Protein AF-H3HE69-F1 (afdb_monomer)

Foldseek 3Di:
DDPPDFLLSVLVVVLVVVVCVVCVLVVDDDPPCSCVVVVVVPCCVVVQVQLVLLVVVVVVCCVPPNLPLVVLLVVLLVLLLLLLLLLLLLQLLLVLLLVLLLCVVVVHDDDPVVSVVSSVVSSVVSVVVSVVVSPDPPPCVLSRDSSNSLVSQLSNLLSQLSSLLSVVSSVLSVVCVVVVDDVVVSLVCPLSSPDDPSSVSSVVSLVSSCSSPVLSSCSSVVVVVSSVVSVVSPVDDPVCCVVVVVVVVVPDDVVVVSVVVCCCSNVVVVPVVVVVVVVVVPVVPPDDLPDPVVLVVLVVCLVSQDDDDPVSLLSNLVSCVSNVVPVVSLVSLVVCCVVPVLALSSLQVNLLSCVVVVVLVSSLVSLVSSCVRPPCVVVNPSSVVLNVLSVVLVVVCVVCVVVVNNVVNVVSSVVNDD

pLDDT: mean 71.01, std 19.06, range [29.62, 96.5]

Organism: Phytophthora ramorum (NCBI:txid164328)

Mean predicted aligned error: 15.7 Å

Secondary structure (DSSP, 8-state):
------HHHHHHHHHHHHHHHHHGGGG---SSSTTHHHHHS-HHHHHTS--HHHHHHHHHHHHHHTT-HHHHHHHHHHHHHHHHHHHHHHHHHHHHHHHHHHHHHHT----HHHHHHHHHHHHHHHHHHHHHHHT--TTTHHHH-GGGHHHHHHHHHHHHHHHHHHHHHHHHHHHHHHHT--HHHHHHS-GGGS--HHHHHHHHHHHHHHTT-GGGGGHHHHHHHHHHHHHTTSS--TTHHHHHHHHHTTT--HHHHHHHHHIIIIITTT-HHHHHHHHHHHHTTT--TT-HHHHHHHHHHHHHS--SSHHHHHHHHHHHHHTT-HHHHHHHHHHHHHH-TT-HHHHHHHHHHHHHHT-HHHHHHHHHHHHH-TT-GGGTHHHHHHHHHHHHHHHHHHHHHHHT-GGGGTTTGGGS--

Structure (mmCIF, N/CA/C/O backbone):
data_AF-H3HE69-F1
#
_entry.id   AF-H3HE69-F1
#
loop_
_atom_site.group_PDB
_atom_site.id
_atom_site.type_symbol
_atom_site.label_atom_id
_atom_site.label_alt_id
_atom_site.label_comp_id
_atom_site.label_asym_id
_atom_site.label_entity_id
_atom_site.label_seq_id
_atom_site.pdbx_PDB_ins_code
_atom_site.Cartn_x
_atom_site.Cartn_y
_atom_site.Cartn_z
_atom_site.occupancy
_atom_site.B_iso_or_equiv
_atom_site.auth_seq_id
_atom_site.auth_comp_id
_atom_site.auth_asym_id
_atom_site.auth_atom_id
_atom_site.pdbx_PDB_model_num
ATOM 1 N N . MET A 1 1 ? 40.922 25.056 -14.593 1.00 34.78 1 MET A N 1
ATOM 2 C CA . MET A 1 1 ? 40.282 23.814 -15.067 1.00 34.78 1 MET A CA 1
ATOM 3 C C . MET A 1 1 ? 38.827 23.893 -14.624 1.00 34.78 1 MET A C 1
ATOM 5 O O . MET A 1 1 ? 38.589 23.873 -13.425 1.00 34.78 1 MET A O 1
ATOM 9 N N . ARG A 1 2 ? 37.881 24.168 -15.532 1.00 29.62 2 ARG A N 1
ATOM 10 C CA . ARG A 1 2 ? 36.449 24.077 -15.202 1.00 29.62 2 ARG A CA 1
ATOM 11 C C . ARG A 1 2 ? 36.098 22.595 -15.290 1.00 29.62 2 ARG A C 1
ATOM 13 O O . ARG A 1 2 ? 36.322 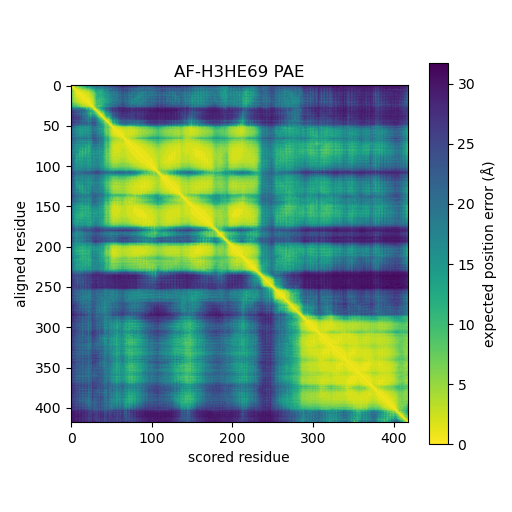22.010 -16.343 1.00 29.62 2 ARG A O 1
ATOM 20 N N . LEU A 1 3 ? 35.660 21.988 -14.188 1.00 31.33 3 LEU A N 1
ATOM 21 C CA . LEU A 1 3 ? 35.036 20.669 -14.253 1.00 31.33 3 LEU A CA 1
ATOM 22 C C . LEU A 1 3 ? 33.694 20.862 -14.965 1.00 31.33 3 LEU A C 1
ATOM 24 O O . LEU A 1 3 ? 32.766 21.423 -14.387 1.00 31.33 3 LEU A O 1
ATOM 28 N N . GLU A 1 4 ? 33.618 20.467 -16.230 1.00 33.84 4 GLU A N 1
ATOM 29 C CA . GLU A 1 4 ? 32.344 20.321 -16.928 1.00 33.84 4 GLU A CA 1
ATOM 30 C C . GLU A 1 4 ? 31.825 18.921 -16.611 1.00 33.84 4 GLU A C 1
ATOM 32 O O . GLU A 1 4 ? 32.221 17.942 -17.236 1.00 33.84 4 GLU A O 1
ATOM 37 N N . LEU A 1 5 ? 31.006 18.831 -15.562 1.00 36.28 5 LEU A N 1
ATOM 38 C CA . LEU A 1 5 ? 30.262 17.616 -15.245 1.00 36.28 5 LEU A CA 1
ATOM 39 C C . LEU A 1 5 ? 29.192 17.418 -16.320 1.00 36.28 5 LEU A C 1
ATOM 41 O O . LEU A 1 5 ? 28.465 18.355 -16.663 1.00 36.28 5 LEU A O 1
ATOM 45 N N . SER A 1 6 ? 29.070 16.198 -16.830 1.00 43.50 6 SER A N 1
ATOM 46 C CA . SER A 1 6 ? 27.920 15.813 -17.637 1.00 43.50 6 SER A CA 1
ATOM 47 C C . SER A 1 6 ? 26.646 15.917 -16.797 1.00 43.50 6 SER A C 1
ATOM 49 O O . SER A 1 6 ? 26.655 15.741 -15.578 1.00 43.50 6 SER A O 1
ATOM 51 N N . THR A 1 7 ? 25.508 16.171 -17.432 1.00 42.34 7 THR A N 1
ATOM 52 C CA . THR A 1 7 ? 24.228 16.289 -16.720 1.00 42.34 7 THR A CA 1
ATOM 53 C C . THR A 1 7 ? 23.887 15.031 -15.909 1.00 42.34 7 THR A C 1
ATOM 55 O O . THR A 1 7 ? 23.260 15.138 -14.861 1.00 42.34 7 THR A O 1
ATOM 58 N N . GLY A 1 8 ? 24.327 13.843 -16.346 1.00 41.53 8 GLY A N 1
ATOM 59 C CA . GLY A 1 8 ? 24.159 12.598 -15.590 1.00 41.53 8 GLY A CA 1
ATOM 60 C C . GLY A 1 8 ? 24.981 12.569 -14.301 1.00 41.53 8 GLY A C 1
ATOM 61 O O . GLY A 1 8 ? 24.465 12.171 -13.260 1.00 41.53 8 GLY A O 1
ATOM 62 N N . GLU A 1 9 ? 26.217 13.071 -14.334 1.00 45.91 9 GLU A N 1
ATOM 63 C CA . GLU A 1 9 ? 27.050 13.233 -13.135 1.00 45.91 9 GLU A CA 1
ATOM 64 C C . GLU A 1 9 ? 26.476 14.299 -12.197 1.00 45.91 9 GLU A C 1
ATOM 66 O O . GLU A 1 9 ? 26.496 14.119 -10.984 1.00 45.91 9 GLU A O 1
ATOM 71 N N . VAL A 1 10 ? 25.881 15.369 -12.736 1.00 48.28 10 VAL A N 1
ATOM 72 C CA . VAL A 1 10 ? 25.159 16.368 -11.931 1.00 48.28 10 VAL A CA 1
ATOM 73 C C . VAL A 1 10 ? 23.950 15.736 -11.237 1.00 48.28 10 VAL A C 1
ATOM 75 O O . VAL A 1 10 ? 23.778 15.926 -10.035 1.00 48.28 10 VAL A O 1
ATOM 78 N N . VAL A 1 11 ? 23.140 14.948 -11.952 1.00 48.34 11 VAL A N 1
ATOM 79 C CA . VAL A 1 11 ? 21.992 14.226 -11.374 1.00 48.34 11 VAL A CA 1
ATOM 80 C C . VAL A 1 11 ? 22.453 13.222 -10.317 1.00 48.34 11 VAL A C 1
ATOM 82 O O . VAL A 1 11 ? 21.884 13.191 -9.230 1.00 48.34 11 VAL A O 1
ATOM 85 N N . PHE A 1 12 ? 23.515 12.457 -10.581 1.00 47.56 12 PHE A N 1
ATOM 86 C CA . PHE A 1 12 ? 24.095 11.534 -9.606 1.00 47.56 12 PHE A CA 1
ATOM 87 C C . PHE A 1 12 ? 24.601 12.266 -8.359 1.00 47.56 12 PHE A C 1
ATOM 89 O O . PHE A 1 12 ? 24.277 11.855 -7.249 1.00 47.56 12 PHE A O 1
ATOM 96 N N . CYS A 1 13 ? 25.332 13.375 -8.509 1.00 50.97 13 CYS A N 1
ATOM 97 C CA . CYS A 1 13 ? 25.782 14.193 -7.385 1.00 50.97 13 CYS A CA 1
ATOM 98 C C . CYS A 1 13 ? 24.603 14.762 -6.587 1.00 50.97 13 CYS A C 1
ATOM 100 O O . CYS A 1 13 ? 24.642 14.736 -5.362 1.00 50.97 13 CYS A O 1
ATOM 102 N N . LEU A 1 14 ? 23.541 15.226 -7.251 1.00 51.03 14 LEU A N 1
ATOM 103 C CA . LEU A 1 14 ? 22.329 15.705 -6.582 1.00 51.03 14 LEU A CA 1
ATOM 104 C C . LEU A 1 14 ? 21.622 14.580 -5.818 1.00 51.03 14 LEU A C 1
ATOM 106 O O . LEU A 1 14 ? 21.237 14.781 -4.670 1.00 51.03 14 LEU A O 1
ATOM 110 N N . CYS A 1 15 ? 21.508 13.386 -6.404 1.00 49.00 15 CYS A N 1
ATOM 111 C CA . CYS A 1 15 ? 20.944 12.212 -5.738 1.00 49.00 15 CYS A CA 1
ATOM 112 C C . CYS A 1 15 ? 21.824 11.710 -4.589 1.00 49.00 15 CYS A C 1
ATOM 114 O O . CYS A 1 15 ? 21.294 11.317 -3.557 1.00 49.00 15 CYS A O 1
ATOM 116 N N . ALA A 1 16 ? 23.149 11.752 -4.727 1.00 53.25 16 ALA A N 1
ATOM 117 C CA . ALA A 1 16 ? 24.093 11.378 -3.680 1.00 53.25 16 ALA A CA 1
ATOM 118 C C . ALA A 1 16 ? 24.078 12.383 -2.522 1.00 53.25 16 ALA A C 1
ATOM 120 O O . ALA A 1 16 ? 24.138 11.971 -1.371 1.00 53.25 16 ALA A O 1
ATOM 121 N N . VAL A 1 17 ? 23.937 13.683 -2.805 1.00 56.16 17 VAL A N 1
ATOM 122 C CA . VAL A 1 17 ? 23.731 14.724 -1.786 1.00 56.16 17 VAL A CA 1
ATOM 123 C C . VAL A 1 17 ? 22.372 14.554 -1.113 1.00 56.16 17 VAL A C 1
ATOM 125 O O . VAL A 1 17 ? 22.305 14.602 0.109 1.00 56.16 17 VAL A O 1
ATOM 128 N N . ALA A 1 18 ? 21.302 14.294 -1.868 1.00 51.16 18 ALA A N 1
ATOM 129 C CA . ALA A 1 18 ? 19.980 14.025 -1.306 1.00 51.16 18 ALA A CA 1
ATOM 130 C C . ALA A 1 18 ? 19.981 12.765 -0.425 1.00 51.16 18 ALA A C 1
AT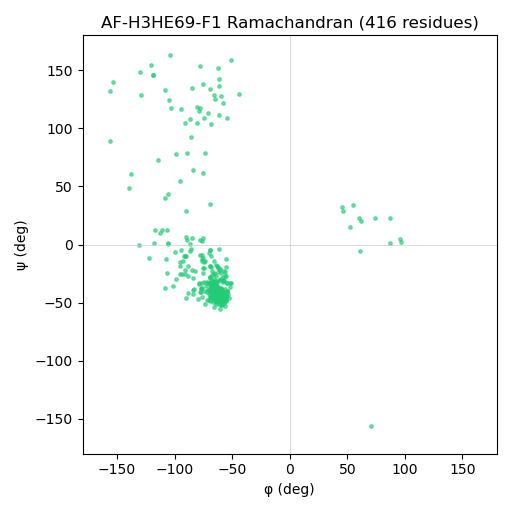OM 132 O O . ALA A 1 18 ? 19.446 12.794 0.678 1.00 51.16 18 ALA A O 1
ATOM 133 N N . LEU A 1 19 ? 20.644 11.691 -0.866 1.00 53.28 19 LEU A N 1
ATOM 134 C CA . LEU A 1 19 ? 20.832 10.470 -0.087 1.00 53.28 19 LEU A CA 1
ATOM 135 C C . LEU A 1 19 ? 21.702 10.729 1.146 1.00 53.28 19 LEU A C 1
ATOM 137 O O . LEU A 1 19 ? 21.348 10.272 2.222 1.00 53.28 19 LEU A O 1
ATOM 141 N N . ALA A 1 20 ? 22.800 11.479 1.024 1.00 57.25 20 ALA A N 1
ATOM 142 C CA . ALA A 1 20 ? 23.655 11.850 2.149 1.00 57.25 20 ALA A CA 1
ATOM 143 C C . ALA A 1 20 ? 22.889 12.677 3.185 1.00 57.25 20 ALA A C 1
ATOM 145 O O . ALA A 1 20 ? 23.008 12.406 4.372 1.00 57.25 20 ALA A O 1
ATOM 146 N N . LEU A 1 21 ? 22.057 13.627 2.753 1.00 52.06 21 LEU A N 1
ATOM 147 C CA . LEU A 1 21 ? 21.161 14.374 3.634 1.00 52.06 21 LEU A CA 1
ATOM 148 C C . LEU A 1 21 ? 20.140 13.437 4.294 1.00 52.06 21 LEU A C 1
ATOM 150 O O . LEU A 1 21 ? 19.961 13.506 5.507 1.00 52.06 21 LEU A O 1
ATOM 154 N N . TYR A 1 22 ? 19.562 12.506 3.531 1.00 49.09 22 TYR A N 1
ATOM 155 C CA . TYR A 1 22 ? 18.597 11.517 4.018 1.00 49.09 22 TYR A CA 1
ATOM 156 C C . TYR A 1 22 ? 19.193 10.551 5.058 1.00 49.09 22 TYR A C 1
ATOM 158 O O . TYR A 1 22 ? 18.536 10.233 6.045 1.00 49.09 22 TYR A O 1
ATOM 166 N N . ILE A 1 23 ? 20.443 10.103 4.879 1.00 50.66 23 ILE A N 1
ATOM 167 C CA . ILE A 1 23 ? 21.103 9.138 5.779 1.00 50.66 23 ILE A CA 1
ATOM 168 C C . ILE A 1 23 ? 21.977 9.789 6.856 1.00 50.66 23 ILE A C 1
ATOM 170 O O . ILE A 1 23 ? 22.342 9.114 7.814 1.00 50.66 23 ILE A O 1
ATOM 174 N N . SER A 1 24 ? 22.328 11.074 6.728 1.00 52.00 24 SER A N 1
ATOM 175 C CA . SER A 1 24 ? 23.192 11.783 7.687 1.00 52.00 24 SER A CA 1
ATOM 176 C C . SER A 1 24 ? 22.751 11.674 9.155 1.00 52.00 24 SER A C 1
ATOM 178 O O . SER A 1 24 ? 23.640 11.561 10.002 1.00 52.00 24 SER A O 1
ATOM 180 N N . PRO A 1 25 ? 21.447 11.599 9.499 1.00 47.72 25 PRO A N 1
ATOM 181 C CA . PRO A 1 25 ? 21.017 11.442 10.887 1.00 47.72 25 PRO A CA 1
ATOM 182 C C . PRO A 1 25 ? 21.407 10.100 11.526 1.00 47.72 25 PRO A C 1
ATOM 184 O O . PRO A 1 25 ? 21.595 10.053 12.736 1.00 47.72 25 PRO A O 1
ATOM 187 N N . PHE A 1 26 ? 21.618 9.026 10.747 1.00 46.84 26 PHE A N 1
ATOM 188 C CA . PHE A 1 26 ? 22.101 7.738 11.282 1.00 46.84 26 PHE A CA 1
ATOM 189 C C . PHE A 1 26 ? 23.491 7.838 11.922 1.00 46.84 26 PHE A C 1
ATOM 191 O O . PHE A 1 26 ? 23.881 6.963 12.693 1.00 46.84 26 PHE A O 1
ATOM 198 N N . PHE A 1 27 ? 24.245 8.886 11.589 1.00 52.38 27 PHE A N 1
ATOM 199 C CA . PHE A 1 27 ? 25.618 9.090 12.039 1.00 52.38 27 PHE A CA 1
ATOM 200 C C . PHE A 1 27 ? 25.740 10.180 13.113 1.00 52.38 27 PHE A C 1
ATOM 202 O O . PHE A 1 27 ? 26.849 10.457 13.570 1.00 52.38 27 PHE A O 1
ATOM 209 N N . ILE A 1 28 ? 24.623 10.792 13.526 1.00 52.62 28 ILE A N 1
ATOM 210 C CA . ILE A 1 28 ? 24.571 11.856 14.536 1.00 52.62 28 ILE A CA 1
ATOM 211 C C . ILE A 1 28 ? 23.805 11.318 15.752 1.00 52.62 28 ILE A C 1
ATOM 213 O O . ILE A 1 28 ? 22.654 11.666 16.001 1.00 52.62 28 ILE A O 1
ATOM 217 N N . ASP A 1 29 ? 24.445 10.420 16.50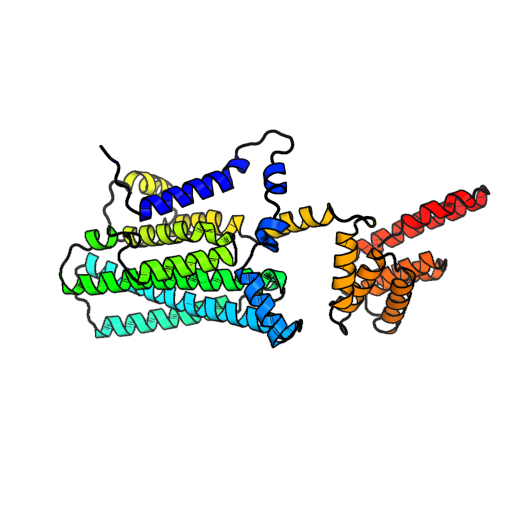0 1.00 44.88 29 ASP A N 1
ATOM 218 C CA . ASP A 1 29 ? 23.936 9.953 17.790 1.00 44.88 29 ASP A CA 1
ATOM 219 C C . ASP A 1 29 ? 24.401 10.910 18.894 1.00 44.88 29 ASP A C 1
ATOM 221 O O . ASP A 1 29 ? 25.585 10.970 19.217 1.00 44.88 29 ASP A O 1
ATOM 225 N N . ASN A 1 30 ? 23.473 11.698 19.437 1.00 45.91 30 ASN A N 1
ATOM 226 C CA . ASN A 1 30 ? 23.716 12.554 20.597 1.00 45.91 30 ASN A CA 1
ATOM 227 C C . ASN A 1 30 ? 22.519 12.531 21.560 1.00 45.91 30 ASN A C 1
ATOM 229 O O . ASN A 1 30 ? 22.047 13.577 21.989 1.00 45.91 30 ASN A O 1
ATOM 233 N N . GLY A 1 31 ? 22.017 11.336 21.898 1.00 48.56 31 GLY A N 1
ATOM 234 C CA . GLY A 1 31 ? 21.350 11.038 23.183 1.00 48.56 31 GLY A CA 1
ATOM 235 C C . GLY A 1 31 ? 20.067 11.794 23.583 1.00 48.56 31 GLY A C 1
ATOM 236 O O . GLY A 1 31 ? 19.451 11.446 24.586 1.00 48.56 31 GLY A O 1
ATOM 237 N N . SER A 1 32 ? 19.613 12.785 22.830 1.00 45.78 32 SER A N 1
ATOM 238 C CA . SER A 1 32 ? 18.372 13.525 23.051 1.00 45.78 32 SER A CA 1
ATOM 239 C C . SER A 1 32 ? 17.926 14.109 21.718 1.00 45.78 32 SER A C 1
ATOM 241 O O . SER A 1 32 ? 18.754 14.665 21.002 1.00 45.78 32 SER A O 1
ATOM 243 N N . SER A 1 33 ? 16.647 13.941 21.374 1.00 48.16 33 SER A N 1
ATOM 244 C CA . SER A 1 33 ? 15.969 14.655 20.278 1.00 48.16 33 SER A CA 1
ATOM 245 C C . SER A 1 33 ? 16.611 14.638 18.875 1.00 48.16 33 SER A C 1
ATOM 247 O O . SER A 1 33 ? 16.154 15.359 17.999 1.00 48.16 33 SER A O 1
ATOM 249 N N . ALA A 1 34 ? 17.575 13.761 18.568 1.00 43.66 34 ALA A N 1
ATOM 250 C CA . ALA A 1 34 ? 18.116 13.625 17.201 1.00 43.66 34 ALA A CA 1
ATOM 251 C C . ALA A 1 34 ? 17.044 13.220 16.162 1.00 43.66 34 ALA A C 1
ATOM 253 O O . ALA A 1 34 ? 17.172 13.499 14.972 1.00 43.66 34 ALA A O 1
ATOM 254 N N . TRP A 1 35 ? 15.947 12.620 16.634 1.00 43.47 35 TRP A N 1
ATOM 255 C CA . TRP A 1 35 ? 14.764 12.296 15.840 1.00 43.47 35 TRP A CA 1
ATOM 256 C C . TRP A 1 35 ? 13.757 13.450 15.735 1.00 43.47 35 TRP A C 1
ATOM 258 O O . TRP A 1 35 ? 12.788 13.312 15.003 1.00 43.47 35 TRP A O 1
ATOM 268 N N . GLU A 1 36 ? 13.955 14.594 16.404 1.00 38.19 36 GLU A N 1
ATOM 269 C CA . GLU A 1 36 ? 13.037 15.739 16.288 1.00 38.19 36 GLU A CA 1
ATOM 270 C C . GLU A 1 36 ? 13.041 16.346 14.887 1.00 38.19 36 GLU A C 1
ATOM 272 O O . GLU A 1 36 ? 11.999 16.788 14.431 1.00 38.19 36 GLU A O 1
ATOM 277 N N . PHE A 1 37 ? 14.145 16.280 14.138 1.00 38.44 37 PHE A N 1
ATOM 278 C CA . PHE A 1 37 ? 14.117 16.657 12.721 1.00 38.44 37 PHE A CA 1
ATOM 279 C C . PHE A 1 37 ? 13.306 15.668 11.868 1.00 38.44 37 PHE A C 1
ATOM 281 O O . PHE A 1 37 ? 12.661 16.094 10.922 1.00 38.44 37 PHE A O 1
ATOM 288 N N . LEU A 1 38 ? 13.266 14.379 12.226 1.00 39.66 38 LEU A N 1
ATOM 289 C CA . LEU A 1 38 ? 12.352 13.392 11.627 1.00 39.66 38 LEU A CA 1
ATOM 290 C C . LEU A 1 38 ? 10.905 13.534 12.133 1.00 39.66 38 LEU A C 1
ATOM 292 O O . LEU A 1 38 ? 9.991 13.097 11.452 1.00 39.66 38 LEU A O 1
ATOM 296 N N . LEU A 1 39 ? 10.687 14.172 13.287 1.00 36.97 39 LEU A N 1
ATOM 297 C CA . LEU A 1 39 ? 9.358 14.561 13.779 1.00 36.97 39 LEU A CA 1
ATOM 298 C C . LEU A 1 39 ? 8.888 15.912 13.200 1.00 36.97 39 LEU A C 1
ATOM 300 O O . LEU A 1 39 ? 7.690 16.160 13.163 1.00 36.97 39 LEU A O 1
ATOM 304 N N . ILE A 1 40 ? 9.809 16.769 12.738 1.00 34.50 40 ILE A N 1
ATOM 305 C CA . ILE A 1 40 ? 9.535 18.023 12.007 1.00 34.50 40 ILE A CA 1
ATOM 306 C C . ILE A 1 40 ? 9.501 17.782 10.487 1.00 34.50 40 ILE A C 1
ATOM 308 O O . ILE A 1 40 ? 8.846 18.524 9.757 1.00 34.50 40 ILE A O 1
ATOM 312 N N . TRP A 1 41 ? 10.129 16.711 9.991 1.00 37.03 41 TRP A N 1
ATOM 313 C CA . TRP A 1 41 ? 9.826 16.121 8.688 1.00 37.03 41 TRP A CA 1
ATOM 314 C C . TRP A 1 41 ? 8.514 15.343 8.803 1.00 37.03 41 TRP A C 1
ATOM 316 O O . TRP A 1 41 ? 8.484 14.126 8.678 1.00 37.03 41 TRP A O 1
ATOM 326 N N . ASP A 1 42 ? 7.445 16.068 9.127 1.00 37.00 42 ASP A N 1
ATOM 327 C CA . ASP A 1 42 ? 6.132 15.519 9.426 1.00 37.00 42 ASP A CA 1
ATOM 328 C C . ASP A 1 42 ? 5.671 14.627 8.263 1.00 37.00 42 ASP A C 1
ATOM 330 O O . ASP A 1 42 ? 5.378 15.105 7.159 1.00 37.00 42 ASP A O 1
ATOM 334 N N . ASP A 1 43 ? 5.650 13.312 8.507 1.00 45.47 43 ASP A N 1
ATOM 335 C CA . ASP A 1 43 ? 5.142 12.305 7.575 1.00 45.47 43 ASP A CA 1
ATOM 336 C C . ASP A 1 43 ? 3.670 12.596 7.205 1.00 45.47 43 ASP A C 1
ATOM 338 O O . ASP A 1 43 ? 3.198 12.200 6.135 1.00 45.47 43 ASP A O 1
ATOM 342 N N . GLU A 1 44 ? 2.951 13.340 8.053 1.00 41.75 44 GLU A N 1
ATOM 343 C CA . GLU A 1 44 ? 1.585 13.796 7.812 1.00 41.75 44 GLU A CA 1
ATOM 344 C C . GLU A 1 44 ? 1.532 14.923 6.768 1.00 41.75 44 GLU A C 1
ATOM 346 O O . GLU A 1 44 ? 0.839 14.806 5.757 1.00 41.75 44 GLU A O 1
ATOM 351 N N . GLU A 1 45 ? 2.327 15.982 6.929 1.00 39.06 45 GLU A N 1
ATOM 352 C CA . GLU A 1 45 ? 2.296 17.149 6.039 1.00 39.06 45 GLU A CA 1
ATOM 353 C C . GLU A 1 45 ? 3.010 16.904 4.694 1.00 39.06 45 GLU A C 1
ATOM 355 O O . GLU A 1 45 ? 2.521 17.316 3.639 1.00 39.06 45 GLU A O 1
ATOM 360 N N . ASN A 1 46 ? 4.133 16.174 4.693 1.00 39.31 46 ASN A N 1
ATOM 361 C CA . ASN A 1 46 ? 4.958 15.965 3.496 1.00 39.31 46 ASN A CA 1
ATOM 362 C C . ASN A 1 46 ? 4.669 14.662 2.731 1.00 39.31 46 ASN A C 1
ATOM 364 O O . ASN A 1 46 ? 4.919 14.626 1.526 1.00 39.31 46 ASN A O 1
ATOM 368 N N . PHE A 1 47 ? 4.145 13.608 3.378 1.00 45.19 47 PHE A N 1
ATOM 369 C CA . PHE A 1 47 ? 3.911 12.300 2.731 1.00 45.19 47 PHE A CA 1
ATOM 370 C C . PHE A 1 47 ? 2.462 11.793 2.767 1.00 45.19 47 PHE A C 1
ATOM 372 O O . PHE A 1 47 ? 2.158 10.829 2.059 1.00 45.19 47 PHE A O 1
ATOM 379 N N . LEU A 1 48 ? 1.566 12.399 3.554 1.00 47.91 48 LEU A N 1
ATOM 380 C CA . LEU A 1 48 ? 0.120 12.127 3.518 1.00 47.91 48 LEU A CA 1
ATOM 381 C C . LEU A 1 48 ? -0.665 13.296 2.897 1.00 47.91 48 LEU A C 1
ATOM 383 O O . LEU A 1 48 ? -1.587 13.051 2.115 1.00 47.91 48 LEU A O 1
ATOM 387 N N . ASN A 1 49 ? -0.265 14.544 3.163 1.00 45.09 49 ASN A N 1
ATOM 388 C CA . ASN A 1 49 ? -0.948 15.744 2.669 1.00 45.09 49 ASN A CA 1
ATOM 389 C C . ASN A 1 49 ? -0.374 16.298 1.348 1.00 45.09 49 ASN A C 1
ATOM 391 O O . ASN A 1 49 ? -1.138 16.863 0.570 1.00 45.09 49 ASN A O 1
ATOM 395 N N . ASN A 1 50 ? 0.901 16.052 1.017 1.00 51.44 50 ASN A N 1
ATOM 396 C CA . ASN A 1 50 ? 1.569 16.573 -0.192 1.00 51.44 50 ASN A CA 1
ATOM 397 C C . ASN A 1 50 ? 1.861 15.519 -1.287 1.00 51.44 50 ASN A C 1
ATOM 399 O O . ASN A 1 50 ? 2.884 15.585 -1.965 1.00 51.44 50 ASN A O 1
ATOM 403 N N . ASP A 1 51 ? 0.933 14.584 -1.528 1.00 65.25 51 ASP A N 1
ATOM 404 C CA . ASP A 1 51 ? 0.947 13.708 -2.715 1.00 65.25 51 ASP A CA 1
ATOM 405 C C . ASP A 1 51 ? -0.018 14.260 -3.787 1.00 65.25 51 ASP A C 1
ATOM 407 O O . ASP A 1 51 ? -1.139 13.754 -3.920 1.00 65.25 51 ASP A O 1
ATOM 411 N N . PRO A 1 52 ? 0.327 15.308 -4.562 1.00 71.50 52 PRO A N 1
ATOM 412 C CA . PRO A 1 52 ? -0.627 15.970 -5.456 1.00 71.50 52 PRO A CA 1
ATOM 413 C C . PRO A 1 52 ? -1.234 15.009 -6.481 1.00 71.50 52 PRO A C 1
ATOM 415 O O . PRO A 1 52 ? -2.400 15.147 -6.844 1.00 71.50 52 PRO A O 1
ATOM 418 N N . PHE A 1 53 ? -0.477 14.001 -6.920 1.00 78.56 53 PHE A N 1
ATOM 419 C CA . PHE A 1 53 ? -0.974 12.994 -7.854 1.00 78.56 53 PHE A CA 1
ATOM 420 C C . PHE A 1 53 ? -1.837 11.932 -7.168 1.00 78.56 53 PHE A C 1
ATOM 422 O O . PHE A 1 53 ? -2.822 11.490 -7.762 1.00 78.56 53 PHE A O 1
ATOM 429 N N . GLY A 1 54 ? -1.529 11.583 -5.916 1.00 76.94 54 GLY A N 1
ATOM 430 C CA . GLY A 1 54 ? -2.379 10.721 -5.098 1.00 76.94 54 GLY A CA 1
ATOM 431 C C . GLY A 1 54 ? -3.723 11.384 -4.782 1.00 76.94 54 GLY A C 1
ATOM 432 O O . GLY A 1 54 ? -4.772 10.759 -4.922 1.00 76.94 54 GLY A O 1
ATOM 433 N N . TRP A 1 55 ? -3.714 12.671 -4.427 1.00 78.44 55 TRP A N 1
ATOM 434 C CA . TRP A 1 55 ? -4.930 13.463 -4.227 1.00 78.44 55 TRP A CA 1
ATOM 435 C C . TRP A 1 55 ? -5.717 13.665 -5.511 1.00 78.44 55 TRP A C 1
ATOM 437 O O . TRP A 1 55 ? -6.940 13.577 -5.480 1.00 78.44 55 TRP A O 1
ATOM 447 N N . LEU A 1 56 ? -5.045 13.884 -6.642 1.00 82.56 56 LEU A N 1
ATOM 448 C CA . LEU A 1 56 ? -5.710 13.992 -7.937 1.00 82.56 56 LEU A CA 1
ATOM 449 C C . LEU A 1 56 ? -6.446 12.697 -8.298 1.00 82.56 56 LEU A C 1
ATOM 451 O O . LEU A 1 56 ? -7.604 12.758 -8.704 1.00 82.56 56 LEU A O 1
ATOM 455 N N . VAL A 1 57 ? -5.810 11.534 -8.114 1.00 85.62 57 VAL A N 1
ATOM 456 C CA . VAL A 1 57 ? -6.461 10.231 -8.327 1.00 85.62 57 VAL A CA 1
ATOM 457 C C . VAL A 1 57 ? -7.666 10.085 -7.407 1.00 85.62 57 VAL A C 1
ATOM 459 O O . VAL A 1 57 ? -8.768 9.878 -7.906 1.00 85.62 57 VAL A O 1
ATOM 462 N N . LYS A 1 58 ? -7.498 10.296 -6.097 1.00 81.69 58 LYS A N 1
ATOM 463 C CA . LYS A 1 58 ? -8.602 10.212 -5.128 1.00 81.69 58 LYS A CA 1
ATOM 464 C C . LYS A 1 58 ? -9.741 11.180 -5.465 1.00 81.69 58 LYS A C 1
ATOM 466 O O . LYS A 1 58 ? -10.906 10.813 -5.366 1.00 81.69 58 LYS A O 1
ATOM 471 N N . ALA A 1 59 ? -9.431 12.405 -5.888 1.00 81.56 59 ALA A N 1
ATOM 472 C CA . ALA A 1 59 ? -10.429 13.396 -6.279 1.00 81.56 59 ALA A CA 1
ATOM 473 C C . ALA A 1 59 ? -11.220 12.944 -7.513 1.00 81.56 59 ALA A C 1
ATOM 475 O O . ALA A 1 59 ? -12.445 13.053 -7.528 1.00 81.56 59 ALA A O 1
ATOM 476 N N . ILE A 1 60 ? -10.537 12.401 -8.525 1.00 85.75 60 ILE A N 1
ATOM 477 C CA . ILE A 1 60 ? -11.174 11.839 -9.722 1.00 85.75 60 ILE A CA 1
ATOM 478 C C . ILE A 1 60 ? -12.051 10.641 -9.345 1.00 85.75 60 ILE A C 1
ATOM 480 O O . ILE A 1 60 ? -13.202 10.571 -9.767 1.00 85.75 60 ILE A O 1
ATOM 484 N N . GLU A 1 61 ? -11.548 9.721 -8.526 1.00 86.12 61 GLU A N 1
ATOM 485 C CA . GLU A 1 61 ? -12.309 8.559 -8.063 1.00 86.12 61 GLU A CA 1
ATOM 486 C C . GLU A 1 61 ? -13.570 8.973 -7.313 1.00 86.12 61 GLU A C 1
ATOM 488 O O . GLU A 1 61 ? -14.666 8.547 -7.670 1.00 86.12 61 GLU A O 1
ATOM 493 N N . VAL A 1 62 ? -13.446 9.866 -6.331 1.00 82.50 62 VAL A N 1
ATOM 494 C CA . VAL A 1 62 ? -14.594 10.344 -5.558 1.00 82.50 62 VAL A CA 1
ATOM 495 C C . VAL A 1 62 ? -15.619 11.036 -6.457 1.00 82.50 62 VAL A C 1
ATOM 497 O O . VAL A 1 62 ? -16.818 10.845 -6.259 1.00 82.50 62 VAL A O 1
ATOM 500 N N . GLN A 1 63 ? -15.186 11.785 -7.475 1.00 85.38 63 GLN A N 1
ATOM 501 C CA . GLN A 1 63 ? -16.107 12.403 -8.433 1.00 85.38 63 GLN A CA 1
ATOM 502 C C . GLN A 1 63 ? -16.812 11.392 -9.349 1.00 85.38 63 GLN A C 1
ATOM 504 O O . GLN A 1 63 ? -17.962 11.619 -9.721 1.00 85.38 63 GLN A O 1
ATOM 509 N N . LEU A 1 64 ? -16.149 10.296 -9.727 1.00 87.00 64 LEU A N 1
ATOM 510 C CA . LEU A 1 64 ? -16.691 9.318 -10.676 1.00 87.00 64 LEU A CA 1
ATOM 511 C C . LEU A 1 64 ? -17.530 8.223 -10.011 1.00 87.00 64 LEU A C 1
ATOM 513 O O . LEU A 1 64 ? -18.554 7.815 -10.556 1.00 87.00 64 LEU A O 1
ATOM 517 N N . VAL A 1 65 ? -17.077 7.716 -8.866 1.00 83.19 65 VAL A N 1
ATOM 518 C CA . VAL A 1 65 ? -17.621 6.516 -8.208 1.00 83.19 65 VAL A CA 1
ATOM 519 C C . VAL A 1 65 ? -17.915 6.725 -6.718 1.00 83.19 65 VAL A C 1
ATOM 521 O O . VAL A 1 65 ? -18.406 5.812 -6.054 1.00 83.19 65 VAL A O 1
ATOM 524 N N . GLY A 1 66 ? -17.654 7.917 -6.174 1.00 77.25 66 GLY A N 1
ATOM 525 C CA . GLY A 1 66 ? -17.808 8.200 -4.747 1.00 77.25 66 GLY A CA 1
ATOM 526 C C . GLY A 1 66 ? -16.752 7.500 -3.885 1.00 77.25 66 GLY A C 1
ATOM 527 O O . GLY A 1 66 ? -15.669 7.156 -4.345 1.00 77.25 66 GLY A O 1
ATOM 528 N N . LEU A 1 67 ? -17.074 7.275 -2.609 1.00 72.94 67 LEU A N 1
ATOM 529 C CA . LEU A 1 67 ? -16.201 6.584 -1.643 1.00 72.94 67 LEU A CA 1
ATOM 530 C C . LEU A 1 67 ? -16.436 5.064 -1.609 1.00 72.94 67 LEU A C 1
ATOM 532 O O . LEU A 1 67 ? -16.260 4.411 -0.577 1.00 72.94 67 LEU A O 1
ATOM 536 N N . ASP A 1 68 ? -16.867 4.483 -2.728 1.00 75.56 68 ASP A N 1
ATOM 537 C CA . ASP A 1 68 ? -17.090 3.046 -2.810 1.00 75.56 68 ASP A CA 1
ATOM 538 C C . ASP A 1 68 ? -15.750 2.292 -2.805 1.00 75.56 68 ASP A C 1
ATOM 540 O O . ASP A 1 68 ? -14.944 2.339 -3.739 1.00 75.56 68 ASP A O 1
ATOM 544 N N . SER A 1 69 ? -15.532 1.549 -1.718 1.00 73.88 69 SER A N 1
ATOM 545 C CA . SER A 1 69 ? -14.295 0.809 -1.480 1.00 73.88 69 SER A CA 1
ATOM 546 C C . SER A 1 69 ? -13.976 -0.243 -2.550 1.00 73.88 69 SER A C 1
ATOM 548 O O . SER A 1 69 ? -12.812 -0.608 -2.704 1.00 73.88 69 SER A O 1
ATOM 550 N N . TRP A 1 70 ? -14.976 -0.761 -3.273 1.00 79.00 70 TRP A N 1
ATOM 551 C CA . TRP A 1 70 ? -14.759 -1.713 -4.361 1.00 79.00 70 TRP A CA 1
ATOM 552 C C . TRP A 1 70 ? -14.028 -1.058 -5.529 1.00 79.00 70 TRP A C 1
ATOM 554 O O . TRP A 1 70 ? -13.011 -1.583 -5.983 1.00 79.00 70 TRP A O 1
ATOM 564 N N . TYR A 1 71 ? -14.508 0.103 -5.977 1.00 83.50 71 TYR A N 1
ATOM 565 C CA . TYR A 1 71 ? -13.930 0.792 -7.127 1.00 83.50 71 TYR A CA 1
ATOM 566 C C . TYR A 1 71 ? -12.547 1.362 -6.820 1.00 83.50 71 TYR A C 1
ATOM 568 O O . TYR A 1 71 ? -11.650 1.210 -7.644 1.00 83.50 71 TYR A O 1
ATOM 576 N N . ILE A 1 72 ? -12.336 1.901 -5.615 1.00 79.69 72 ILE A N 1
ATOM 577 C CA . ILE A 1 72 ? -11.009 2.374 -5.186 1.00 79.69 72 ILE A CA 1
ATOM 578 C C . ILE A 1 72 ? -9.981 1.227 -5.250 1.00 79.69 72 ILE A C 1
ATOM 580 O O . ILE A 1 72 ? -8.890 1.375 -5.803 1.00 79.69 72 ILE A O 1
ATOM 584 N N . ARG A 1 73 ? -10.342 0.030 -4.761 1.00 82.12 73 ARG A N 1
ATOM 585 C CA . ARG A 1 73 ? -9.472 -1.156 -4.868 1.00 82.12 73 ARG A CA 1
ATOM 586 C C . ARG A 1 73 ? -9.253 -1.587 -6.317 1.00 82.12 73 ARG A C 1
ATOM 588 O O . ARG A 1 73 ? -8.146 -1.991 -6.663 1.00 82.12 73 ARG A O 1
ATOM 595 N N . LEU A 1 74 ? -10.277 -1.502 -7.167 1.00 88.31 74 LEU A N 1
ATOM 596 C CA . LEU A 1 74 ? -10.162 -1.857 -8.582 1.00 88.31 74 LEU A CA 1
ATOM 597 C C . LEU A 1 74 ? -9.149 -0.963 -9.313 1.00 88.31 74 LEU A C 1
ATOM 599 O O . LEU A 1 74 ? -8.367 -1.468 -10.117 1.00 88.31 74 LEU A O 1
ATOM 603 N N . VAL A 1 75 ? -9.121 0.335 -9.008 1.00 89.19 75 VAL A N 1
ATOM 604 C CA . VAL A 1 75 ? -8.132 1.266 -9.569 1.00 89.19 75 VAL A CA 1
ATOM 605 C C . VAL A 1 75 ? -6.721 0.934 -9.079 1.00 89.19 75 VAL A C 1
ATOM 607 O O . VAL A 1 75 ? -5.801 0.869 -9.894 1.00 89.19 75 VAL A O 1
ATOM 610 N N . SER A 1 76 ? -6.537 0.626 -7.789 1.00 87.69 76 SER A N 1
ATOM 611 C CA . SER A 1 76 ? -5.239 0.167 -7.262 1.00 87.69 76 SER A CA 1
ATOM 612 C C . SER A 1 76 ? -4.744 -1.100 -7.970 1.00 87.69 76 SER A C 1
ATOM 614 O O . SER A 1 76 ? -3.586 -1.176 -8.384 1.00 87.69 76 SER A O 1
ATOM 616 N N . VAL A 1 77 ? -5.638 -2.072 -8.183 1.00 89.25 77 VAL A N 1
ATOM 617 C CA . VAL A 1 77 ? -5.345 -3.293 -8.949 1.00 89.25 77 VAL A CA 1
ATOM 618 C C . VAL A 1 77 ? -4.963 -2.944 -10.390 1.00 89.25 77 VAL A C 1
ATOM 620 O O . VAL A 1 77 ? -3.964 -3.451 -10.898 1.00 89.25 77 VAL A O 1
ATOM 623 N N . ALA A 1 78 ? -5.696 -2.044 -11.048 1.00 91.75 78 ALA A N 1
ATOM 624 C CA . ALA A 1 78 ? -5.378 -1.616 -12.406 1.00 91.75 78 ALA A CA 1
ATOM 625 C C . ALA A 1 78 ? -3.988 -0.962 -12.497 1.00 91.75 78 ALA A C 1
ATOM 627 O O . ALA A 1 78 ? -3.218 -1.300 -13.402 1.00 91.75 78 ALA A O 1
ATOM 628 N N . PHE A 1 79 ? -3.627 -0.087 -11.550 1.00 92.38 79 PHE A N 1
ATOM 629 C CA . PHE A 1 79 ? -2.286 0.498 -11.484 1.00 92.38 79 PHE A CA 1
ATOM 630 C C . PHE A 1 79 ? -1.204 -0.568 -11.326 1.00 92.38 79 PHE A C 1
ATOM 632 O O . PHE A 1 79 ? -0.239 -0.557 -12.088 1.00 92.38 79 PHE A O 1
ATOM 639 N N . HIS A 1 80 ? -1.384 -1.521 -10.411 1.00 91.62 80 HIS A N 1
ATOM 640 C CA . HIS A 1 80 ? -0.421 -2.600 -10.168 1.00 91.62 80 HIS A CA 1
ATOM 641 C C . HIS A 1 80 ? -0.194 -3.489 -11.390 1.00 91.62 80 HIS A C 1
ATOM 643 O O . HIS A 1 80 ? 0.944 -3.681 -11.818 1.00 91.62 80 HIS A O 1
ATOM 649 N N . PHE A 1 81 ? -1.266 -3.987 -12.012 1.00 92.94 81 PHE A N 1
ATOM 650 C CA . PHE A 1 81 ? -1.145 -4.838 -13.199 1.00 92.94 81 PHE A CA 1
ATOM 651 C C . PHE A 1 81 ? -0.555 -4.079 -14.392 1.00 92.94 81 PHE A C 1
ATOM 653 O O . PHE A 1 81 ? 0.241 -4.640 -15.150 1.00 92.94 81 PHE A O 1
ATOM 660 N N . THR A 1 82 ? -0.876 -2.791 -14.535 1.00 95.12 82 THR A N 1
ATOM 661 C CA . THR A 1 82 ? -0.257 -1.940 -15.559 1.00 95.12 82 THR A CA 1
ATOM 662 C C . THR A 1 82 ? 1.230 -1.740 -15.269 1.00 95.12 82 THR A C 1
ATOM 664 O O . THR A 1 82 ? 2.055 -1.902 -16.166 1.00 95.12 82 THR A O 1
ATOM 667 N N . ALA A 1 83 ? 1.598 -1.458 -14.017 1.00 93.81 83 ALA A N 1
ATOM 668 C CA . ALA A 1 83 ? 2.988 -1.312 -13.600 1.00 93.81 83 ALA A CA 1
ATOM 669 C C . ALA A 1 83 ? 3.788 -2.595 -13.865 1.00 93.81 83 ALA A C 1
ATOM 671 O O . ALA A 1 83 ? 4.896 -2.513 -14.394 1.00 93.81 83 ALA A O 1
ATOM 672 N N . ALA A 1 84 ? 3.218 -3.768 -13.570 1.00 92.25 84 ALA A N 1
ATOM 673 C CA . ALA A 1 84 ? 3.830 -5.066 -13.841 1.00 92.25 84 ALA A CA 1
ATOM 674 C C . ALA A 1 84 ? 4.009 -5.323 -15.348 1.00 92.25 84 ALA A C 1
ATOM 676 O O . ALA A 1 84 ? 5.064 -5.794 -15.773 1.00 92.25 84 ALA A O 1
ATOM 677 N N . ALA A 1 85 ? 3.024 -4.964 -16.178 1.00 94.62 85 ALA A N 1
ATOM 678 C CA . ALA A 1 85 ? 3.131 -5.083 -17.632 1.00 94.62 85 ALA A CA 1
ATOM 679 C C . ALA A 1 85 ? 4.228 -4.170 -18.212 1.00 94.62 85 ALA A C 1
ATOM 681 O O . ALA A 1 85 ? 5.003 -4.591 -19.075 1.00 94.62 85 ALA A O 1
ATOM 682 N N . VAL A 1 86 ? 4.330 -2.932 -17.716 1.00 96.00 86 VAL A N 1
ATOM 683 C CA . VAL A 1 86 ? 5.401 -2.000 -18.104 1.00 96.00 86 VAL A CA 1
ATOM 684 C C . VAL A 1 86 ? 6.763 -2.524 -17.648 1.00 96.00 86 VAL A C 1
ATOM 686 O O . VAL A 1 86 ? 7.707 -2.496 -18.437 1.00 96.00 86 VAL A O 1
ATOM 689 N N . LEU A 1 87 ? 6.863 -3.064 -16.429 1.00 93.00 87 LEU A N 1
ATOM 690 C CA . LEU A 1 87 ? 8.092 -3.673 -15.920 1.00 93.00 87 LEU A CA 1
ATOM 691 C C . LEU A 1 87 ? 8.531 -4.854 -16.788 1.00 93.00 87 LEU A C 1
ATOM 693 O O . LEU A 1 87 ? 9.686 -4.903 -17.199 1.00 93.00 87 LEU A O 1
ATOM 697 N N . ALA A 1 88 ? 7.604 -5.745 -17.158 1.00 93.06 88 ALA A N 1
ATOM 698 C CA . ALA A 1 88 ? 7.881 -6.847 -18.079 1.00 93.06 88 ALA A CA 1
ATOM 699 C C . ALA A 1 88 ? 8.495 -6.338 -19.388 1.00 93.06 88 ALA A C 1
ATOM 701 O O . ALA A 1 88 ? 9.458 -6.907 -19.906 1.00 93.06 88 ALA A O 1
ATOM 702 N N . ARG A 1 89 ? 7.950 -5.236 -19.921 1.00 95.25 89 ARG A N 1
ATOM 703 C CA . ARG A 1 89 ? 8.438 -4.643 -21.164 1.00 95.25 89 ARG A CA 1
ATOM 704 C C . ARG A 1 89 ? 9.808 -3.999 -20.985 1.00 95.25 89 ARG A C 1
ATOM 706 O O . ARG A 1 89 ? 10.656 -4.192 -21.849 1.00 95.25 89 ARG A O 1
ATOM 713 N N . ALA A 1 90 ? 10.032 -3.270 -19.895 1.00 91.62 90 ALA A N 1
ATOM 714 C CA . ALA A 1 90 ? 11.328 -2.679 -19.574 1.00 91.62 90 ALA A CA 1
ATOM 715 C C . ALA A 1 90 ? 12.414 -3.755 -19.426 1.00 91.62 90 ALA A C 1
ATOM 717 O O . ALA A 1 90 ? 13.474 -3.640 -20.037 1.00 91.62 90 ALA A O 1
ATOM 718 N N . SER A 1 91 ? 12.125 -4.834 -18.692 1.00 91.00 91 SER A N 1
ATOM 719 C CA . SER A 1 91 ? 13.043 -5.958 -18.501 1.00 91.00 91 SER A CA 1
ATOM 720 C C . SER A 1 91 ? 13.367 -6.680 -19.808 1.00 91.00 91 SER A C 1
ATOM 722 O O . SER A 1 91 ? 14.529 -6.993 -20.040 1.00 91.00 91 SER A O 1
ATOM 724 N N . ALA A 1 92 ? 12.380 -6.904 -20.682 1.00 92.88 92 ALA A N 1
ATOM 725 C CA . ALA A 1 92 ? 12.624 -7.535 -21.980 1.00 92.88 92 ALA A CA 1
ATOM 726 C C . ALA A 1 92 ? 13.591 -6.701 -22.835 1.00 92.88 92 ALA A C 1
ATOM 728 O O . ALA A 1 92 ? 14.591 -7.225 -23.311 1.00 92.88 92 ALA A O 1
ATOM 729 N N . VAL A 1 93 ? 13.354 -5.386 -22.934 1.00 90.31 93 VAL A N 1
ATOM 730 C CA . VAL A 1 93 ? 14.246 -4.486 -23.685 1.00 90.31 93 VAL A CA 1
ATOM 731 C C . VAL A 1 93 ? 15.638 -4.428 -23.047 1.00 90.31 93 VAL A C 1
ATOM 733 O O . VAL A 1 93 ? 16.629 -4.346 -23.763 1.00 90.31 93 VAL A O 1
ATOM 736 N N . LEU A 1 94 ? 15.747 -4.512 -21.717 1.00 86.50 94 LEU A N 1
ATOM 737 C CA . LEU A 1 94 ? 17.044 -4.552 -21.035 1.00 86.50 94 LEU A CA 1
ATOM 738 C C . LEU A 1 94 ? 17.840 -5.820 -21.384 1.00 86.50 94 LEU A C 1
ATOM 740 O O . LEU A 1 94 ? 19.051 -5.748 -21.592 1.00 86.50 94 LEU A O 1
ATOM 744 N N . LEU A 1 95 ? 17.171 -6.973 -21.475 1.00 88.44 95 LEU A N 1
ATOM 745 C CA . LEU A 1 95 ? 17.795 -8.216 -21.937 1.00 88.44 95 LEU A CA 1
ATOM 746 C C . LEU A 1 95 ? 18.239 -8.107 -23.400 1.00 88.44 95 LEU A C 1
ATOM 748 O O . LEU A 1 95 ? 19.339 -8.545 -23.731 1.00 88.44 95 LEU A O 1
ATOM 752 N N . ASP A 1 96 ? 17.432 -7.468 -24.249 1.00 89.00 96 ASP A N 1
ATOM 753 C CA . ASP A 1 96 ? 17.785 -7.223 -25.651 1.00 89.00 96 ASP A CA 1
ATOM 754 C C . ASP A 1 96 ? 19.016 -6.303 -25.774 1.00 89.00 96 ASP A C 1
ATOM 756 O O . ASP A 1 96 ? 19.926 -6.587 -26.550 1.00 89.00 96 ASP A O 1
ATOM 760 N N . VAL A 1 97 ? 19.088 -5.238 -24.963 1.00 83.81 97 VAL A N 1
ATOM 761 C CA . VAL A 1 97 ? 20.259 -4.343 -24.861 1.00 83.81 97 VAL A CA 1
ATOM 762 C C . VAL A 1 97 ? 21.515 -5.123 -24.479 1.00 83.81 97 VAL A C 1
ATOM 764 O O . VAL A 1 97 ? 2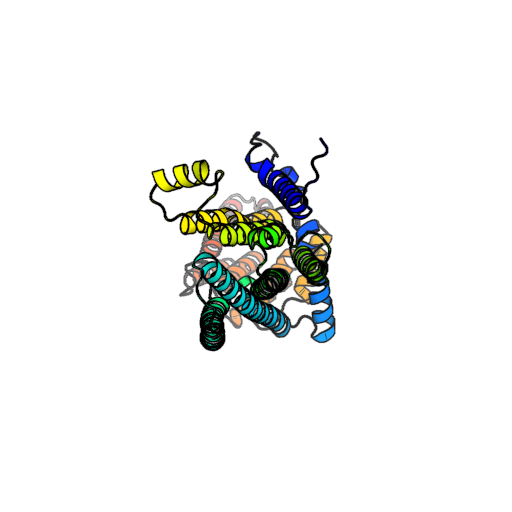2.548 -4.984 -25.133 1.00 83.81 97 VAL A O 1
ATOM 767 N N . LYS A 1 98 ? 21.425 -5.962 -23.441 1.00 81.56 98 LYS A N 1
ATOM 768 C CA . LYS A 1 98 ? 22.552 -6.772 -22.963 1.00 81.56 98 LYS A CA 1
ATOM 769 C C . LYS A 1 98 ? 23.075 -7.715 -24.048 1.00 81.56 98 LYS A C 1
ATOM 771 O O . LYS A 1 98 ? 24.286 -7.870 -24.191 1.00 81.56 98 LYS A O 1
ATOM 776 N N . GLU A 1 99 ? 22.177 -8.323 -24.816 1.00 83.56 99 GLU A N 1
ATOM 777 C CA . GLU A 1 99 ? 22.560 -9.237 -25.891 1.00 83.56 99 GLU A CA 1
ATOM 778 C C . GLU A 1 99 ? 23.234 -8.504 -27.055 1.00 83.56 99 GLU A C 1
ATOM 780 O O . GLU A 1 99 ? 24.276 -8.951 -27.531 1.00 83.56 99 GLU A O 1
ATOM 785 N N . ILE A 1 100 ? 22.692 -7.354 -27.479 1.00 79.75 100 ILE A N 1
ATOM 786 C CA . ILE A 1 100 ? 23.294 -6.526 -28.536 1.00 79.75 100 ILE A CA 1
ATOM 787 C C . ILE A 1 100 ? 24.724 -6.130 -28.154 1.00 79.75 100 ILE A C 1
ATOM 789 O O . ILE A 1 100 ? 25.641 -6.261 -28.963 1.00 79.75 100 ILE A O 1
ATOM 793 N N . LEU A 1 101 ? 24.935 -5.705 -26.908 1.00 75.44 101 LEU A N 1
ATOM 794 C CA . LEU A 1 101 ? 26.266 -5.372 -26.403 1.00 75.44 101 LEU A CA 1
ATOM 795 C C . LEU A 1 101 ? 27.198 -6.584 -26.405 1.00 75.44 101 LEU A C 1
ATOM 797 O O . LEU A 1 101 ? 28.317 -6.491 -26.901 1.00 75.44 101 LEU A O 1
ATOM 801 N N . SER A 1 102 ? 26.728 -7.745 -25.943 1.00 77.00 102 SER A N 1
ATOM 802 C CA . SER A 1 102 ? 27.511 -8.986 -25.998 1.00 77.00 102 SER A CA 1
ATOM 803 C C . SER A 1 102 ? 27.888 -9.384 -27.434 1.00 77.00 102 SER A C 1
ATOM 805 O O . SER A 1 102 ? 28.991 -9.886 -27.671 1.00 77.00 102 SER A O 1
ATOM 807 N N . ALA A 1 103 ? 26.997 -9.172 -28.405 1.00 77.00 103 ALA A N 1
ATOM 808 C CA . ALA A 1 103 ? 27.260 -9.450 -29.816 1.00 77.00 103 ALA A CA 1
ATOM 809 C C . ALA A 1 103 ? 28.332 -8.509 -30.391 1.00 77.00 103 ALA A C 1
ATOM 811 O O . ALA A 1 103 ? 29.269 -8.980 -31.036 1.00 77.00 103 ALA A O 1
ATOM 812 N N . PHE A 1 104 ? 28.260 -7.209 -30.079 1.00 73.56 104 PHE A N 1
ATOM 813 C CA . PHE A 1 104 ? 29.307 -6.247 -30.440 1.00 73.56 104 PHE A CA 1
ATOM 814 C C . PHE A 1 104 ? 30.667 -6.629 -29.857 1.00 73.56 104 PHE A C 1
ATOM 816 O O . PHE A 1 104 ? 31.662 -6.647 -30.579 1.00 73.56 104 PHE A O 1
ATOM 823 N N . MET A 1 105 ? 30.706 -6.983 -28.571 1.00 68.75 105 MET A N 1
ATOM 824 C CA . MET A 1 105 ? 31.946 -7.339 -27.875 1.00 68.75 105 MET A CA 1
ATOM 825 C C . MET A 1 105 ? 32.591 -8.618 -28.413 1.00 68.75 105 MET A C 1
ATOM 827 O O . MET A 1 105 ? 33.813 -8.749 -28.411 1.00 68.75 105 MET A O 1
ATOM 831 N N . SER A 1 106 ? 31.782 -9.563 -28.890 1.00 74.88 106 SER A N 1
ATOM 832 C CA . SER A 1 106 ? 32.265 -10.816 -29.480 1.00 74.88 106 SER A CA 1
ATOM 833 C C . SER A 1 106 ? 32.577 -10.717 -30.977 1.00 74.88 106 SER A C 1
ATOM 835 O O . SER A 1 106 ? 33.087 -11.683 -31.546 1.00 74.88 106 SER A O 1
ATOM 837 N N . GLY A 1 107 ? 32.286 -9.582 -31.627 1.00 69.81 107 GLY A N 1
ATOM 838 C CA . GLY A 1 107 ? 32.420 -9.420 -33.079 1.00 69.81 107 GLY A CA 1
ATOM 839 C C . GLY A 1 107 ? 31.513 -10.361 -33.880 1.00 69.81 107 GLY A C 1
ATOM 840 O O . GLY A 1 107 ? 31.797 -10.660 -35.041 1.00 69.81 107 GLY A O 1
ATOM 841 N N . ALA A 1 108 ? 30.452 -10.881 -33.256 1.00 72.00 108 ALA A N 1
ATOM 842 C CA . ALA A 1 108 ? 29.548 -11.833 -33.878 1.00 72.00 108 ALA A CA 1
ATOM 843 C C . ALA A 1 108 ? 28.626 -11.130 -34.885 1.00 72.00 108 ALA A C 1
ATOM 845 O O . ALA A 1 108 ? 28.087 -10.057 -34.614 1.00 72.00 108 ALA A O 1
ATOM 846 N N . ALA A 1 109 ? 28.404 -11.758 -36.042 1.00 67.38 109 ALA A N 1
ATOM 847 C CA . ALA A 1 109 ? 27.423 -11.274 -37.006 1.00 67.38 109 ALA A CA 1
ATOM 848 C C . ALA A 1 109 ? 26.011 -11.364 -36.405 1.00 67.38 109 ALA A C 1
ATOM 850 O O . ALA A 1 109 ? 25.581 -12.432 -35.962 1.00 67.38 109 ALA A O 1
ATOM 851 N N . VAL A 1 110 ? 25.286 -10.245 -36.401 1.00 67.75 110 VAL A N 1
ATOM 852 C CA . VAL A 1 110 ? 23.907 -10.194 -35.908 1.00 67.75 110 VAL A CA 1
ATOM 853 C C . VAL A 1 110 ? 22.966 -10.711 -36.995 1.00 67.75 110 VAL A C 1
ATOM 855 O O . VAL A 1 110 ? 22.682 -10.020 -37.971 1.00 67.75 110 VAL A O 1
ATOM 858 N N . ASP A 1 111 ? 22.474 -11.938 -36.828 1.00 77.81 111 ASP A N 1
ATOM 859 C CA . ASP A 1 111 ? 21.408 -12.494 -37.663 1.00 77.81 111 ASP A CA 1
ATOM 860 C C . ASP A 1 111 ? 20.044 -11.928 -37.230 1.00 77.81 111 ASP A C 1
ATOM 862 O O . ASP A 1 111 ? 19.576 -12.151 -36.109 1.00 77.81 111 ASP A O 1
ATOM 866 N N . GLY A 1 112 ? 19.388 -11.198 -38.136 1.00 78.81 112 GLY A N 1
ATOM 867 C CA . GLY A 1 112 ? 18.108 -10.537 -37.886 1.00 78.81 112 GLY A CA 1
ATOM 868 C C . GLY A 1 112 ? 16.910 -11.476 -37.687 1.00 78.81 112 GLY A C 1
ATOM 869 O O . GLY A 1 112 ? 15.893 -11.042 -37.138 1.00 78.81 112 GLY A O 1
ATOM 870 N N . GLU A 1 113 ? 16.967 -12.740 -38.119 1.00 84.19 113 GLU A N 1
ATOM 871 C CA . GLU A 1 113 ? 15.930 -13.733 -37.783 1.00 84.19 113 GLU A CA 1
ATOM 872 C C . GLU A 1 113 ? 16.138 -14.294 -36.377 1.00 84.19 113 GLU A C 1
ATOM 874 O O . GLU A 1 113 ? 15.203 -14.288 -35.569 1.00 84.19 113 GLU A O 1
ATOM 879 N N . LEU A 1 114 ? 17.375 -14.673 -36.050 1.00 83.31 114 LEU A N 1
ATOM 880 C CA . LEU A 1 114 ? 17.738 -15.160 -34.721 1.00 83.31 114 LEU A CA 1
ATOM 881 C C . LEU A 1 114 ? 17.492 -14.095 -33.638 1.00 83.31 114 LEU A C 1
ATOM 883 O O . LEU A 1 114 ? 16.994 -14.416 -32.556 1.00 83.31 114 LEU A O 1
ATOM 887 N N . GLN A 1 115 ? 17.786 -12.827 -33.939 1.00 83.56 115 GLN A N 1
ATOM 888 C CA . GLN A 1 115 ? 17.534 -11.694 -33.048 1.00 83.56 115 GLN A CA 1
ATOM 889 C C . GLN A 1 115 ? 16.038 -11.537 -32.743 1.00 83.56 115 GLN A C 1
ATOM 891 O O . GLN A 1 115 ? 15.650 -11.481 -31.578 1.00 83.56 115 GLN A O 1
ATOM 896 N N . ARG A 1 116 ? 15.172 -11.556 -33.767 1.00 86.44 116 ARG A N 1
ATOM 897 C CA . ARG A 1 116 ? 13.712 -11.452 -33.583 1.00 86.44 116 ARG A CA 1
ATOM 898 C C . ARG A 1 116 ? 13.143 -12.613 -32.773 1.00 86.44 116 ARG A C 1
ATOM 900 O O . ARG A 1 116 ? 12.238 -12.424 -31.957 1.00 86.44 116 ARG A O 1
ATOM 907 N N . GLU A 1 117 ? 13.660 -13.821 -32.983 1.00 89.06 117 GLU A N 1
ATOM 908 C CA . GLU A 1 117 ? 13.231 -14.978 -32.206 1.00 89.06 117 GLU A CA 1
ATOM 909 C C . GLU A 1 117 ? 13.632 -14.849 -30.728 1.00 89.06 117 GLU A C 1
ATOM 911 O O . GLU A 1 117 ? 12.836 -15.162 -29.840 1.00 89.06 117 GLU A O 1
ATOM 916 N N . ARG A 1 118 ? 14.835 -14.335 -30.450 1.00 87.00 118 ARG A N 1
ATOM 917 C CA . ARG A 1 118 ? 15.317 -14.071 -29.086 1.00 87.00 118 ARG A CA 1
ATOM 918 C C . ARG A 1 118 ? 14.516 -12.983 -28.383 1.00 87.00 118 ARG A C 1
ATOM 920 O O . ARG A 1 118 ? 14.046 -13.237 -27.279 1.00 87.00 118 ARG A O 1
ATOM 927 N N . GLU A 1 119 ? 14.267 -11.851 -29.037 1.00 90.12 119 GLU A N 1
ATOM 928 C CA . GLU A 1 119 ? 13.425 -10.767 -28.502 1.00 90.12 119 GLU A CA 1
ATOM 929 C C . GLU A 1 119 ? 12.036 -11.294 -28.101 1.00 90.12 119 GLU A C 1
ATOM 931 O O . GLU A 1 119 ? 11.496 -10.971 -27.038 1.00 90.12 119 GLU A O 1
ATOM 936 N N . ARG A 1 120 ? 11.466 -12.201 -28.909 1.00 92.38 120 ARG A N 1
ATOM 937 C CA . ARG A 1 120 ? 10.203 -12.875 -28.579 1.00 92.38 120 ARG A CA 1
ATOM 938 C C . ARG A 1 120 ? 10.320 -13.765 -27.337 1.00 92.38 120 ARG 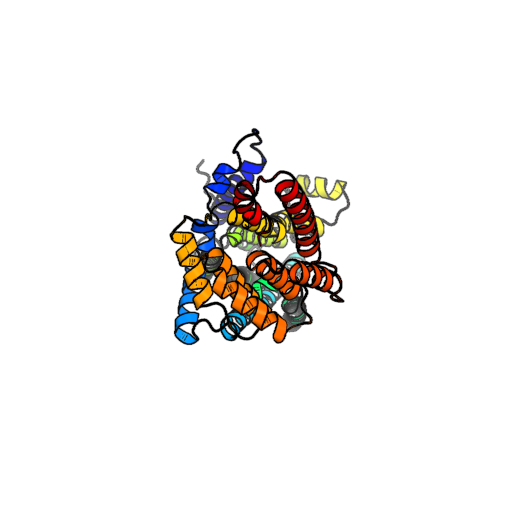A C 1
ATOM 940 O O . ARG A 1 120 ? 9.400 -13.773 -26.517 1.00 92.38 120 ARG A O 1
ATOM 947 N N . ARG A 1 121 ? 11.415 -14.517 -27.181 1.00 91.94 121 ARG A N 1
ATOM 948 C CA . ARG A 1 121 ? 11.656 -15.354 -25.990 1.00 91.94 121 ARG A CA 1
ATOM 949 C C . ARG A 1 121 ? 11.860 -14.502 -24.736 1.00 91.94 121 ARG A C 1
ATOM 951 O O . ARG A 1 121 ? 11.265 -14.825 -23.711 1.00 91.94 121 ARG A O 1
ATOM 958 N N . HIS A 1 122 ? 12.633 -13.416 -24.820 1.00 92.44 122 HIS A N 1
ATOM 959 C CA . HIS A 1 122 ? 12.811 -12.463 -23.721 1.00 92.44 122 HIS A CA 1
ATOM 960 C C . HIS A 1 122 ? 11.469 -11.880 -23.283 1.00 92.44 122 HIS A C 1
ATOM 962 O O . HIS A 1 122 ? 11.135 -11.933 -22.102 1.00 92.44 122 HIS A O 1
ATOM 968 N N . TRP A 1 123 ? 10.651 -11.421 -24.236 1.00 94.00 123 TRP A N 1
ATOM 969 C CA . TRP A 1 123 ? 9.311 -10.918 -23.944 1.00 94.00 123 TRP A CA 1
ATOM 970 C C . TRP A 1 123 ? 8.438 -11.953 -23.226 1.00 94.00 123 TRP A C 1
ATOM 972 O O . TRP A 1 123 ? 7.888 -11.655 -22.169 1.00 94.00 123 TRP A O 1
ATOM 982 N N . LEU A 1 124 ? 8.351 -13.181 -23.748 1.00 92.06 124 LEU A N 1
ATOM 983 C CA . LEU A 1 124 ? 7.555 -14.247 -23.129 1.00 92.06 124 LEU A CA 1
ATOM 984 C C . LEU A 1 124 ? 8.045 -14.592 -21.715 1.00 92.06 124 LEU A C 1
ATOM 986 O O . LEU A 1 124 ? 7.229 -14.714 -20.802 1.00 92.06 124 LEU A O 1
ATOM 990 N N . GLY A 1 125 ? 9.362 -14.706 -21.519 1.00 90.50 125 GLY A N 1
ATOM 991 C CA . GLY A 1 125 ? 9.957 -14.967 -20.207 1.00 90.50 125 GLY A CA 1
ATOM 992 C C . GLY A 1 125 ? 9.652 -13.857 -19.199 1.00 90.50 125 GLY A C 1
ATOM 993 O O . GLY A 1 125 ? 9.226 -14.136 -18.076 1.00 90.50 125 GLY A O 1
ATOM 994 N N . CYS A 1 126 ? 9.784 -12.595 -19.612 1.00 93.00 126 CYS A N 1
ATOM 995 C CA . CYS A 1 126 ? 9.448 -11.445 -18.778 1.00 93.00 126 CYS A CA 1
ATOM 996 C C . CYS A 1 126 ? 7.947 -11.355 -18.477 1.00 93.00 126 CYS A C 1
ATOM 998 O O . CYS A 1 126 ? 7.595 -11.018 -17.351 1.00 93.00 126 CYS A O 1
ATOM 1000 N N . CYS A 1 127 ? 7.058 -11.698 -19.416 1.00 91.25 127 CYS A N 1
ATOM 1001 C CA . CYS A 1 127 ? 5.617 -11.769 -19.153 1.00 91.25 127 CYS A CA 1
ATOM 1002 C C . CYS A 1 127 ? 5.282 -12.802 -18.077 1.00 91.25 127 CYS A C 1
ATOM 1004 O O . CYS A 1 127 ? 4.524 -12.498 -17.161 1.00 91.25 127 CYS A O 1
ATOM 1006 N N . ILE A 1 128 ? 5.853 -14.006 -18.166 1.00 89.19 128 ILE A N 1
ATOM 1007 C CA . ILE A 1 128 ? 5.629 -15.059 -17.167 1.00 89.19 128 ILE A CA 1
ATOM 1008 C C . ILE A 1 128 ? 6.125 -14.588 -15.795 1.00 89.19 128 ILE A C 1
ATOM 1010 O O . ILE A 1 128 ? 5.384 -14.671 -14.817 1.00 89.19 128 ILE A O 1
ATOM 1014 N N . SER A 1 129 ? 7.339 -14.032 -15.735 1.00 87.56 129 SER A N 1
ATOM 1015 C CA . SER A 1 129 ? 7.908 -13.476 -14.501 1.00 87.56 129 SER A CA 1
ATOM 1016 C C . SER A 1 129 ? 7.026 -12.370 -13.907 1.00 87.56 129 SER A C 1
ATOM 1018 O O . SER A 1 129 ? 6.710 -12.395 -12.719 1.00 87.56 129 SER A O 1
ATOM 1020 N N . ALA A 1 130 ? 6.544 -11.444 -14.739 1.00 89.31 130 ALA A N 1
ATOM 1021 C CA . ALA A 1 130 ? 5.688 -10.349 -14.304 1.00 89.31 130 ALA A CA 1
ATOM 1022 C C . ALA A 1 130 ? 4.311 -10.814 -13.822 1.00 89.31 130 ALA A C 1
ATOM 1024 O O . ALA A 1 130 ? 3.785 -10.222 -12.889 1.00 89.31 130 ALA A O 1
ATOM 1025 N N . VAL A 1 131 ? 3.734 -11.873 -14.402 1.00 86.75 131 VAL A N 1
ATOM 1026 C CA . VAL A 1 131 ? 2.484 -12.466 -13.898 1.00 86.75 131 VAL A CA 1
ATOM 1027 C C . VAL A 1 131 ? 2.704 -13.082 -12.521 1.00 86.75 131 VAL A C 1
ATOM 1029 O O . VAL A 1 131 ? 1.922 -12.810 -11.616 1.00 86.75 131 VAL A O 1
ATOM 1032 N N . VAL A 1 132 ? 3.779 -13.858 -12.342 1.00 84.88 132 VAL A N 1
ATOM 1033 C CA . VAL A 1 132 ? 4.129 -14.456 -11.041 1.00 84.88 132 VAL A CA 1
ATOM 1034 C C . VAL A 1 132 ? 4.377 -13.374 -9.990 1.00 84.88 132 VAL A C 1
ATOM 1036 O O . VAL A 1 132 ? 3.911 -13.501 -8.860 1.00 84.88 132 VAL A O 1
ATOM 1039 N N . PHE A 1 133 ? 5.057 -12.290 -10.369 1.00 84.12 133 PHE A N 1
ATOM 1040 C CA . PHE A 1 133 ? 5.234 -11.128 -9.508 1.00 84.12 133 PHE A CA 1
ATOM 1041 C C . PHE A 1 133 ? 3.888 -10.454 -9.208 1.00 84.12 133 PHE A C 1
ATOM 1043 O O . PHE A 1 133 ? 3.551 -10.261 -8.053 1.00 84.12 133 PHE A O 1
ATOM 1050 N N . ALA A 1 134 ? 3.053 -10.166 -10.205 1.00 85.62 134 ALA A N 1
ATOM 1051 C CA . ALA A 1 134 ? 1.805 -9.432 -9.998 1.00 85.62 134 ALA A CA 1
ATOM 1052 C C . ALA A 1 134 ? 0.819 -10.137 -9.046 1.00 85.62 134 ALA A C 1
ATOM 1054 O O . ALA A 1 134 ? 0.074 -9.454 -8.345 1.00 85.62 134 ALA A O 1
ATOM 1055 N N . ILE A 1 135 ? 0.824 -11.474 -8.998 1.00 85.31 135 ILE A N 1
ATOM 1056 C CA . ILE A 1 135 ? -0.060 -12.278 -8.135 1.00 85.31 135 ILE A CA 1
ATOM 1057 C C . ILE A 1 135 ? 0.526 -12.577 -6.744 1.00 85.31 135 ILE A C 1
ATOM 1059 O O . ILE A 1 135 ? -0.057 -13.368 -5.999 1.00 85.31 135 ILE A O 1
ATOM 1063 N N . HIS A 1 136 ? 1.679 -12.000 -6.385 1.00 78.00 136 HIS A N 1
ATOM 1064 C CA . HIS A 1 136 ? 2.338 -12.306 -5.116 1.00 78.00 136 HIS A CA 1
ATOM 1065 C C . HIS A 1 136 ? 1.463 -11.929 -3.897 1.00 78.00 136 HIS A C 1
ATOM 1067 O O . HIS A 1 136 ? 0.830 -10.871 -3.890 1.00 78.00 136 HIS A O 1
ATOM 1073 N N . PRO A 1 137 ? 1.462 -12.726 -2.808 1.00 72.31 137 PRO A N 1
ATOM 1074 C CA . PRO A 1 137 ? 0.690 -12.416 -1.599 1.00 72.31 137 PRO A CA 1
ATOM 1075 C C . PRO A 1 137 ? 1.424 -11.477 -0.623 1.00 72.31 137 PRO A C 1
ATOM 1077 O O . PRO A 1 137 ? 0.954 -11.248 0.488 1.00 72.31 137 PRO A O 1
ATOM 1080 N N . VAL A 1 138 ? 2.591 -10.953 -1.006 1.00 66.25 138 VAL A N 1
ATOM 1081 C CA . VAL A 1 138 ? 3.420 -10.082 -0.164 1.00 66.25 138 VAL A CA 1
ATOM 1082 C C . VAL A 1 138 ? 2.944 -8.633 -0.283 1.00 66.25 138 VAL A C 1
ATOM 1084 O O . VAL A 1 138 ? 2.710 -8.156 -1.387 1.00 66.25 138 VAL A O 1
ATOM 1087 N N . HIS A 1 139 ? 2.812 -7.928 0.840 1.00 65.12 139 HIS A N 1
ATOM 1088 C CA . HIS A 1 139 ? 2.454 -6.505 0.882 1.00 65.12 139 HIS A CA 1
ATOM 1089 C C . HIS A 1 139 ? 1.154 -6.120 0.138 1.00 65.12 139 HIS A C 1
ATOM 1091 O O . HIS A 1 139 ? 1.032 -5.035 -0.437 1.00 65.12 139 HIS A O 1
ATOM 1097 N N . VAL A 1 140 ? 0.151 -7.008 0.137 1.00 72.06 140 VAL A N 1
ATOM 1098 C CA . VAL A 1 140 ? -1.145 -6.772 -0.532 1.00 72.06 140 VAL A CA 1
ATOM 1099 C C . VAL A 1 140 ? -1.959 -5.641 0.108 1.00 72.06 140 VAL A C 1
ATOM 1101 O O . VAL A 1 140 ? -2.894 -5.135 -0.515 1.00 72.06 140 VAL A O 1
ATOM 1104 N N . GLU A 1 141 ? -1.600 -5.194 1.316 1.00 64.88 141 GLU A N 1
ATOM 1105 C CA . GLU A 1 141 ? -2.181 -4.018 1.969 1.00 64.88 141 GLU A CA 1
ATOM 1106 C C . GLU A 1 141 ? -2.094 -2.764 1.094 1.00 64.88 141 GLU A C 1
ATOM 1108 O O . GLU A 1 141 ? -3.045 -1.981 1.068 1.00 64.88 141 GLU A O 1
ATOM 1113 N N . VAL A 1 142 ? -1.030 -2.636 0.291 1.00 69.81 142 VAL A N 1
ATOM 1114 C CA . VAL A 1 142 ? -0.840 -1.521 -0.648 1.00 69.81 142 VAL A CA 1
ATOM 1115 C C . VAL A 1 142 ? -1.951 -1.469 -1.702 1.00 69.81 142 VAL A C 1
ATOM 1117 O O . VAL A 1 142 ? -2.344 -0.395 -2.151 1.00 69.81 142 VAL A O 1
ATOM 1120 N N . MET A 1 143 ? -2.509 -2.628 -2.055 1.00 76.12 143 MET A N 1
ATOM 1121 C CA . MET A 1 143 ? -3.621 -2.747 -3.004 1.00 76.12 143 MET A CA 1
ATOM 1122 C C . MET A 1 143 ? -4.984 -2.636 -2.320 1.00 76.12 143 MET A C 1
ATOM 1124 O O . MET A 1 143 ? -5.972 -2.247 -2.942 1.00 76.12 143 MET A O 1
ATOM 1128 N N . GLY A 1 144 ? -5.050 -3.002 -1.039 1.00 69.25 144 GLY A N 1
ATOM 1129 C CA . GLY A 1 144 ? -6.292 -3.045 -0.277 1.00 69.25 144 GLY A CA 1
ATOM 1130 C C . GLY A 1 144 ? -6.708 -1.704 0.326 1.00 69.25 144 GLY A C 1
ATOM 1131 O O . GLY A 1 144 ? -7.905 -1.500 0.545 1.00 69.25 144 GLY A O 1
ATOM 1132 N N . TRP A 1 145 ? -5.754 -0.823 0.649 1.00 70.94 145 TRP A N 1
ATOM 1133 C CA . TRP A 1 145 ? -6.008 0.393 1.427 1.00 70.94 145 TRP A CA 1
ATOM 1134 C C . TRP A 1 145 ? -6.001 1.649 0.537 1.00 70.94 145 TRP A C 1
ATOM 1136 O O . TRP A 1 145 ? -4.987 1.929 -0.101 1.00 70.94 145 TRP A O 1
ATOM 1146 N N . PRO A 1 146 ? -7.077 2.465 0.534 1.00 68.94 146 PRO A N 1
ATOM 1147 C CA . PRO A 1 146 ? -7.137 3.720 -0.230 1.00 68.94 146 PRO A CA 1
ATOM 1148 C C . PRO A 1 146 ? -5.987 4.693 0.063 1.00 68.94 146 PRO A C 1
ATOM 1150 O O . PRO A 1 146 ? -5.517 5.410 -0.817 1.00 68.94 146 PRO A O 1
ATOM 1153 N N . SER A 1 147 ? -5.502 4.714 1.306 1.00 68.06 147 SER A N 1
ATOM 1154 C CA . SER A 1 147 ? -4.364 5.543 1.712 1.00 68.06 147 SER A CA 1
ATOM 1155 C C . SER A 1 147 ? -3.043 5.105 1.073 1.00 68.06 147 SER A C 1
ATOM 1157 O O . SER A 1 147 ? -2.165 5.941 0.881 1.00 68.06 147 SER A O 1
ATOM 1159 N N . ALA A 1 148 ? -2.914 3.829 0.703 1.00 73.56 148 ALA A N 1
ATOM 1160 C CA . ALA A 1 148 ? -1.709 3.251 0.116 1.00 73.56 148 ALA A CA 1
ATOM 1161 C C . ALA A 1 148 ? -1.727 3.227 -1.426 1.00 73.56 148 ALA A C 1
ATOM 1163 O O . ALA A 1 148 ? -0.720 2.921 -2.062 1.00 73.56 148 ALA A O 1
ATOM 1164 N N . GLN A 1 149 ? -2.831 3.622 -2.056 1.00 78.62 149 GLN A N 1
ATOM 1165 C CA . GLN A 1 149 ? -2.940 3.693 -3.512 1.00 78.62 149 GLN A CA 1
ATOM 1166 C C . GLN A 1 149 ? -1.809 4.483 -4.219 1.00 78.62 149 GLN A C 1
ATOM 1168 O O . GLN A 1 149 ? -1.359 4.023 -5.277 1.00 78.62 149 GLN A O 1
ATOM 1173 N N . PRO A 1 150 ? -1.264 5.594 -3.667 1.00 83.75 150 PRO A N 1
ATOM 1174 C CA . PRO A 1 150 ? -0.183 6.326 -4.333 1.00 83.75 150 PRO A CA 1
ATOM 1175 C C . PRO A 1 150 ? 1.106 5.506 -4.529 1.00 83.75 150 PRO A C 1
ATOM 1177 O O . PRO A 1 150 ? 1.894 5.809 -5.423 1.00 83.75 150 PRO A O 1
ATOM 1180 N N . TYR A 1 151 ? 1.321 4.424 -3.769 1.00 84.00 151 TYR A N 1
ATOM 1181 C CA . TYR A 1 151 ? 2.463 3.526 -3.980 1.00 84.00 151 TYR A CA 1
ATOM 1182 C C . TYR A 1 151 ? 2.3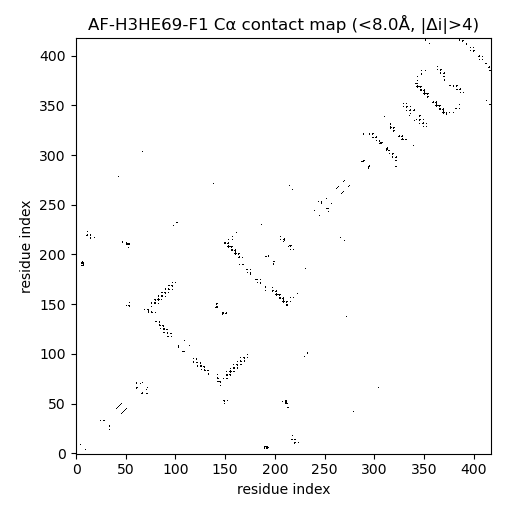65 2.765 -5.311 1.00 84.00 151 TYR A C 1
ATOM 1184 O O . TYR A 1 151 ? 3.346 2.705 -6.054 1.00 84.00 151 TYR A O 1
ATOM 1192 N N . ALA A 1 152 ? 1.186 2.229 -5.656 1.00 86.88 152 ALA A N 1
ATOM 1193 C CA . ALA A 1 152 ? 0.970 1.546 -6.937 1.00 86.88 152 ALA A CA 1
ATOM 1194 C C . ALA A 1 152 ? 1.123 2.519 -8.122 1.00 86.88 152 ALA A C 1
ATOM 1196 O O . ALA A 1 152 ? 1.678 2.169 -9.166 1.00 86.88 152 ALA A O 1
ATOM 1197 N N . GLN A 1 153 ? 0.704 3.771 -7.928 1.00 89.69 153 GLN A N 1
ATOM 1198 C CA . GLN A 1 153 ? 0.905 4.856 -8.883 1.00 89.69 153 GLN A CA 1
ATOM 1199 C C . GLN A 1 153 ? 2.395 5.236 -9.036 1.00 89.69 153 GLN A C 1
ATOM 1201 O O . GLN A 1 153 ? 2.871 5.357 -10.168 1.00 89.69 153 GLN A O 1
ATOM 1206 N N . CYS A 1 154 ? 3.165 5.344 -7.938 1.00 88.44 154 CYS A N 1
ATOM 1207 C CA . CYS A 1 154 ? 4.624 5.571 -7.997 1.00 88.44 154 CYS A CA 1
ATOM 1208 C C . CYS A 1 154 ? 5.328 4.439 -8.741 1.00 88.44 154 CYS A C 1
ATOM 1210 O O . CYS A 1 154 ? 6.200 4.699 -9.571 1.00 88.44 154 CYS A O 1
ATOM 1212 N N . ALA A 1 155 ? 4.931 3.188 -8.485 1.00 89.00 155 ALA A N 1
ATOM 1213 C CA . ALA A 1 155 ? 5.487 2.021 -9.160 1.00 89.00 155 ALA A CA 1
ATOM 1214 C C . ALA A 1 155 ? 5.244 2.080 -10.676 1.00 89.00 155 ALA A C 1
ATOM 1216 O O . ALA A 1 155 ? 6.175 1.874 -11.455 1.00 89.00 155 ALA A O 1
ATOM 1217 N N . LEU A 1 156 ? 4.029 2.434 -11.110 1.00 93.69 156 LEU A N 1
ATOM 1218 C CA . LEU A 1 156 ? 3.720 2.605 -12.530 1.00 93.69 156 LEU A CA 1
ATOM 1219 C C . LEU A 1 156 ? 4.610 3.670 -13.184 1.00 93.69 156 LEU A C 1
ATOM 1221 O O . LEU A 1 156 ? 5.238 3.398 -14.209 1.00 93.69 156 LEU A O 1
ATOM 1225 N N . PHE A 1 157 ? 4.687 4.869 -12.603 1.00 94.00 157 PHE A N 1
ATOM 1226 C CA . PHE A 1 157 ? 5.488 5.949 -13.180 1.00 94.00 157 PHE A CA 1
ATOM 1227 C C . PHE A 1 157 ? 6.989 5.654 -13.154 1.00 94.00 157 PHE A C 1
ATOM 1229 O O . PHE A 1 157 ? 7.680 5.941 -14.130 1.00 94.00 157 PHE A O 1
ATOM 1236 N N . SER A 1 158 ? 7.484 4.999 -12.104 1.00 91.38 158 SER A N 1
ATOM 1237 C CA . SER A 1 158 ? 8.877 4.548 -12.028 1.00 91.38 158 SER A CA 1
ATOM 1238 C C . SER A 1 158 ? 9.201 3.534 -13.124 1.00 91.38 158 SER A C 1
ATOM 1240 O O . SER A 1 158 ? 10.213 3.665 -13.814 1.00 91.38 158 SER A O 1
ATOM 1242 N N . ASN A 1 159 ? 8.308 2.567 -13.355 1.00 93.06 159 ASN A N 1
ATOM 1243 C CA . ASN A 1 159 ? 8.474 1.572 -14.414 1.00 93.06 159 ASN A CA 1
ATOM 1244 C C . ASN A 1 159 ? 8.382 2.204 -15.810 1.00 93.06 159 ASN A C 1
ATOM 1246 O O . ASN A 1 159 ? 9.108 1.792 -16.714 1.00 93.06 159 ASN A O 1
ATOM 1250 N N . LEU A 1 160 ? 7.536 3.224 -16.001 1.00 94.00 160 LEU A N 1
ATOM 1251 C CA . LEU A 1 160 ? 7.462 3.990 -17.250 1.00 94.00 160 LEU A CA 1
ATOM 1252 C C . LEU A 1 160 ? 8.742 4.794 -17.502 1.00 94.00 160 LEU A C 1
ATOM 1254 O O . LEU A 1 160 ? 9.247 4.779 -18.626 1.00 94.00 160 LEU A O 1
ATOM 1258 N N . ALA A 1 161 ? 9.292 5.445 -16.474 1.00 89.62 161 ALA A N 1
ATOM 1259 C CA . ALA A 1 161 ? 10.569 6.148 -16.563 1.00 89.62 161 ALA A CA 1
ATOM 1260 C C . ALA A 1 161 ? 11.698 5.177 -16.950 1.00 89.62 161 ALA A C 1
ATOM 1262 O O . ALA A 1 161 ? 12.402 5.412 -17.934 1.00 89.62 161 ALA A O 1
ATOM 1263 N N . LEU A 1 162 ? 11.788 4.030 -16.263 1.00 87.44 162 LEU A N 1
ATOM 1264 C CA . LEU A 1 162 ? 12.744 2.969 -16.586 1.00 87.44 162 LEU A CA 1
ATOM 1265 C C . LEU A 1 162 ? 12.570 2.463 -18.024 1.00 87.44 162 LEU A C 1
ATOM 1267 O O . LEU A 1 162 ? 13.545 2.351 -18.763 1.00 87.44 162 LEU A O 1
ATOM 1271 N N . TYR A 1 163 ? 11.336 2.182 -18.451 1.00 91.12 163 TYR A N 1
ATOM 1272 C CA . TYR A 1 163 ? 11.052 1.712 -19.806 1.00 91.12 163 TYR A CA 1
ATOM 1273 C C . TYR A 1 163 ? 11.518 2.708 -20.872 1.00 91.12 163 TYR A C 1
ATOM 1275 O O . TYR A 1 163 ? 12.159 2.310 -21.846 1.00 91.12 163 TYR A O 1
ATOM 1283 N N . VAL A 1 164 ? 11.203 3.997 -20.706 1.00 89.38 164 VAL A N 1
ATOM 1284 C CA . VAL A 1 164 ? 11.619 5.047 -21.647 1.00 89.38 164 VAL A CA 1
ATOM 1285 C C . VAL A 1 164 ? 13.140 5.139 -21.708 1.00 89.38 164 VAL A C 1
ATOM 1287 O O . VAL A 1 164 ? 13.695 5.201 -22.807 1.00 89.38 164 VAL A O 1
ATOM 1290 N N . TYR A 1 165 ? 13.801 5.089 -20.552 1.00 84.56 165 TYR A N 1
ATOM 1291 C CA . TYR A 1 165 ? 15.254 5.112 -20.446 1.00 84.56 165 TYR A CA 1
ATOM 1292 C C . TYR A 1 165 ? 15.898 3.911 -21.163 1.00 84.56 165 TYR A C 1
ATOM 1294 O O . TYR A 1 165 ? 16.660 4.102 -22.112 1.00 84.56 165 TYR A O 1
ATOM 1302 N N . VAL A 1 166 ? 15.515 2.674 -20.825 1.00 84.75 166 VAL A N 1
ATOM 1303 C CA . VAL A 1 166 ? 16.090 1.463 -21.443 1.00 84.75 166 VAL A CA 1
ATOM 1304 C C . VAL A 1 166 ? 15.780 1.403 -22.945 1.00 84.75 166 VAL A C 1
ATOM 1306 O O . VAL A 1 166 ? 16.624 1.018 -23.754 1.00 84.75 166 VAL A O 1
ATOM 1309 N N . ARG A 1 167 ? 14.591 1.848 -23.370 1.00 88.12 167 ARG A N 1
ATOM 1310 C CA . ARG A 1 167 ? 14.236 1.934 -24.795 1.00 88.12 167 ARG A CA 1
ATOM 1311 C C . ARG A 1 167 ? 15.085 2.954 -25.550 1.00 88.12 167 ARG A C 1
ATOM 1313 O O . ARG A 1 167 ? 15.374 2.739 -26.729 1.00 88.12 167 ARG A O 1
ATOM 1320 N N . ALA A 1 168 ? 15.450 4.065 -24.914 1.00 83.56 168 ALA A N 1
ATOM 1321 C CA . ALA A 1 168 ? 16.350 5.044 -25.508 1.00 83.56 168 ALA A CA 1
ATOM 1322 C C . ALA A 1 168 ? 17.755 4.452 -25.700 1.00 83.56 168 ALA A C 1
ATOM 1324 O O . ALA A 1 168 ? 18.308 4.603 -26.789 1.00 83.56 168 ALA A O 1
ATOM 1325 N N . VAL A 1 169 ? 18.274 3.706 -24.712 1.00 78.69 169 VAL A N 1
ATOM 1326 C CA . VAL A 1 169 ? 19.535 2.945 -24.839 1.00 78.69 169 VAL A CA 1
ATOM 1327 C C . VAL A 1 169 ? 19.463 1.982 -26.025 1.00 78.69 169 VAL A C 1
ATOM 1329 O O . VAL A 1 169 ? 20.297 2.046 -26.925 1.00 78.69 169 VAL A O 1
ATOM 1332 N N . TYR A 1 170 ? 18.424 1.142 -26.077 1.00 84.25 170 TYR A N 1
ATOM 1333 C CA . TYR A 1 170 ? 18.233 0.164 -27.151 1.00 84.25 170 TYR A CA 1
ATOM 1334 C C . TYR A 1 170 ? 18.236 0.809 -28.544 1.00 84.25 170 TYR A C 1
ATOM 1336 O O . TYR A 1 170 ? 18.914 0.327 -29.449 1.00 84.25 170 TYR A O 1
ATOM 1344 N N . ARG A 1 171 ? 17.520 1.930 -28.720 1.00 83.44 171 ARG A N 1
ATOM 1345 C CA . ARG A 1 171 ? 17.487 2.657 -30.001 1.00 83.44 171 ARG A CA 1
ATOM 1346 C C . ARG A 1 171 ? 18.859 3.175 -30.410 1.00 83.44 171 ARG A C 1
ATOM 1348 O O . ARG A 1 171 ? 19.253 2.958 -31.550 1.00 83.44 171 ARG A O 1
ATOM 1355 N N . LYS A 1 172 ? 19.585 3.808 -29.484 1.00 77.62 172 LYS A N 1
ATOM 1356 C CA . LYS A 1 172 ? 20.938 4.309 -29.752 1.00 77.62 172 LYS A CA 1
ATOM 1357 C C . LYS A 1 172 ? 21.880 3.175 -30.169 1.00 77.62 172 LYS A C 1
ATOM 1359 O O . LYS A 1 172 ? 22.644 3.337 -31.112 1.00 77.62 172 LYS A O 1
ATOM 1364 N N . LEU A 1 173 ? 21.802 2.014 -29.515 1.00 76.75 173 LEU A N 1
ATOM 1365 C CA . LEU A 1 173 ? 22.619 0.849 -29.874 1.00 76.75 173 LEU A CA 1
ATOM 1366 C C . LEU A 1 173 ? 22.280 0.296 -31.263 1.00 76.75 173 LEU A C 1
ATOM 1368 O O . LEU A 1 173 ? 23.186 -0.039 -32.022 1.00 76.75 173 LEU A O 1
ATOM 1372 N N . CYS A 1 174 ? 20.995 0.253 -31.622 1.00 77.12 174 CYS A N 1
ATOM 1373 C CA . CYS A 1 174 ? 20.571 -0.157 -32.962 1.00 77.12 174 CYS A CA 1
ATOM 1374 C C . CYS A 1 174 ? 21.061 0.812 -34.050 1.00 77.12 174 CYS A C 1
ATOM 1376 O O . CYS A 1 174 ? 21.436 0.369 -35.129 1.00 77.12 174 CYS A O 1
ATOM 1378 N N . GLU A 1 175 ? 21.079 2.122 -33.781 1.00 74.62 175 GLU A N 1
ATOM 1379 C CA . GLU A 1 175 ? 21.611 3.126 -34.715 1.00 74.62 175 GLU A CA 1
ATOM 1380 C C . GLU A 1 175 ? 23.128 2.969 -34.919 1.00 74.62 175 GLU A C 1
ATOM 1382 O O . GLU A 1 175 ? 23.614 3.058 -36.044 1.00 74.62 175 GLU A O 1
ATOM 1387 N N . VAL A 1 176 ? 23.879 2.667 -33.856 1.00 69.00 176 VAL A N 1
ATOM 1388 C CA . VAL A 1 176 ? 25.335 2.433 -33.923 1.00 69.00 176 VAL A CA 1
ATOM 1389 C C . VAL A 1 176 ? 25.687 1.155 -34.669 1.00 69.00 176 VAL A C 1
ATOM 1391 O O . VAL A 1 176 ? 26.681 1.140 -35.390 1.00 69.00 176 VAL A O 1
ATOM 1394 N N . ALA A 1 177 ? 24.864 0.109 -34.541 1.00 61.16 177 ALA A N 1
ATOM 1395 C CA . ALA A 1 177 ? 25.040 -1.147 -35.275 1.00 61.16 177 ALA A CA 1
ATOM 1396 C C . ALA A 1 177 ? 25.094 -0.949 -36.793 1.00 61.16 177 ALA A C 1
ATOM 1398 O O . ALA A 1 177 ? 25.647 -1.784 -37.501 1.00 61.16 177 ALA A O 1
ATOM 1399 N N . ILE A 1 178 ? 24.523 0.153 -37.281 1.00 60.84 178 ILE A N 1
ATOM 1400 C CA . ILE A 1 178 ? 24.438 0.482 -38.700 1.00 60.84 178 ILE A CA 1
ATOM 1401 C C . ILE A 1 178 ? 25.645 1.322 -39.164 1.00 60.84 178 ILE A C 1
ATOM 1403 O O . ILE A 1 178 ? 25.980 1.272 -40.342 1.00 60.84 178 ILE A O 1
ATOM 1407 N N . ASP A 1 179 ? 26.308 2.069 -38.270 1.00 58.12 179 ASP A N 1
ATOM 1408 C CA . ASP A 1 179 ? 27.279 3.127 -38.629 1.00 58.12 179 ASP A CA 1
ATOM 1409 C C . ASP A 1 179 ? 28.723 2.859 -38.140 1.00 58.12 179 ASP A C 1
ATOM 1411 O O . ASP A 1 179 ? 29.542 3.774 -38.117 1.00 58.12 179 ASP A O 1
ATOM 1415 N N . GLU A 1 180 ? 29.033 1.631 -37.690 1.00 56.94 180 GLU A N 1
ATOM 1416 C CA . GLU A 1 180 ? 30.358 1.189 -37.184 1.00 56.94 180 GLU A CA 1
ATOM 1417 C C . GLU A 1 180 ? 31.036 2.167 -36.190 1.00 56.94 180 GLU A C 1
ATOM 1419 O O . GLU A 1 180 ? 32.263 2.250 -36.087 1.00 56.94 180 GLU A O 1
ATOM 1424 N N . ARG A 1 181 ? 30.256 2.943 -35.423 1.00 56.16 181 ARG A N 1
ATOM 1425 C CA . ARG A 1 181 ? 30.811 3.871 -34.425 1.00 56.16 181 ARG A CA 1
ATOM 1426 C C . ARG A 1 181 ? 31.237 3.138 -33.159 1.00 56.16 181 ARG A C 1
ATOM 1428 O O . ARG A 1 181 ? 30.679 2.117 -32.772 1.00 56.16 181 ARG A O 1
ATOM 1435 N N . ASN A 1 182 ? 32.208 3.725 -32.465 1.00 61.09 182 ASN A N 1
ATOM 1436 C CA . ASN A 1 182 ? 32.734 3.201 -31.212 1.00 61.09 182 ASN A CA 1
ATOM 1437 C C . ASN A 1 182 ? 31.615 3.152 -30.148 1.00 61.09 182 ASN A C 1
ATOM 1439 O O . ASN A 1 182 ? 31.143 4.197 -29.696 1.00 61.09 182 ASN A O 1
ATOM 1443 N N . VAL A 1 183 ? 31.190 1.946 -29.749 1.00 60.06 183 VAL A N 1
ATOM 1444 C CA . VAL A 1 183 ? 30.116 1.687 -28.763 1.00 60.06 183 VAL A CA 1
ATOM 1445 C C . VAL A 1 183 ? 30.336 2.477 -27.463 1.00 60.06 183 VAL A C 1
ATOM 1447 O O . VAL A 1 183 ? 29.384 3.002 -26.883 1.00 60.06 183 VAL A O 1
ATOM 1450 N N . LYS A 1 184 ? 31.606 2.692 -27.084 1.00 56.00 184 LYS A N 1
ATOM 1451 C CA . LYS A 1 184 ? 32.020 3.535 -25.951 1.00 56.00 184 LYS A CA 1
ATOM 1452 C C . LYS A 1 184 ? 31.503 4.967 -26.020 1.00 56.00 184 LYS A C 1
ATOM 1454 O O . LYS A 1 184 ? 31.112 5.518 -25.000 1.00 56.00 184 LYS A O 1
ATOM 1459 N N . THR A 1 185 ? 31.462 5.585 -27.199 1.00 60.00 185 THR A N 1
ATOM 1460 C CA . THR A 1 185 ? 30.959 6.959 -27.350 1.00 60.00 185 THR A CA 1
ATOM 1461 C C . THR A 1 185 ? 29.452 7.033 -27.108 1.00 60.00 185 THR A C 1
ATOM 1463 O O . THR A 1 185 ? 28.955 8.055 -26.646 1.00 60.00 185 THR A O 1
ATOM 1466 N N . VAL A 1 186 ? 28.721 5.947 -27.370 1.00 59.59 186 VAL A N 1
ATOM 1467 C CA . VAL A 1 186 ? 27.270 5.881 -27.165 1.00 59.59 186 VAL A CA 1
ATOM 1468 C C . VAL A 1 186 ? 26.907 5.529 -25.730 1.00 59.59 186 VAL A C 1
ATOM 1470 O O . VAL A 1 186 ? 26.014 6.187 -25.194 1.00 59.59 186 VAL A O 1
ATOM 1473 N N . LEU A 1 187 ? 27.646 4.616 -25.086 1.00 55.50 187 LEU A N 1
ATOM 1474 C CA . LEU A 1 187 ? 27.549 4.390 -23.637 1.00 55.50 187 LEU A CA 1
ATOM 1475 C C . LEU A 1 187 ? 27.933 5.649 -22.840 1.00 55.50 187 LEU A C 1
ATOM 1477 O O . LEU A 1 187 ? 27.198 6.050 -21.944 1.00 55.50 187 LEU A O 1
ATOM 1481 N N . MET A 1 188 ? 29.030 6.330 -23.203 1.00 52.31 188 MET A N 1
ATOM 1482 C CA . MET A 1 188 ? 29.455 7.566 -22.526 1.00 52.31 188 MET A CA 1
ATOM 1483 C C . MET A 1 188 ? 28.591 8.787 -22.872 1.00 52.31 188 MET A C 1
ATOM 1485 O O . MET A 1 188 ? 28.641 9.791 -22.160 1.00 52.31 188 MET A O 1
ATOM 1489 N N . SER A 1 189 ? 27.767 8.731 -23.928 1.00 55.31 189 SER A N 1
ATOM 1490 C CA . SER A 1 189 ? 26.751 9.758 -24.187 1.00 55.31 189 SER A CA 1
ATOM 1491 C C . SER A 1 189 ? 25.597 9.596 -23.193 1.00 55.31 189 SER A C 1
ATOM 1493 O O . SER A 1 189 ? 24.543 9.036 -23.510 1.00 55.31 189 SER A O 1
ATOM 1495 N N . SER A 1 190 ? 25.812 10.072 -21.962 1.00 49.59 190 SER A N 1
ATOM 1496 C CA . SER A 1 190 ? 24.815 10.033 -20.892 1.00 49.59 190 SER A CA 1
ATOM 1497 C C . SER A 1 190 ? 23.449 10.454 -21.443 1.00 49.59 190 SER A C 1
ATOM 1499 O O . SER A 1 190 ? 23.329 11.469 -22.138 1.00 49.59 190 SER A O 1
ATOM 1501 N N . ILE A 1 191 ? 22.407 9.656 -21.192 1.00 50.69 191 ILE A N 1
ATOM 1502 C CA . ILE A 1 191 ? 21.036 9.953 -21.648 1.00 50.69 191 ILE A CA 1
ATOM 1503 C C . ILE A 1 191 ? 20.536 11.278 -21.052 1.00 50.69 191 ILE A C 1
ATOM 1505 O O . ILE A 1 191 ? 19.722 11.958 -21.658 1.00 50.69 191 ILE A O 1
ATOM 1509 N N . PHE A 1 192 ? 21.128 11.746 -19.953 1.00 49.56 192 PHE A N 1
ATOM 1510 C CA . PHE A 1 192 ? 20.866 13.084 -19.425 1.00 49.56 192 PHE A CA 1
ATOM 1511 C C . PHE A 1 192 ? 21.577 14.215 -20.176 1.00 49.56 192 PHE A C 1
ATOM 1513 O O . PHE A 1 192 ? 21.424 15.370 -19.801 1.00 49.56 192 PHE A O 1
ATOM 1520 N N . SER A 1 193 ? 22.298 13.949 -21.268 1.00 47.81 193 SER A N 1
ATOM 1521 C CA . SER A 1 193 ? 22.912 14.995 -22.104 1.00 47.81 193 SER A CA 1
ATOM 1522 C C . SER A 1 193 ? 21.912 16.041 -22.618 1.00 47.81 193 SER A C 1
ATOM 1524 O O . SER A 1 193 ? 22.349 17.098 -23.057 1.00 47.81 193 SER A O 1
ATOM 1526 N N . GLY A 1 194 ? 20.595 15.809 -22.512 1.00 45.47 194 GLY A N 1
ATOM 1527 C CA . GLY A 1 194 ? 19.575 16.863 -22.557 1.00 45.47 194 GLY A CA 1
ATOM 1528 C C . GLY A 1 194 ? 19.103 17.229 -23.961 1.00 45.47 194 GLY A C 1
ATOM 1529 O O . GLY A 1 194 ? 18.619 18.337 -24.172 1.00 45.47 194 GLY A O 1
ATOM 1530 N N . HIS A 1 195 ? 19.251 16.320 -24.928 1.00 51.34 195 HIS A N 1
ATOM 1531 C CA . HIS A 1 195 ? 19.007 16.609 -26.345 1.00 51.34 195 HIS A CA 1
ATOM 1532 C C . HIS A 1 195 ? 17.869 15.768 -26.969 1.00 51.34 195 HIS A C 1
ATOM 1534 O O . HIS A 1 195 ? 17.578 15.936 -28.154 1.00 51.34 195 HIS A O 1
ATOM 1540 N N . GLY A 1 196 ? 17.191 14.886 -26.213 1.00 64.00 196 GLY A N 1
ATOM 1541 C CA . GLY A 1 196 ? 16.171 13.965 -26.738 1.00 64.00 196 GLY A CA 1
ATOM 1542 C C . GLY A 1 196 ? 14.750 14.132 -26.173 1.00 64.00 196 GLY A C 1
ATOM 1543 O O . GLY A 1 196 ? 14.541 14.376 -24.988 1.00 64.00 196 GLY A O 1
ATOM 1544 N N . ARG A 1 197 ? 13.725 13.886 -27.011 1.00 72.00 197 ARG A N 1
ATOM 1545 C CA . ARG A 1 197 ? 12.309 13.785 -26.575 1.00 72.00 197 ARG A CA 1
ATOM 1546 C C . ARG A 1 197 ? 12.082 12.689 -25.519 1.00 72.00 197 ARG A C 1
ATOM 1548 O O . ARG A 1 197 ? 11.185 12.822 -24.691 1.00 72.00 197 ARG A O 1
ATOM 1555 N N . SER A 1 198 ? 12.875 11.618 -25.558 1.00 75.19 198 SER A N 1
ATOM 1556 C CA . SER A 1 198 ? 12.830 10.530 -24.573 1.00 75.19 198 SER A CA 1
ATOM 1557 C C . SER A 1 198 ? 13.309 10.981 -23.190 1.00 75.19 198 SER A C 1
ATOM 1559 O O . SER A 1 198 ? 12.765 10.517 -22.195 1.00 75.19 198 SER A O 1
ATOM 1561 N N . ASP A 1 199 ? 14.262 11.914 -23.124 1.00 72.38 199 ASP A N 1
ATOM 1562 C CA . ASP A 1 199 ? 14.842 12.408 -21.868 1.00 72.38 199 ASP A CA 1
ATOM 1563 C C . ASP A 1 199 ? 13.798 13.232 -21.110 1.00 72.38 199 ASP A C 1
ATOM 1565 O O . ASP A 1 199 ? 13.540 12.992 -19.934 1.00 72.38 199 ASP A O 1
ATOM 1569 N N . LEU A 1 200 ? 13.104 14.129 -21.824 1.00 80.31 200 LEU A N 1
ATOM 1570 C CA . LEU A 1 200 ? 11.992 14.898 -21.266 1.00 80.31 200 LEU A CA 1
ATOM 1571 C C . LEU A 1 200 ? 10.876 13.979 -20.761 1.00 80.31 200 LEU A C 1
ATOM 1573 O O . LEU A 1 200 ? 10.365 14.181 -19.665 1.00 80.31 200 LEU A O 1
ATOM 1577 N N . LEU A 1 201 ? 10.510 12.958 -21.540 1.00 85.56 201 LEU A N 1
ATOM 1578 C CA . LEU A 1 201 ? 9.463 12.014 -21.153 1.00 85.56 201 LEU A CA 1
ATOM 1579 C C . LEU A 1 201 ? 9.867 11.180 -19.924 1.00 85.56 201 LEU A C 1
ATOM 1581 O O . LEU A 1 201 ? 9.044 10.962 -19.038 1.00 85.56 201 LEU A O 1
ATOM 1585 N N . CYS A 1 202 ? 11.132 10.759 -19.841 1.00 84.56 202 CYS A N 1
ATOM 1586 C CA . CYS A 1 202 ? 11.685 10.079 -18.670 1.00 84.56 202 CYS A CA 1
ATOM 1587 C C . CYS A 1 202 ? 11.635 10.983 -17.429 1.00 84.56 202 CYS A C 1
ATOM 1589 O O . CYS A 1 202 ? 11.129 10.562 -16.392 1.00 84.56 202 CYS A O 1
ATOM 1591 N N . CYS A 1 203 ? 12.059 12.247 -17.552 1.00 81.38 203 CYS A N 1
ATOM 1592 C CA . CYS A 1 203 ? 11.970 13.235 -16.477 1.00 81.38 203 CYS A CA 1
ATOM 1593 C C . CYS A 1 203 ? 10.523 13.483 -16.038 1.00 81.38 203 CYS A C 1
ATOM 1595 O O . CYS A 1 203 ? 10.258 13.543 -14.842 1.00 81.38 203 CYS A O 1
ATOM 1597 N N . VAL A 1 204 ? 9.575 13.583 -16.976 1.00 85.19 204 VAL A N 1
ATOM 1598 C CA . VAL A 1 204 ? 8.145 13.736 -16.661 1.00 85.19 204 VAL A CA 1
ATOM 1599 C C . VAL A 1 204 ? 7.638 12.543 -15.859 1.00 85.19 204 VAL A C 1
ATOM 1601 O O . VAL A 1 204 ? 6.962 12.742 -14.851 1.00 85.19 204 VAL A O 1
ATOM 1604 N N . PHE A 1 205 ? 7.975 11.312 -16.251 1.00 90.12 205 PHE A N 1
ATOM 1605 C CA . PHE A 1 205 ? 7.571 10.127 -15.495 1.00 90.12 205 PHE A CA 1
ATOM 1606 C C . PHE A 1 205 ? 8.273 10.024 -14.140 1.00 90.12 205 PHE A C 1
ATOM 1608 O O . PHE A 1 205 ? 7.615 9.705 -13.158 1.00 90.12 205 PHE A O 1
ATOM 1615 N N . TYR A 1 206 ? 9.559 10.361 -14.045 1.00 84.94 206 TYR A N 1
ATOM 1616 C CA . TYR A 1 206 ? 10.267 10.418 -12.766 1.00 84.94 206 TYR A CA 1
ATOM 1617 C C . TYR A 1 206 ? 9.643 11.445 -11.813 1.00 84.94 206 TYR A C 1
ATOM 1619 O O . TYR A 1 206 ? 9.345 11.119 -10.668 1.00 84.94 206 TYR A O 1
ATOM 1627 N N . LEU A 1 207 ? 9.370 12.661 -12.294 1.00 83.31 207 LEU A N 1
ATOM 1628 C CA . LEU A 1 207 ? 8.684 13.684 -11.507 1.00 83.31 207 LEU A CA 1
ATOM 1629 C C . LEU A 1 207 ? 7.273 13.231 -11.128 1.00 83.31 207 LEU A C 1
ATOM 1631 O O . LEU A 1 207 ? 6.870 13.416 -9.990 1.00 83.31 207 LEU A O 1
ATOM 1635 N N . SER A 1 208 ? 6.544 12.575 -12.034 1.00 87.31 208 SER A N 1
ATOM 1636 C CA . SER A 1 208 ? 5.222 12.005 -11.734 1.00 87.31 208 SER A CA 1
ATOM 1637 C C . SER A 1 208 ? 5.295 10.924 -10.653 1.00 87.31 208 SER A C 1
ATOM 1639 O O . SER A 1 208 ? 4.412 10.857 -9.801 1.00 87.31 208 SER A O 1
ATOM 1641 N N . ALA A 1 209 ? 6.348 10.100 -10.653 1.00 86.19 209 ALA A N 1
ATOM 1642 C CA . ALA A 1 209 ? 6.609 9.134 -9.593 1.00 86.19 209 ALA A CA 1
ATOM 1643 C C . ALA A 1 209 ? 6.873 9.859 -8.268 1.00 86.19 209 ALA A C 1
ATOM 1645 O O . ALA A 1 209 ? 6.178 9.595 -7.296 1.00 86.19 209 ALA A O 1
ATOM 1646 N N . LEU A 1 210 ? 7.777 10.842 -8.253 1.00 78.12 210 LEU A N 1
ATOM 1647 C CA . LEU A 1 210 ? 8.108 11.625 -7.059 1.00 78.12 210 LEU A CA 1
ATOM 1648 C C . LEU A 1 210 ? 6.889 12.362 -6.473 1.00 78.12 210 LEU A C 1
ATOM 1650 O O . LEU A 1 210 ? 6.711 12.380 -5.261 1.00 78.12 210 LEU A O 1
ATOM 1654 N N . LEU A 1 211 ? 6.029 12.911 -7.339 1.00 79.56 211 LEU A N 1
ATOM 1655 C CA . LEU A 1 211 ? 4.761 13.565 -6.984 1.00 79.56 211 LEU A CA 1
ATOM 1656 C C . LEU A 1 211 ? 3.662 12.577 -6.555 1.00 79.56 211 LEU A C 1
ATOM 1658 O O . LEU A 1 211 ? 2.629 13.003 -6.035 1.00 79.56 211 LEU A O 1
ATOM 1662 N N . SER A 1 212 ? 3.853 11.279 -6.812 1.00 82.94 212 SER A N 1
ATOM 1663 C CA . SER A 1 212 ? 2.978 10.207 -6.321 1.00 82.94 212 SER A CA 1
ATOM 1664 C C . SER A 1 212 ? 3.457 9.682 -4.970 1.00 82.94 212 SER A C 1
ATOM 1666 O O . SER A 1 212 ? 2.634 9.513 -4.080 1.00 82.94 212 SER A O 1
ATOM 1668 N N . LYS A 1 213 ? 4.766 9.421 -4.826 1.00 78.44 213 LYS A N 1
ATOM 1669 C CA . LYS A 1 213 ? 5.451 9.137 -3.559 1.00 78.44 213 LYS A CA 1
ATOM 1670 C C . LYS A 1 213 ? 6.934 9.512 -3.631 1.00 78.44 213 LYS A C 1
ATOM 1672 O O . LYS A 1 213 ? 7.653 9.178 -4.573 1.00 78.44 213 LYS A O 1
ATOM 1677 N N . SER A 1 214 ? 7.429 10.083 -2.542 1.00 69.69 214 SER A N 1
ATOM 1678 C CA . SER A 1 214 ? 8.832 10.479 -2.356 1.00 69.69 214 SER A CA 1
ATOM 1679 C C . SER A 1 214 ? 9.842 9.333 -2.403 1.00 69.69 214 SER A C 1
ATOM 1681 O O . SER A 1 214 ? 11.009 9.550 -2.716 1.00 69.69 214 SER A O 1
ATOM 1683 N N . VAL A 1 215 ? 9.401 8.105 -2.123 1.00 71.75 215 VAL A N 1
ATOM 1684 C CA . VAL A 1 215 ? 10.244 6.904 -2.083 1.00 71.75 215 VAL A CA 1
ATOM 1685 C C . VAL A 1 215 ? 11.030 6.677 -3.378 1.00 71.75 215 VAL A C 1
ATOM 1687 O O . VAL A 1 215 ? 12.128 6.124 -3.377 1.00 71.75 215 VAL A O 1
ATOM 1690 N N . CYS A 1 216 ? 10.489 7.171 -4.490 1.00 73.12 216 CYS A N 1
ATOM 1691 C CA . CYS A 1 216 ? 11.081 7.073 -5.809 1.00 73.12 216 CYS A CA 1
ATOM 1692 C C . CYS A 1 216 ? 12.261 8.072 -6.010 1.00 73.12 216 CYS A C 1
ATOM 1694 O O . CYS A 1 216 ? 12.855 8.080 -7.083 1.00 73.12 216 CYS A O 1
ATOM 1696 N N . ILE A 1 217 ? 12.678 8.859 -4.998 1.00 72.69 217 ILE A N 1
ATOM 1697 C CA . ILE A 1 217 ? 13.828 9.799 -5.054 1.00 72.69 217 ILE A CA 1
ATOM 1698 C C . ILE A 1 217 ? 15.163 9.129 -5.417 1.00 72.69 217 ILE A C 1
ATOM 1700 O O . ILE A 1 217 ? 16.034 9.752 -6.022 1.00 72.69 217 ILE A O 1
ATOM 1704 N N . LEU A 1 218 ? 15.321 7.843 -5.087 1.00 70.69 218 LEU A N 1
ATOM 1705 C CA . LEU A 1 218 ? 16.518 7.064 -5.415 1.00 70.69 218 LEU A CA 1
ATOM 1706 C C . LEU A 1 218 ? 16.461 6.424 -6.810 1.00 70.69 218 LEU A C 1
ATOM 1708 O O . LEU A 1 218 ? 17.423 5.779 -7.227 1.00 70.69 218 LEU A O 1
ATOM 1712 N N . LEU A 1 219 ? 15.381 6.624 -7.573 1.00 74.06 219 LEU A N 1
ATOM 1713 C CA . LEU A 1 219 ? 15.245 6.062 -8.918 1.00 74.06 219 LEU A CA 1
ATOM 1714 C C . LEU A 1 219 ? 16.422 6.416 -9.853 1.00 74.06 219 LEU A C 1
ATOM 1716 O O . LEU A 1 219 ? 16.893 5.508 -10.541 1.00 74.06 219 LEU A O 1
ATOM 1720 N N . PRO A 1 220 ? 16.981 7.647 -9.854 1.00 74.00 220 PRO A N 1
ATOM 1721 C CA . PRO A 1 220 ? 18.137 7.958 -10.695 1.00 74.00 220 PRO A CA 1
ATOM 1722 C C . PRO A 1 220 ? 19.398 7.171 -10.312 1.00 74.00 220 PRO A C 1
ATOM 1724 O O . PRO A 1 220 ? 20.169 6.798 -11.193 1.00 74.00 220 PRO A O 1
ATOM 1727 N N . ALA A 1 221 ? 19.593 6.842 -9.029 1.00 64.94 221 ALA A N 1
ATOM 1728 C CA . ALA A 1 221 ? 20.670 5.940 -8.612 1.00 64.94 221 ALA A CA 1
ATOM 1729 C C . ALA A 1 221 ? 20.430 4.505 -9.119 1.00 64.94 221 ALA A C 1
ATOM 1731 O O . ALA A 1 221 ? 21.374 3.806 -9.482 1.00 64.94 221 ALA A O 1
ATOM 1732 N N . GLY A 1 222 ? 19.165 4.083 -9.223 1.00 68.25 222 GLY A N 1
ATOM 1733 C CA . GLY A 1 222 ? 18.783 2.853 -9.917 1.00 68.25 222 GLY A CA 1
ATOM 1734 C C . GLY A 1 222 ? 19.154 2.867 -11.404 1.00 68.25 222 GLY A C 1
ATOM 1735 O O . GLY A 1 222 ? 19.698 1.884 -11.896 1.00 68.25 222 GLY A O 1
ATOM 1736 N N . PHE A 1 223 ? 18.925 3.979 -12.111 1.00 71.94 223 PHE A N 1
ATOM 1737 C CA . PHE A 1 223 ? 19.342 4.127 -13.514 1.00 71.94 223 PHE A CA 1
ATOM 1738 C C . PHE A 1 223 ? 20.863 4.087 -13.667 1.00 71.94 223 PHE A C 1
ATOM 1740 O O . PHE A 1 223 ? 21.361 3.370 -14.527 1.00 71.94 223 PHE A O 1
ATOM 1747 N N . PHE A 1 224 ? 21.598 4.747 -12.771 1.00 66.25 224 PHE A N 1
ATOM 1748 C CA . PHE A 1 224 ? 23.057 4.663 -12.738 1.00 66.25 224 PHE A CA 1
ATOM 1749 C C . PHE A 1 224 ? 23.555 3.223 -12.537 1.00 66.25 224 PHE A C 1
ATOM 1751 O O . PHE A 1 224 ? 24.505 2.793 -13.182 1.00 66.25 224 PHE A O 1
ATOM 1758 N N . LEU A 1 225 ? 22.902 2.432 -11.681 1.00 63.75 225 LEU A N 1
ATOM 1759 C CA . LEU A 1 225 ? 23.248 1.016 -11.529 1.00 63.75 225 LEU A CA 1
ATOM 1760 C C . LEU A 1 225 ? 22.967 0.204 -12.796 1.00 63.75 225 LEU A C 1
ATOM 1762 O O . LEU A 1 225 ? 23.717 -0.723 -13.089 1.00 63.75 225 LEU A O 1
ATOM 1766 N N . VAL A 1 226 ? 21.924 0.545 -13.558 1.00 65.62 226 VAL A N 1
ATOM 1767 C CA . VAL A 1 226 ? 21.694 -0.057 -14.879 1.00 65.62 226 VAL A CA 1
ATOM 1768 C C . VAL A 1 226 ? 22.827 0.309 -15.836 1.00 65.62 226 VAL A C 1
ATOM 1770 O O . VAL A 1 226 ? 23.337 -0.598 -16.488 1.00 65.62 226 VAL A O 1
ATOM 1773 N N . ASP A 1 227 ? 23.274 1.570 -15.864 1.00 65.19 227 ASP A N 1
ATOM 1774 C CA . ASP A 1 227 ? 24.452 1.985 -16.643 1.00 65.19 227 ASP A CA 1
ATOM 1775 C C . ASP A 1 227 ? 25.691 1.157 -16.252 1.00 65.19 227 ASP A C 1
ATOM 1777 O O . ASP A 1 227 ? 26.347 0.594 -17.122 1.00 65.19 227 ASP A O 1
ATOM 1781 N N . VAL A 1 228 ? 25.969 0.986 -14.951 1.00 60.47 228 VAL A N 1
ATOM 1782 C CA . VAL A 1 228 ? 27.100 0.171 -14.457 1.00 60.47 228 VAL A CA 1
ATOM 1783 C C . VAL A 1 228 ? 26.969 -1.302 -14.859 1.00 60.47 228 VAL A C 1
ATOM 1785 O O . VAL A 1 228 ? 27.941 -1.917 -15.289 1.00 60.47 228 VAL A O 1
ATOM 1788 N N . LEU A 1 229 ? 25.777 -1.894 -14.733 1.00 59.25 229 LEU A N 1
ATOM 1789 C CA . LEU A 1 229 ? 25.536 -3.288 -15.130 1.00 59.25 229 LEU A CA 1
ATOM 1790 C C . LEU A 1 229 ? 25.699 -3.500 -16.639 1.00 59.25 229 LEU A C 1
ATOM 1792 O O . LEU A 1 229 ? 26.075 -4.590 -17.071 1.00 59.25 229 LEU A O 1
ATOM 1796 N N . VAL A 1 230 ? 25.389 -2.475 -17.426 1.00 58.88 230 VAL A N 1
ATOM 1797 C CA . VAL A 1 230 ? 25.565 -2.447 -18.877 1.00 58.88 230 VAL A CA 1
ATOM 1798 C C . VAL A 1 230 ? 27.053 -2.292 -19.243 1.00 58.88 230 VAL A C 1
ATOM 1800 O O . VAL A 1 230 ? 27.538 -3.002 -20.128 1.00 58.88 230 VAL A O 1
ATOM 1803 N N . ASP A 1 231 ? 27.792 -1.454 -18.512 1.00 54.62 231 ASP A N 1
ATOM 1804 C CA . ASP A 1 231 ? 29.224 -1.171 -18.712 1.00 54.62 231 ASP A CA 1
ATOM 1805 C C . ASP A 1 231 ? 30.140 -2.346 -18.306 1.00 54.62 231 ASP A C 1
ATOM 1807 O O . ASP A 1 231 ? 31.124 -2.626 -18.982 1.00 54.62 231 ASP A O 1
ATOM 1811 N N . GLN A 1 232 ? 29.766 -3.148 -17.296 1.00 48.72 232 GLN A N 1
ATOM 1812 C CA . GLN A 1 232 ? 30.512 -4.353 -16.869 1.00 48.72 232 GLN A CA 1
ATOM 1813 C C . GLN A 1 232 ? 30.640 -5.466 -17.934 1.00 48.72 232 GLN A C 1
ATOM 1815 O O . GLN A 1 232 ? 31.282 -6.490 -17.688 1.00 48.72 232 GLN A O 1
ATOM 1820 N N . SER A 1 233 ? 30.025 -5.310 -19.110 1.00 48.53 233 SER A N 1
ATOM 1821 C CA . SER A 1 233 ? 30.252 -6.199 -20.260 1.00 48.53 233 SER A CA 1
ATOM 1822 C C . SER A 1 233 ? 31.579 -5.929 -20.987 1.00 48.53 233 SER A C 1
ATOM 1824 O O . SER A 1 233 ? 32.029 -6.769 -21.770 1.00 48.53 233 SER A O 1
ATOM 1826 N N . ASP A 1 234 ? 32.232 -4.803 -20.689 1.00 41.44 234 ASP A N 1
ATOM 1827 C CA . ASP A 1 234 ? 33.532 -4.406 -21.214 1.00 41.44 234 ASP A CA 1
ATOM 1828 C C . ASP A 1 234 ? 34.630 -4.923 -20.262 1.00 41.44 234 ASP A C 1
ATOM 1830 O O . ASP A 1 234 ? 34.824 -4.412 -19.163 1.00 41.44 234 ASP A O 1
ATOM 1834 N N . GLY A 1 235 ? 35.346 -5.987 -20.642 1.00 46.12 235 GLY A N 1
ATOM 1835 C CA . GLY A 1 235 ? 36.350 -6.667 -19.805 1.00 46.12 235 GLY A CA 1
ATOM 1836 C C . GLY A 1 235 ? 37.634 -5.870 -19.521 1.00 46.12 235 GLY A C 1
ATOM 1837 O O . GLY A 1 235 ? 38.715 -6.460 -19.498 1.00 46.12 235 GLY A O 1
ATOM 1838 N N . ASN A 1 236 ? 37.563 -4.544 -19.378 1.00 47.09 236 ASN A N 1
ATOM 1839 C CA . ASN A 1 236 ? 38.732 -3.692 -19.210 1.00 47.09 236 ASN A CA 1
ATOM 1840 C C . ASN A 1 236 ? 38.390 -2.357 -18.508 1.00 47.09 236 ASN A C 1
ATOM 1842 O O . ASN A 1 236 ? 38.171 -1.353 -19.187 1.00 47.09 236 ASN A O 1
ATOM 1846 N N . ALA A 1 237 ? 38.430 -2.291 -17.169 1.00 43.22 237 ALA A N 1
ATOM 1847 C CA . ALA A 1 237 ? 38.485 -1.004 -16.468 1.00 43.22 237 ALA A CA 1
ATOM 1848 C C . ALA A 1 237 ? 39.617 -0.921 -15.431 1.00 43.22 237 ALA A C 1
ATOM 1850 O O . ALA A 1 237 ? 39.759 -1.710 -14.504 1.00 43.22 237 ALA A O 1
ATOM 1851 N N . SER A 1 238 ? 40.420 0.133 -15.518 1.00 38.62 238 SER A N 1
ATOM 1852 C CA . SER A 1 238 ? 41.414 0.502 -14.502 1.00 38.62 238 SER A CA 1
ATOM 1853 C C . SER A 1 238 ? 40.791 1.032 -13.194 1.00 38.62 238 SER A C 1
ATOM 1855 O O . SER A 1 238 ? 41.501 1.189 -12.205 1.00 38.62 238 SER A O 1
ATOM 1857 N N . LEU A 1 239 ? 39.468 1.246 -13.159 1.00 42.66 239 LEU A N 1
ATOM 1858 C CA . LEU A 1 239 ? 38.672 1.427 -11.935 1.00 42.66 239 LEU A CA 1
ATOM 1859 C C . LEU A 1 239 ? 38.070 0.103 -11.419 1.00 42.66 239 LEU A C 1
ATOM 1861 O O . LEU A 1 239 ? 37.710 0.028 -10.244 1.00 42.66 239 LEU A O 1
ATOM 1865 N N . ASP A 1 240 ? 38.065 -0.962 -12.234 1.00 45.19 240 ASP A N 1
ATOM 1866 C CA . ASP A 1 240 ? 37.653 -2.301 -11.803 1.00 45.19 240 ASP A CA 1
ATOM 1867 C C . ASP A 1 240 ? 38.658 -2.908 -10.840 1.00 45.19 240 ASP A C 1
ATOM 1869 O O . ASP A 1 240 ? 38.267 -3.703 -9.998 1.00 45.19 240 ASP A O 1
ATOM 1873 N N . LEU A 1 241 ? 39.947 -2.568 -10.919 1.00 42.66 241 LEU A N 1
ATOM 1874 C CA . LEU A 1 241 ? 40.952 -3.319 -10.173 1.00 42.66 241 LEU A CA 1
ATOM 1875 C C . LEU A 1 241 ? 40.753 -3.199 -8.653 1.00 42.66 241 LEU A C 1
ATOM 1877 O O . LEU A 1 241 ? 40.868 -4.196 -7.961 1.00 42.66 241 LEU A O 1
ATOM 1881 N N . LEU A 1 242 ? 40.376 -2.038 -8.111 1.00 41.97 242 LEU A N 1
ATOM 1882 C CA . LEU A 1 242 ? 40.196 -1.893 -6.656 1.00 41.97 242 LEU A CA 1
ATOM 1883 C C . LEU A 1 242 ? 38.872 -2.489 -6.153 1.00 41.97 242 LEU A C 1
ATOM 1885 O O . LEU A 1 242 ? 38.861 -3.164 -5.125 1.00 41.97 242 LEU A O 1
ATOM 1889 N N . PHE A 1 243 ? 37.773 -2.292 -6.886 1.00 43.34 243 PHE A N 1
ATOM 1890 C CA . PHE A 1 243 ? 36.455 -2.807 -6.497 1.00 43.34 243 PHE A CA 1
ATOM 1891 C C . PHE A 1 243 ? 36.329 -4.316 -6.769 1.00 43.34 243 PHE A C 1
ATOM 1893 O O . PHE A 1 243 ? 35.808 -5.072 -5.950 1.00 43.34 243 PHE A O 1
ATOM 1900 N N . THR A 1 244 ? 36.905 -4.783 -7.876 1.00 39.94 244 THR A N 1
ATOM 1901 C CA . THR A 1 244 ? 36.936 -6.194 -8.271 1.00 39.94 244 THR A CA 1
ATOM 1902 C C . THR A 1 244 ? 37.977 -6.978 -7.482 1.00 39.94 244 THR A C 1
ATOM 1904 O O . THR A 1 244 ? 37.658 -8.092 -7.092 1.00 39.94 244 THR A O 1
ATOM 1907 N N . LEU A 1 245 ? 39.165 -6.441 -7.145 1.00 40.28 245 LEU A N 1
ATOM 1908 C CA . LEU A 1 245 ? 40.089 -7.139 -6.228 1.00 40.28 245 LEU A CA 1
ATOM 1909 C C . LEU A 1 245 ? 39.463 -7.330 -4.842 1.00 40.28 245 LEU A C 1
ATOM 1911 O O . LEU A 1 245 ? 39.604 -8.409 -4.272 1.00 40.28 245 LEU A O 1
ATOM 1915 N N . TRP A 1 246 ? 38.726 -6.337 -4.333 1.00 45.16 246 TRP A N 1
ATOM 1916 C CA . TRP A 1 246 ? 38.000 -6.453 -3.065 1.00 45.16 246 TRP A CA 1
ATOM 1917 C C . TRP A 1 246 ? 36.904 -7.539 -3.118 1.00 45.16 246 TRP A C 1
ATOM 1919 O O . TRP A 1 246 ? 36.828 -8.386 -2.229 1.00 45.16 246 TRP A O 1
ATOM 1929 N N . LEU A 1 247 ? 36.115 -7.596 -4.199 1.00 37.50 247 LEU A N 1
ATOM 1930 C CA . LEU A 1 247 ? 35.090 -8.634 -4.412 1.00 37.50 247 LEU A CA 1
ATOM 1931 C C . LEU A 1 247 ? 35.687 -10.035 -4.664 1.00 37.50 247 LEU A C 1
ATOM 1933 O O . LEU A 1 247 ? 35.164 -11.041 -4.175 1.00 37.50 247 LEU A O 1
ATOM 1937 N N . PHE A 1 248 ? 36.801 -10.116 -5.397 1.00 37.47 248 PHE A N 1
ATOM 1938 C CA . PHE A 1 248 ? 37.482 -11.363 -5.764 1.00 37.47 248 PHE A CA 1
ATOM 1939 C C . PHE A 1 248 ? 38.179 -12.010 -4.562 1.00 37.47 248 PHE A C 1
ATOM 1941 O O . PHE A 1 248 ? 38.176 -13.236 -4.430 1.00 37.47 248 PHE A O 1
ATOM 1948 N N . GLN A 1 249 ? 38.693 -11.199 -3.630 1.00 44.03 249 GLN A N 1
ATOM 1949 C CA . GLN A 1 249 ? 39.271 -11.669 -2.369 1.00 44.03 249 GLN A CA 1
ATOM 1950 C C . GLN A 1 249 ? 38.228 -12.366 -1.467 1.00 44.03 249 GLN A C 1
ATOM 1952 O O . GLN A 1 249 ? 38.601 -13.167 -0.611 1.00 44.03 249 GLN A O 1
ATOM 1957 N N . HIS A 1 250 ? 36.927 -12.152 -1.718 1.00 45.38 250 HIS A N 1
ATOM 1958 C CA . HIS A 1 250 ? 35.814 -12.715 -0.946 1.00 45.38 250 HIS A CA 1
ATOM 1959 C C . HIS A 1 250 ? 34.935 -13.755 -1.680 1.00 45.38 250 HIS A C 1
ATOM 1961 O O . HIS A 1 250 ? 33.918 -14.171 -1.127 1.00 45.38 250 HIS A O 1
ATOM 1967 N N . ARG A 1 251 ? 35.320 -14.246 -2.874 1.00 42.16 251 ARG A N 1
ATOM 1968 C CA . ARG A 1 251 ? 34.644 -15.353 -3.612 1.00 42.16 251 ARG A CA 1
ATOM 1969 C C . ARG A 1 251 ? 33.103 -15.267 -3.693 1.00 42.16 251 ARG A C 1
ATOM 1971 O O . ARG A 1 251 ? 32.425 -16.291 -3.732 1.00 42.16 251 ARG A O 1
ATOM 1978 N N . CYS A 1 252 ? 32.528 -14.073 -3.740 1.00 42.03 252 CYS A N 1
ATOM 1979 C CA . CYS A 1 252 ? 31.084 -13.901 -3.884 1.00 42.03 252 CYS A CA 1
ATOM 1980 C C . CYS A 1 252 ? 30.791 -13.374 -5.287 1.00 42.03 252 CYS A C 1
ATOM 1982 O O . CYS A 1 252 ? 31.476 -12.468 -5.756 1.00 42.03 252 CYS A O 1
ATOM 1984 N N . ALA A 1 253 ? 29.813 -13.959 -5.988 1.00 50.16 253 ALA A N 1
ATOM 1985 C CA . ALA A 1 253 ? 29.503 -13.535 -7.349 1.00 50.16 253 ALA A CA 1
ATOM 1986 C C . ALA A 1 253 ? 29.148 -12.030 -7.338 1.00 50.16 253 ALA A C 1
ATOM 1988 O O . ALA A 1 253 ? 28.219 -11.639 -6.623 1.00 50.16 253 ALA A O 1
ATOM 1989 N N . PRO A 1 254 ? 29.864 -11.181 -8.097 1.00 52.31 254 PRO A N 1
ATOM 1990 C CA . PRO A 1 254 ? 29.775 -9.721 -7.984 1.00 52.31 254 PRO A CA 1
ATOM 1991 C C . PRO A 1 254 ? 28.355 -9.201 -8.249 1.00 52.31 254 PRO A C 1
ATOM 1993 O O . PRO A 1 254 ? 27.911 -8.241 -7.627 1.00 52.31 254 PRO A O 1
ATOM 1996 N N . GLN A 1 255 ? 27.598 -9.916 -9.083 1.00 46.41 255 GLN A N 1
ATOM 1997 C CA . GLN A 1 255 ? 26.198 -9.630 -9.398 1.00 46.41 255 GLN A CA 1
ATOM 1998 C C . GLN A 1 255 ? 25.264 -9.832 -8.193 1.00 46.41 255 GLN A C 1
ATOM 2000 O O . GLN A 1 255 ? 24.320 -9.069 -8.018 1.00 46.41 255 GLN A O 1
ATOM 2005 N N . HIS A 1 256 ? 25.530 -10.820 -7.331 1.00 44.91 256 HIS A N 1
ATOM 2006 C CA . HIS A 1 256 ? 24.725 -11.067 -6.130 1.00 44.91 256 HIS A CA 1
ATOM 2007 C C . HIS A 1 256 ? 25.019 -10.048 -5.025 1.00 44.91 256 HIS A C 1
ATOM 2009 O O . HIS A 1 256 ? 24.102 -9.669 -4.307 1.00 44.91 256 HIS A O 1
ATOM 2015 N N . LEU A 1 257 ? 26.259 -9.560 -4.918 1.00 50.59 257 LEU A N 1
ATOM 2016 C CA . LEU A 1 257 ? 26.634 -8.491 -3.985 1.00 50.59 257 LEU A CA 1
ATOM 2017 C C . LEU A 1 257 ? 26.083 -7.128 -4.414 1.00 50.59 257 LEU A C 1
ATOM 2019 O O . LEU A 1 257 ? 25.562 -6.407 -3.572 1.00 50.59 257 LEU A O 1
ATOM 2023 N N . LEU A 1 258 ? 26.119 -6.804 -5.711 1.00 49.78 258 LEU A N 1
ATOM 2024 C CA . LEU A 1 258 ? 25.445 -5.623 -6.266 1.00 49.78 258 LEU A CA 1
ATOM 2025 C C . LEU A 1 258 ? 23.923 -5.707 -6.104 1.00 49.78 258 LEU A C 1
ATOM 2027 O O . LEU A 1 258 ? 23.306 -4.725 -5.704 1.00 49.78 258 LEU A O 1
ATOM 2031 N N . ALA A 1 259 ? 23.320 -6.877 -6.332 1.00 45.97 259 ALA A N 1
ATOM 2032 C CA . ALA A 1 259 ? 21.898 -7.096 -6.075 1.00 45.97 259 ALA A CA 1
ATOM 2033 C C . ALA A 1 259 ? 21.553 -6.990 -4.580 1.00 45.97 259 ALA A C 1
ATOM 2035 O O . ALA A 1 259 ? 20.515 -6.435 -4.236 1.00 45.97 259 ALA A O 1
ATOM 2036 N N . LEU A 1 260 ? 22.423 -7.471 -3.685 1.00 47.94 260 LEU A N 1
ATOM 2037 C CA . LEU A 1 260 ? 22.246 -7.361 -2.237 1.00 47.94 260 LEU A CA 1
ATOM 2038 C C . LEU A 1 260 ? 22.437 -5.919 -1.749 1.00 47.94 260 LEU A C 1
ATOM 2040 O O . LEU A 1 260 ? 21.678 -5.462 -0.902 1.00 47.94 260 LEU A O 1
ATOM 2044 N N . ALA A 1 261 ? 23.405 -5.183 -2.295 1.00 52.06 261 ALA A N 1
ATOM 2045 C CA . ALA A 1 261 ? 23.598 -3.764 -2.015 1.00 52.06 261 ALA A CA 1
ATOM 2046 C C . ALA A 1 261 ? 22.414 -2.939 -2.535 1.00 52.06 261 ALA A C 1
ATOM 2048 O O . ALA A 1 261 ? 21.875 -2.125 -1.793 1.00 52.06 261 ALA A O 1
ATOM 2049 N N . TYR A 1 262 ? 21.936 -3.216 -3.753 1.00 49.19 262 TYR A N 1
ATOM 2050 C CA . TYR A 1 262 ? 20.697 -2.652 -4.289 1.00 49.19 262 TYR A CA 1
ATOM 2051 C C . TYR A 1 262 ? 19.507 -2.972 -3.379 1.00 49.19 262 TYR A C 1
ATOM 2053 O O . TYR A 1 262 ? 18.781 -2.067 -2.997 1.00 49.19 262 TYR A O 1
ATOM 2061 N N . PHE A 1 263 ? 19.343 -4.225 -2.949 1.00 49.84 263 PHE A N 1
ATOM 2062 C CA . PHE A 1 263 ? 18.296 -4.627 -2.009 1.00 49.84 263 PHE A CA 1
ATOM 2063 C C . PHE A 1 263 ? 18.412 -3.879 -0.668 1.00 49.84 263 PHE A C 1
ATOM 2065 O O . PHE A 1 263 ? 17.435 -3.350 -0.153 1.00 49.84 263 PHE A O 1
ATOM 2072 N N . THR A 1 264 ? 19.613 -3.747 -0.117 1.00 51.53 264 THR A N 1
ATOM 2073 C CA . THR A 1 264 ? 19.827 -3.103 1.189 1.00 51.53 264 THR A CA 1
ATOM 2074 C C . THR A 1 264 ? 19.645 -1.582 1.121 1.00 51.53 264 THR A C 1
ATOM 2076 O O . THR A 1 264 ? 19.116 -0.988 2.052 1.00 51.53 264 THR A O 1
ATOM 2079 N N . ILE A 1 265 ? 20.037 -0.944 0.015 1.00 51.25 265 ILE A N 1
ATOM 2080 C CA . ILE A 1 265 ? 19.938 0.512 -0.171 1.00 51.25 265 ILE A CA 1
ATOM 2081 C C . ILE A 1 265 ? 18.537 0.923 -0.648 1.00 51.25 265 ILE A C 1
ATOM 2083 O O . ILE A 1 265 ? 18.028 1.951 -0.216 1.00 51.25 265 ILE A O 1
ATOM 2087 N N . MET A 1 266 ? 17.902 0.132 -1.518 1.00 47.84 266 MET A N 1
ATOM 2088 C CA . MET A 1 266 ? 16.618 0.476 -2.143 1.00 47.84 266 MET A CA 1
ATOM 2089 C C . MET A 1 266 ? 15.408 -0.171 -1.476 1.00 47.84 266 MET A C 1
ATOM 2091 O O . MET A 1 266 ? 14.327 0.395 -1.546 1.00 47.84 266 MET A O 1
ATOM 2095 N N . VAL A 1 267 ? 15.539 -1.355 -0.866 1.00 47.53 267 VAL A N 1
ATOM 2096 C CA . VAL A 1 267 ? 14.391 -2.094 -0.302 1.00 47.53 267 VAL A CA 1
ATOM 2097 C C . VAL A 1 267 ? 14.305 -1.926 1.208 1.00 47.53 267 VAL A C 1
ATOM 2099 O O . VAL A 1 267 ? 13.202 -1.819 1.730 1.00 47.53 267 VAL A O 1
ATOM 2102 N N . LEU A 1 268 ? 15.428 -1.844 1.927 1.00 47.81 268 LEU A N 1
ATOM 2103 C CA . LEU A 1 268 ? 15.408 -1.726 3.391 1.00 47.81 268 LEU A CA 1
ATOM 2104 C C . LEU A 1 268 ? 14.726 -0.428 3.883 1.00 47.81 268 LEU A C 1
ATOM 2106 O O . LEU A 1 268 ? 13.813 -0.546 4.703 1.00 47.81 268 LEU A O 1
ATOM 2110 N N . PRO A 1 269 ? 15.049 0.774 3.349 1.00 44.38 269 PRO A N 1
ATOM 2111 C CA . PRO A 1 269 ? 14.388 2.030 3.740 1.00 44.38 269 PRO A CA 1
ATOM 2112 C C . PRO A 1 269 ? 12.925 2.123 3.279 1.00 44.38 269 PRO A C 1
ATOM 2114 O O . PRO A 1 269 ? 12.149 2.921 3.795 1.00 44.38 269 PRO A O 1
ATOM 2117 N N . VAL A 1 270 ? 12.552 1.302 2.296 1.00 44.03 270 VAL A N 1
ATOM 2118 C CA . VAL A 1 270 ? 11.217 1.246 1.681 1.00 44.03 270 VAL A CA 1
ATOM 2119 C C . VAL A 1 270 ? 10.382 0.100 2.257 1.00 44.03 270 VAL A C 1
ATOM 2121 O O . VAL A 1 270 ? 9.196 -0.034 1.960 1.00 44.03 270 VAL A O 1
ATOM 2124 N N . SER A 1 271 ? 10.986 -0.745 3.094 1.00 43.31 271 SER A N 1
ATOM 2125 C CA . SER A 1 271 ? 10.301 -1.886 3.674 1.00 43.31 271 SER A CA 1
ATOM 2126 C C . SER A 1 271 ? 9.203 -1.392 4.611 1.00 43.31 271 SER A C 1
ATOM 2128 O O . SER A 1 271 ? 9.433 -0.575 5.508 1.00 43.31 271 SER A O 1
ATOM 2130 N N . GLY A 1 272 ? 7.991 -1.916 4.410 1.00 38.12 272 GLY A N 1
ATOM 2131 C CA . GLY A 1 272 ? 6.813 -1.531 5.183 1.00 38.12 272 GLY A CA 1
ATOM 2132 C C . GLY A 1 272 ? 6.993 -1.699 6.695 1.00 38.12 272 GLY A C 1
ATOM 2133 O O . GLY A 1 272 ? 6.295 -1.050 7.452 1.00 38.12 272 GLY A O 1
ATOM 2134 N N . LEU A 1 273 ? 7.962 -2.496 7.156 1.00 36.31 273 LEU A N 1
ATOM 2135 C CA . LEU A 1 273 ? 8.307 -2.653 8.574 1.00 36.31 273 LEU A CA 1
ATOM 2136 C C . LEU A 1 273 ? 8.842 -1.362 9.217 1.00 36.31 273 LEU A C 1
ATOM 2138 O O . LEU A 1 273 ? 8.451 -1.045 10.339 1.00 36.31 273 LEU A O 1
ATOM 2142 N N . ILE A 1 274 ? 9.694 -0.605 8.515 1.00 41.19 274 ILE A N 1
ATOM 2143 C CA . ILE A 1 274 ? 10.241 0.664 9.025 1.00 41.19 274 ILE A CA 1
ATOM 2144 C C . ILE A 1 274 ? 9.171 1.758 8.937 1.00 41.19 274 ILE A C 1
ATOM 2146 O O . ILE A 1 274 ? 8.909 2.443 9.923 1.00 41.19 274 ILE A O 1
ATOM 2150 N N . GLN A 1 275 ? 8.470 1.847 7.803 1.00 39.44 275 GLN A N 1
ATOM 2151 C CA . GLN A 1 275 ? 7.405 2.836 7.599 1.00 39.44 275 GLN A CA 1
ATOM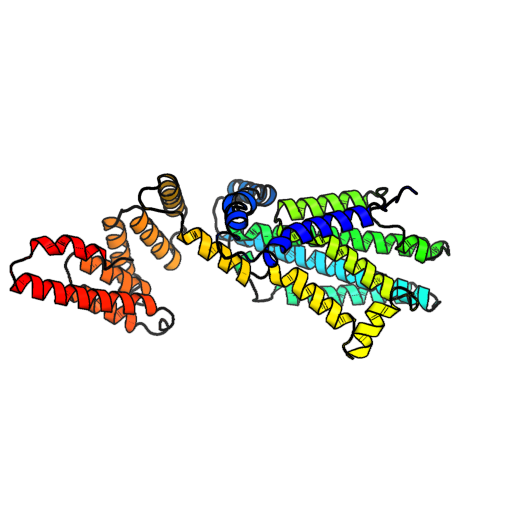 2152 C C . GLN A 1 275 ? 6.213 2.619 8.544 1.00 39.44 275 GLN A C 1
ATOM 2154 O O . GLN A 1 275 ? 5.718 3.566 9.146 1.00 39.44 275 GLN A O 1
ATOM 2159 N N . HIS A 1 276 ? 5.774 1.375 8.747 1.00 35.03 276 HIS A N 1
ATOM 2160 C CA . HIS A 1 276 ? 4.682 1.058 9.670 1.00 35.03 276 HIS A CA 1
ATOM 2161 C C . HIS A 1 276 ? 5.092 1.283 11.131 1.00 35.03 276 HIS A C 1
ATOM 2163 O O . HIS A 1 276 ? 4.257 1.702 11.933 1.00 35.03 276 HIS A O 1
ATOM 2169 N N . GLY A 1 277 ? 6.362 1.052 11.487 1.00 32.12 277 GLY A N 1
ATOM 2170 C CA . GLY A 1 277 ? 6.902 1.395 12.805 1.00 32.12 277 GLY A CA 1
ATOM 2171 C C . GLY A 1 277 ? 6.884 2.903 13.076 1.00 32.12 277 GLY A C 1
ATOM 2172 O O . GLY A 1 277 ? 6.496 3.316 14.166 1.00 32.12 277 GLY A O 1
ATOM 2173 N N . MET A 1 278 ? 7.216 3.718 12.070 1.00 34.69 278 MET A N 1
ATOM 2174 C CA . MET A 1 278 ? 7.180 5.184 12.153 1.00 34.69 278 MET A CA 1
ATOM 2175 C C . MET A 1 278 ? 5.746 5.730 12.231 1.00 34.69 278 MET A C 1
ATOM 2177 O O . MET A 1 278 ? 5.430 6.481 13.151 1.00 34.69 278 M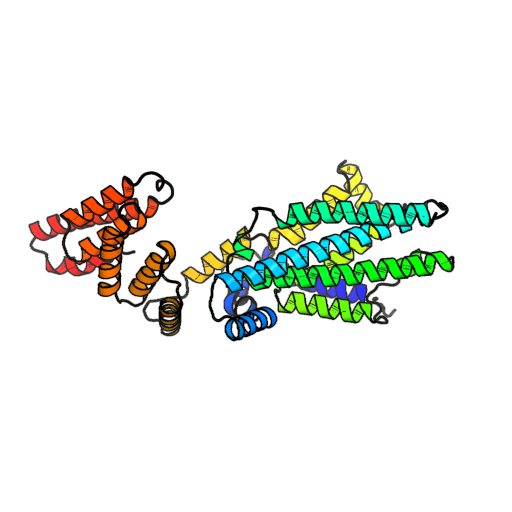ET A O 1
ATOM 2181 N N . VAL A 1 279 ? 4.845 5.274 11.351 1.00 37.66 279 VAL A N 1
ATOM 2182 C CA . VAL A 1 279 ? 3.428 5.694 11.340 1.00 37.66 279 VAL A CA 1
ATOM 2183 C C . VAL A 1 279 ? 2.709 5.285 12.629 1.00 37.66 279 VAL A C 1
ATOM 2185 O O . VAL A 1 279 ? 1.983 6.086 13.215 1.00 37.66 279 VAL A O 1
ATOM 2188 N N . SER A 1 280 ? 2.947 4.065 13.124 1.00 33.84 280 SER A N 1
ATOM 2189 C CA . SER A 1 280 ? 2.331 3.607 14.381 1.00 33.84 280 SER A CA 1
ATOM 2190 C C . SER A 1 280 ? 2.839 4.400 15.590 1.00 33.84 280 SER A C 1
ATOM 2192 O O . SER A 1 280 ? 2.069 4.674 16.504 1.00 33.84 280 SER A O 1
ATOM 2194 N N . ALA A 1 281 ? 4.114 4.806 15.592 1.00 33.06 281 ALA A N 1
ATOM 2195 C CA . ALA A 1 281 ? 4.695 5.618 16.660 1.00 33.06 281 ALA A CA 1
ATOM 2196 C C . ALA A 1 281 ? 4.269 7.102 16.612 1.00 33.06 281 ALA A C 1
ATOM 2198 O O . ALA A 1 281 ? 4.300 7.768 17.651 1.00 33.06 281 ALA A O 1
ATOM 2199 N N . GLY A 1 282 ? 3.883 7.614 15.436 1.00 32.06 282 GLY A N 1
ATOM 2200 C CA . GLY A 1 282 ? 3.404 8.988 15.234 1.00 32.06 282 GLY A CA 1
ATOM 2201 C C . GLY A 1 282 ? 1.914 9.183 15.538 1.00 32.06 282 GLY A C 1
ATOM 2202 O O . GLY A 1 282 ? 1.549 10.149 16.208 1.00 32.06 282 GLY A O 1
ATOM 2203 N N . CYS A 1 283 ? 1.048 8.252 15.117 1.00 38.31 283 CYS A N 1
ATOM 2204 C CA . CYS A 1 283 ? -0.405 8.384 15.297 1.00 38.31 283 CYS A CA 1
ATOM 2205 C C . CYS A 1 283 ? -0.871 8.280 16.759 1.00 38.31 283 CYS A C 1
ATOM 2207 O O . CYS A 1 283 ? -1.884 8.879 17.113 1.00 38.31 283 CYS A O 1
ATOM 2209 N N . ASP A 1 284 ? -0.142 7.569 17.623 1.00 41.25 284 ASP A N 1
ATOM 2210 C CA . ASP A 1 284 ? -0.549 7.367 19.023 1.00 41.25 284 ASP A CA 1
ATOM 2211 C C . ASP A 1 284 ? -0.326 8.601 19.920 1.00 41.25 284 ASP A C 1
ATOM 2213 O O . ASP A 1 284 ? -0.762 8.613 21.070 1.00 41.25 284 ASP A O 1
ATOM 2217 N N . ARG A 1 285 ? 0.357 9.650 19.433 1.00 46.03 285 ARG A N 1
ATOM 2218 C CA . ARG A 1 285 ? 0.838 10.750 20.290 1.00 46.03 285 ARG A CA 1
ATOM 2219 C C . ARG A 1 285 ? 0.115 12.089 20.170 1.00 46.03 285 ARG A C 1
ATOM 2221 O O . ARG A 1 285 ? 0.354 12.930 21.034 1.00 46.03 285 ARG A O 1
ATOM 2228 N N . ARG A 1 286 ? -0.732 12.316 19.158 1.00 52.84 286 ARG A N 1
ATOM 2229 C CA . ARG A 1 286 ? -1.291 13.662 18.899 1.00 52.84 286 ARG A CA 1
ATOM 2230 C C . ARG A 1 286 ? -2.766 13.863 19.258 1.00 52.84 286 ARG A C 1
ATOM 2232 O O . ARG A 1 286 ? -3.124 14.984 19.583 1.00 52.84 286 ARG A O 1
ATOM 2239 N N . CYS A 1 287 ? -3.603 12.825 19.298 1.00 59.91 287 CYS A N 1
ATOM 2240 C CA . CYS A 1 287 ? -5.034 13.034 19.547 1.00 59.91 287 CYS A CA 1
ATOM 2241 C C . CYS A 1 287 ? -5.425 12.893 21.021 1.00 59.91 287 CYS A C 1
ATOM 2243 O O . CYS A 1 287 ? -5.387 11.802 21.592 1.00 59.91 287 CYS A O 1
ATOM 2245 N N . THR A 1 288 ? -5.902 13.988 21.611 1.00 66.81 288 THR A N 1
ATOM 2246 C CA . THR A 1 288 ? -6.640 13.974 22.881 1.00 66.81 288 THR A CA 1
ATOM 2247 C C . THR A 1 288 ? -8.136 14.172 22.620 1.00 66.81 288 THR A C 1
ATOM 2249 O O . THR A 1 288 ? -8.543 14.613 21.548 1.00 66.81 288 THR A O 1
ATOM 2252 N N . ARG A 1 289 ? -8.991 13.844 23.597 1.00 65.38 289 ARG A N 1
ATOM 2253 C CA . ARG A 1 289 ? -10.449 14.071 23.493 1.00 65.38 289 ARG A CA 1
ATOM 2254 C C . ARG A 1 289 ? -10.833 15.555 23.384 1.00 65.38 289 ARG A C 1
ATOM 2256 O O . ARG A 1 289 ? -11.961 15.850 22.999 1.00 65.38 289 ARG A O 1
ATOM 2263 N N . GLU A 1 290 ? -9.924 16.451 23.759 1.00 71.31 290 GLU A N 1
ATOM 2264 C CA . GLU A 1 290 ? -10.123 17.904 23.768 1.00 71.31 290 GLU A CA 1
ATOM 2265 C C . GLU A 1 290 ? -9.725 18.560 22.437 1.00 71.31 290 GLU A C 1
ATOM 2267 O O . GLU A 1 290 ? -10.040 19.726 22.217 1.00 71.31 290 GLU A O 1
ATOM 2272 N N . ASP A 1 291 ? -9.072 17.818 21.540 1.00 79.12 291 ASP A N 1
ATOM 2273 C CA . ASP A 1 291 ? -8.641 18.312 20.237 1.00 79.12 291 ASP A CA 1
ATOM 2274 C C . ASP A 1 291 ? -9.816 18.347 19.236 1.00 79.12 291 ASP A C 1
ATOM 2276 O O . ASP A 1 291 ? -10.381 17.309 18.861 1.00 79.12 291 ASP A O 1
ATOM 2280 N N . GLU A 1 292 ? -10.201 19.554 18.803 1.00 77.12 292 GLU A N 1
ATOM 2281 C CA . GLU A 1 292 ? -11.293 19.764 17.844 1.00 77.12 292 GLU A CA 1
ATOM 2282 C C . GLU A 1 292 ? -11.003 19.154 16.466 1.00 77.12 292 GLU A C 1
ATOM 2284 O O . GLU A 1 292 ? -11.930 18.675 15.806 1.00 77.12 292 GLU A O 1
ATOM 2289 N N . GLU A 1 293 ? -9.740 19.118 16.037 1.00 73.75 293 GLU A N 1
ATOM 2290 C CA . GLU A 1 293 ? -9.353 18.571 14.738 1.00 73.75 293 GLU A CA 1
ATOM 2291 C C . GLU A 1 293 ? -9.519 17.047 14.732 1.00 73.75 293 GLU A C 1
ATOM 2293 O O . GLU A 1 293 ? -10.202 16.486 13.866 1.00 73.75 293 GLU A O 1
ATOM 2298 N N . CYS A 1 294 ? -9.018 16.376 15.773 1.00 73.69 294 CYS A N 1
ATOM 2299 C CA . CYS A 1 294 ? -9.222 14.939 15.965 1.00 73.69 294 CYS A CA 1
ATOM 2300 C C . CYS A 1 294 ? -10.709 14.587 16.082 1.00 73.69 294 CYS A C 1
ATOM 2302 O O . CYS A 1 294 ? -11.172 13.608 15.485 1.00 73.69 294 CYS A O 1
ATOM 2304 N N . ARG A 1 295 ? -11.487 15.408 16.798 1.00 81.69 295 ARG A N 1
ATOM 2305 C CA . ARG A 1 295 ? -12.936 15.220 16.910 1.00 81.69 295 ARG A CA 1
ATOM 2306 C C . ARG A 1 295 ? -13.612 15.298 15.542 1.00 81.69 295 ARG A C 1
ATOM 2308 O O . ARG A 1 295 ? -14.395 14.407 15.208 1.00 81.69 295 ARG A O 1
ATOM 2315 N N . HIS A 1 296 ? -13.290 16.310 14.738 1.00 76.38 296 HIS A N 1
ATOM 2316 C CA . HIS A 1 296 ? -13.847 16.461 13.396 1.00 76.38 296 HIS A CA 1
ATOM 2317 C C . HIS A 1 296 ? -13.498 15.267 12.494 1.00 76.38 296 HIS A C 1
ATOM 2319 O O . HIS A 1 296 ? -14.371 14.709 11.821 1.00 76.38 296 HIS A O 1
ATOM 2325 N N . LEU A 1 297 ? -12.247 14.800 12.541 1.00 73.50 297 LEU A N 1
ATOM 2326 C CA . LEU A 1 297 ? -11.800 13.618 11.804 1.00 73.50 297 LEU A CA 1
ATOM 2327 C C . LEU A 1 297 ? -12.554 12.349 12.219 1.00 73.50 297 LEU A C 1
ATOM 2329 O O . LEU A 1 297 ? -12.918 11.545 11.354 1.00 73.50 297 LEU A O 1
ATOM 2333 N N . TRP A 1 298 ? -12.839 12.154 13.509 1.00 78.62 298 TRP A N 1
ATOM 2334 C CA . TRP A 1 298 ? -13.645 11.022 13.976 1.00 78.62 298 TRP A CA 1
ATOM 2335 C C . TRP A 1 298 ? -15.108 11.115 13.536 1.00 78.62 298 TRP A C 1
ATOM 2337 O O . TRP A 1 298 ? -15.696 10.086 13.199 1.00 78.62 298 TRP A O 1
ATOM 2347 N N . GLU A 1 299 ? -15.696 12.314 13.484 1.00 82.50 299 GLU A N 1
ATOM 2348 C CA . GLU A 1 299 ? -17.058 12.518 12.970 1.00 82.50 299 GLU A CA 1
ATOM 2349 C C . GLU A 1 299 ? -17.153 12.192 11.478 1.00 82.50 299 GLU A C 1
ATOM 2351 O O . GLU A 1 299 ? -18.030 11.420 11.070 1.00 82.50 299 GLU A O 1
ATOM 2356 N N . LEU A 1 300 ? -16.216 12.703 10.673 1.00 73.19 300 LEU A N 1
ATOM 2357 C CA . LEU A 1 300 ? -16.118 12.373 9.250 1.00 73.19 300 LEU A CA 1
ATOM 2358 C C . LEU A 1 300 ? -15.885 10.874 9.058 1.00 73.19 300 LEU A C 1
ATOM 2360 O O . LEU A 1 300 ? -16.598 10.224 8.291 1.00 73.19 300 LEU A O 1
ATOM 2364 N N . SER A 1 301 ? -14.947 10.295 9.809 1.00 74.00 301 SER A N 1
ATOM 2365 C CA . SER A 1 301 ? -14.671 8.859 9.767 1.00 74.00 301 SER A CA 1
ATOM 2366 C C . SER A 1 301 ? -15.919 8.055 10.108 1.00 74.00 301 SER A C 1
ATOM 2368 O O . SER A 1 301 ? -16.249 7.108 9.398 1.00 74.00 301 SER A O 1
ATOM 2370 N N . PHE A 1 302 ? -16.678 8.436 11.137 1.00 80.31 302 PHE A N 1
ATOM 2371 C CA . PHE A 1 302 ? -17.917 7.752 11.498 1.00 80.31 302 PHE A CA 1
ATOM 2372 C C . PHE A 1 302 ? -18.975 7.877 10.398 1.00 80.31 302 PHE A C 1
ATOM 2374 O O . PHE A 1 302 ? -19.709 6.919 10.143 1.00 80.31 302 PHE A O 1
ATOM 2381 N N . TYR A 1 303 ? -19.064 9.026 9.729 1.00 79.12 303 TYR A N 1
ATOM 2382 C CA . TYR A 1 303 ? -20.004 9.234 8.632 1.00 79.12 303 TYR A CA 1
ATOM 2383 C C . TYR A 1 303 ? -19.663 8.361 7.414 1.00 79.12 303 TYR A C 1
ATOM 2385 O O . TYR A 1 303 ? -20.547 7.687 6.883 1.00 79.12 303 TYR A O 1
ATOM 2393 N N . PHE A 1 304 ? -18.384 8.303 7.034 1.00 72.31 304 PHE A N 1
ATOM 2394 C CA . PHE A 1 304 ? -17.914 7.609 5.831 1.00 72.31 304 PHE A CA 1
ATOM 2395 C C . PHE A 1 304 ? -17.504 6.146 6.038 1.00 72.31 304 PHE A C 1
ATOM 2397 O O . PHE A 1 304 ? -17.295 5.434 5.055 1.00 72.31 304 PHE A O 1
ATOM 2404 N N . THR A 1 305 ? -17.399 5.657 7.280 1.00 69.00 305 THR A N 1
ATOM 2405 C CA . THR A 1 305 ? -17.058 4.246 7.524 1.00 69.00 305 THR A CA 1
ATOM 2406 C C . THR A 1 305 ? -18.117 3.338 6.879 1.00 69.00 305 THR A C 1
ATOM 2408 O O . THR A 1 305 ? -19.309 3.519 7.177 1.00 69.00 305 THR A O 1
ATOM 2411 N N . PRO A 1 306 ? -17.707 2.345 6.055 1.00 65.31 306 PRO A N 1
ATOM 2412 C CA . PRO A 1 306 ? -18.608 1.382 5.427 1.00 65.31 306 PRO A CA 1
ATOM 2413 C C . PRO A 1 306 ? -19.556 0.707 6.426 1.00 65.31 306 PRO A C 1
ATOM 2415 O O . PRO A 1 306 ? -19.297 0.664 7.628 1.00 65.31 306 PRO A O 1
ATOM 2418 N N . ARG A 1 307 ? -20.669 0.164 5.934 1.00 75.81 307 ARG A N 1
ATOM 2419 C CA . ARG A 1 307 ? -21.666 -0.534 6.761 1.00 75.81 307 ARG A CA 1
ATOM 2420 C C . ARG A 1 307 ? -21.838 -1.973 6.295 1.00 75.81 307 ARG A C 1
ATOM 2422 O O . ARG A 1 307 ? -21.632 -2.268 5.121 1.00 75.81 307 ARG A O 1
ATOM 2429 N N . GLY A 1 308 ? -22.263 -2.843 7.210 1.00 70.50 308 GLY A N 1
ATOM 2430 C CA . GLY A 1 308 ? -22.692 -4.207 6.882 1.00 70.50 308 GLY A CA 1
ATOM 2431 C C . GLY A 1 308 ? -21.620 -5.285 7.043 1.00 70.50 308 GLY A C 1
ATOM 2432 O O . GLY A 1 308 ? -21.881 -6.443 6.730 1.00 70.50 308 GLY A O 1
ATOM 2433 N N . THR A 1 309 ? -20.432 -4.943 7.550 1.00 76.38 309 THR A N 1
ATOM 2434 C CA . THR A 1 309 ? -19.429 -5.934 7.967 1.00 76.38 309 THR A CA 1
ATOM 2435 C C . THR A 1 309 ? -19.133 -5.782 9.453 1.00 76.38 309 THR A C 1
ATOM 2437 O O . THR A 1 309 ? -19.060 -4.666 9.958 1.00 76.38 309 THR A O 1
ATOM 2440 N N . LEU A 1 310 ? -18.852 -6.888 10.149 1.00 75.56 310 LEU A N 1
ATOM 2441 C CA . LEU A 1 310 ? -18.513 -6.847 11.577 1.00 75.56 310 LEU A CA 1
ATOM 2442 C C . LEU A 1 310 ? -17.335 -5.903 11.869 1.00 75.56 310 LEU A C 1
ATOM 2444 O O . LEU A 1 310 ? -17.380 -5.131 12.819 1.00 75.56 310 LEU A O 1
ATOM 2448 N N . LYS A 1 311 ? -16.292 -5.927 11.029 1.00 71.69 311 LYS A N 1
ATOM 2449 C CA . LYS A 1 311 ? -15.118 -5.060 11.195 1.00 71.69 311 LYS A CA 1
ATOM 2450 C C . LYS A 1 311 ? -15.484 -3.580 11.071 1.00 71.69 311 LYS A C 1
ATOM 2452 O O . LYS A 1 311 ? -15.023 -2.771 11.871 1.00 71.69 311 LYS A O 1
ATOM 2457 N N . SER A 1 312 ? -16.300 -3.229 10.077 1.00 68.94 312 SER A N 1
ATOM 2458 C CA . SER A 1 312 ? -16.729 -1.846 9.885 1.00 68.94 312 SER A CA 1
ATOM 2459 C C . SER A 1 312 ? -17.659 -1.383 11.004 1.00 68.94 312 SER A C 1
ATOM 2461 O O . SER A 1 312 ? -17.522 -0.261 11.480 1.00 68.94 312 SER A O 1
ATOM 2463 N N . ASP A 1 313 ? -18.548 -2.254 11.479 1.00 79.06 313 ASP A N 1
ATOM 2464 C CA . ASP A 1 313 ? -19.475 -1.927 12.561 1.00 79.06 313 ASP A CA 1
ATOM 2465 C C . ASP A 1 313 ? -18.725 -1.737 13.890 1.00 79.06 313 ASP A C 1
ATOM 2467 O O . ASP A 1 313 ? -18.914 -0.716 14.548 1.00 79.06 313 ASP A O 1
ATOM 2471 N N . LEU A 1 314 ? -17.777 -2.620 14.231 1.00 79.81 314 LEU A N 1
ATOM 2472 C CA . LEU A 1 314 ? -16.895 -2.451 15.395 1.00 79.81 314 LEU A CA 1
ATOM 2473 C C . LEU A 1 314 ? -16.083 -1.149 15.328 1.00 79.81 314 LEU A C 1
ATOM 2475 O O . LEU A 1 314 ? -15.972 -0.442 16.330 1.00 79.81 314 LEU A O 1
ATOM 2479 N N . GLN A 1 315 ? -15.555 -0.793 14.152 1.00 79.88 315 GLN A N 1
ATOM 2480 C CA . GLN A 1 315 ? -14.824 0.464 13.977 1.00 79.88 315 GLN A CA 1
ATOM 2481 C C . GLN A 1 315 ? -15.723 1.681 14.222 1.00 79.88 315 GLN A C 1
ATOM 2483 O O . GLN A 1 315 ? -15.314 2.623 14.896 1.00 79.88 315 GLN A O 1
ATOM 2488 N N . ARG A 1 316 ? -16.964 1.664 13.723 1.00 84.56 316 ARG A N 1
ATOM 2489 C CA . ARG A 1 316 ? -17.930 2.751 13.951 1.00 84.56 316 ARG A CA 1
ATOM 2490 C C . ARG A 1 316 ? -18.234 2.936 15.433 1.00 84.56 316 ARG A C 1
ATOM 2492 O O . ARG A 1 316 ? -18.292 4.070 15.897 1.00 84.56 316 ARG A O 1
ATOM 2499 N N . LEU A 1 317 ? -18.410 1.844 16.172 1.00 89.44 317 LEU A N 1
ATOM 2500 C CA . LEU A 1 317 ? -18.667 1.907 17.612 1.00 89.44 317 LEU A CA 1
ATOM 2501 C C . LEU A 1 317 ? -17.444 2.412 18.381 1.00 89.44 317 LEU A C 1
ATOM 2503 O O . LEU A 1 317 ? -17.592 3.242 19.273 1.00 89.44 317 LEU A O 1
ATOM 2507 N N . LYS A 1 318 ? -16.231 2.017 17.980 1.00 84.62 318 LYS A N 1
ATOM 2508 C CA . LYS A 1 318 ? -14.989 2.576 18.531 1.00 84.62 318 LYS A CA 1
ATOM 2509 C C . LYS A 1 318 ? -14.876 4.089 18.297 1.00 84.62 318 LYS A C 1
ATOM 2511 O O . LYS A 1 318 ? -14.497 4.820 19.205 1.00 84.62 318 LYS A O 1
ATOM 2516 N N . LEU A 1 319 ? -15.263 4.578 17.118 1.00 81.62 319 LEU A N 1
ATOM 2517 C CA . LEU A 1 319 ? -15.303 6.019 16.837 1.00 81.62 319 LEU A CA 1
ATOM 2518 C C . LEU A 1 319 ? -16.313 6.749 17.740 1.00 81.62 319 LEU A C 1
ATOM 2520 O O . LEU A 1 319 ? -16.025 7.844 18.211 1.00 81.62 319 LEU A O 1
ATOM 2524 N N . LEU A 1 320 ? -17.469 6.144 18.040 1.00 90.50 320 LEU A N 1
ATOM 2525 C CA . LEU A 1 320 ? -18.430 6.717 18.994 1.00 90.50 320 LEU A CA 1
ATOM 2526 C C . LEU A 1 320 ? -17.853 6.821 20.412 1.00 90.50 320 LEU A C 1
ATOM 2528 O O . LEU A 1 320 ? -18.091 7.824 21.079 1.00 90.50 320 LEU A O 1
ATOM 2532 N N . VAL A 1 321 ? -17.061 5.835 20.846 1.00 84.38 321 VAL A N 1
ATOM 2533 C CA . VAL A 1 321 ? -16.325 5.883 22.124 1.00 84.38 321 VAL A CA 1
ATOM 2534 C C . VAL A 1 321 ? -15.355 7.069 22.164 1.00 84.38 321 VAL A C 1
ATOM 2536 O O . VAL A 1 321 ? -15.260 7.762 23.181 1.00 84.38 321 VAL A O 1
ATOM 2539 N N . TRP A 1 322 ? -14.638 7.329 21.068 1.00 82.19 322 TRP A N 1
ATOM 2540 C CA . TRP A 1 322 ? -13.723 8.473 20.971 1.00 82.19 322 TRP A CA 1
ATOM 2541 C C . TRP A 1 322 ? -14.452 9.820 20.914 1.00 82.19 322 TRP A C 1
ATOM 2543 O O . TRP A 1 322 ? -13.995 10.782 21.521 1.00 82.19 322 TRP A O 1
ATOM 2553 N N . LEU A 1 323 ? -15.637 9.865 20.299 1.00 85.38 323 LEU A N 1
ATOM 2554 C CA . LEU A 1 323 ? -16.527 11.035 20.271 1.00 85.38 323 LEU A CA 1
ATOM 2555 C C . LEU A 1 323 ? -17.286 11.287 21.586 1.00 85.38 323 LEU A C 1
ATOM 2557 O O . LEU A 1 323 ? -18.155 12.161 21.628 1.00 85.38 323 LEU A O 1
ATOM 2561 N N . ASP A 1 324 ? -16.986 10.516 22.634 1.00 87.31 324 ASP A N 1
ATOM 2562 C CA . ASP A 1 324 ? -17.656 10.541 23.940 1.00 87.31 324 ASP A CA 1
ATOM 2563 C C . ASP A 1 324 ? -19.163 10.216 23.879 1.00 87.31 324 ASP A C 1
ATOM 2565 O O . ASP A 1 324 ? -19.943 10.538 24.768 1.00 87.31 324 ASP A O 1
ATOM 2569 N N . LYS A 1 325 ? -19.591 9.512 22.826 1.00 90.38 325 LYS A N 1
ATOM 2570 C CA . LYS A 1 325 ? -20.968 9.034 22.628 1.00 90.38 325 LYS A CA 1
ATOM 2571 C C . LYS A 1 325 ? -21.107 7.593 23.120 1.00 90.38 325 LYS A C 1
ATOM 2573 O O . LYS A 1 325 ? -21.519 6.705 22.373 1.00 90.38 325 LYS A O 1
ATOM 2578 N N . MET A 1 326 ? -20.729 7.364 24.378 1.00 88.38 326 MET A N 1
ATOM 2579 C CA . MET A 1 326 ? -20.651 6.024 24.974 1.00 88.38 326 MET A CA 1
ATOM 2580 C C . MET A 1 326 ? -21.976 5.271 24.960 1.00 88.38 326 MET A C 1
ATOM 2582 O O . MET A 1 326 ? -21.987 4.073 24.697 1.00 88.38 326 MET A O 1
ATOM 2586 N N . ASP A 1 327 ? -23.089 5.961 25.193 1.00 91.75 327 ASP A N 1
ATOM 2587 C CA . ASP A 1 327 ? -24.395 5.305 25.282 1.00 91.75 327 ASP A CA 1
ATOM 2588 C C . ASP A 1 327 ? -24.800 4.705 23.922 1.00 91.75 327 ASP A C 1
ATOM 2590 O O . ASP A 1 327 ? -25.217 3.550 23.848 1.00 91.75 327 ASP A O 1
ATOM 2594 N N . LEU A 1 328 ? -24.538 5.433 22.825 1.00 94.62 328 LEU A N 1
ATOM 2595 C CA . LEU A 1 328 ? -24.730 4.936 21.456 1.00 94.62 328 LEU A CA 1
ATOM 2596 C C . LEU A 1 328 ? -23.757 3.800 21.108 1.00 94.62 328 LEU A C 1
ATOM 2598 O O . LEU A 1 328 ? -24.121 2.867 20.391 1.00 94.62 328 LEU A O 1
ATOM 2602 N N . ALA A 1 329 ? -22.511 3.878 21.587 1.00 93.25 329 ALA A N 1
ATOM 2603 C CA . ALA A 1 329 ? -21.537 2.811 21.385 1.00 93.25 329 ALA A CA 1
ATOM 2604 C C . ALA A 1 329 ? -22.003 1.513 22.061 1.00 93.25 329 ALA A C 1
ATOM 2606 O O . ALA A 1 329 ? -21.966 0.452 21.437 1.00 93.25 329 ALA A O 1
ATOM 2607 N N . CYS A 1 330 ? -22.496 1.604 23.297 1.00 94.75 330 CYS A N 1
ATOM 2608 C CA . CYS A 1 330 ? -22.975 0.454 24.052 1.00 94.75 330 CYS A CA 1
ATOM 2609 C C . CYS A 1 330 ? -24.253 -0.153 23.486 1.00 94.75 330 CYS A C 1
ATOM 2611 O O . CYS A 1 330 ? -24.307 -1.371 23.336 1.00 94.75 330 CYS A O 1
ATOM 2613 N N . GLU A 1 331 ? -25.227 0.658 23.066 1.00 95.94 331 GLU A N 1
ATOM 2614 C CA . GLU A 1 331 ? -26.396 0.155 22.331 1.00 95.94 331 GLU A CA 1
ATOM 2615 C C . GLU A 1 331 ? -25.965 -0.655 21.095 1.00 95.94 331 GLU A C 1
ATOM 2617 O O . GLU A 1 331 ? -26.448 -1.762 20.846 1.00 95.94 331 GLU A O 1
ATOM 2622 N N . GLY A 1 332 ? -24.988 -0.139 20.345 1.00 94.81 332 GLY A N 1
ATOM 2623 C CA . GLY A 1 332 ? -24.455 -0.823 19.177 1.00 94.81 332 GLY A CA 1
ATOM 2624 C C . GLY A 1 332 ? -23.687 -2.109 19.495 1.00 94.81 332 GLY A C 1
ATOM 2625 O O . GLY A 1 332 ? -23.840 -3.086 18.761 1.00 94.81 332 GLY A O 1
ATOM 2626 N N . TYR A 1 333 ? -22.888 -2.146 20.568 1.00 95.12 333 TYR A N 1
ATOM 2627 C CA . TYR A 1 333 ? -22.176 -3.364 20.974 1.00 95.12 333 TYR A CA 1
ATOM 2628 C C . TYR A 1 333 ? -23.147 -4.449 21.438 1.00 95.12 333 TYR A C 1
ATOM 2630 O O . TYR A 1 333 ? -22.985 -5.597 21.030 1.00 95.12 333 TYR A O 1
ATOM 2638 N N . MET A 1 334 ? -24.188 -4.090 22.194 1.00 96.50 334 MET A N 1
ATOM 2639 C CA . MET A 1 334 ? -25.233 -5.033 22.608 1.00 96.50 334 MET A CA 1
ATOM 2640 C C . MET A 1 334 ? -26.008 -5.575 21.403 1.00 96.50 334 MET A C 1
ATOM 2642 O O . MET A 1 334 ? -26.217 -6.779 21.285 1.00 96.50 334 MET A O 1
ATOM 2646 N N . LYS A 1 335 ? -26.333 -4.722 20.425 1.00 96.00 335 LYS A N 1
ATOM 2647 C CA . LYS A 1 335 ? -26.941 -5.176 19.168 1.00 96.00 335 LYS A CA 1
ATOM 2648 C C . LYS A 1 335 ? -26.020 -6.104 18.371 1.00 96.00 335 LYS A C 1
ATOM 2650 O O . LYS A 1 335 ? -26.479 -7.078 17.777 1.00 96.00 335 LYS A O 1
ATOM 2655 N N . LEU A 1 336 ? -24.718 -5.813 18.323 1.00 94.31 336 LEU A N 1
ATOM 2656 C CA . LEU A 1 336 ? -23.754 -6.711 17.686 1.00 94.31 336 LEU A CA 1
ATOM 2657 C C . LEU A 1 336 ? -23.631 -8.038 18.432 1.00 94.31 336 LEU A C 1
ATOM 2659 O O . LEU A 1 336 ? -23.416 -9.046 17.770 1.00 94.31 336 LEU A O 1
ATOM 2663 N N . LEU A 1 337 ? -23.783 -8.054 19.758 1.00 95.75 337 LEU A N 1
ATOM 2664 C CA . LEU A 1 337 ? -23.762 -9.279 20.558 1.00 95.75 337 LEU A CA 1
ATOM 2665 C C . LEU A 1 337 ? -24.912 -10.215 20.176 1.00 95.75 337 LEU A C 1
ATOM 2667 O O . LEU A 1 337 ? -24.690 -11.411 20.010 1.00 95.75 337 LEU A O 1
ATOM 2671 N N . GLU A 1 338 ? -26.107 -9.671 19.938 1.00 95.19 338 GLU A N 1
ATOM 2672 C CA . GLU A 1 338 ? -27.253 -10.445 19.441 1.00 95.19 338 GLU A CA 1
ATOM 2673 C C . GLU A 1 338 ? -27.033 -10.974 18.016 1.00 95.19 338 GLU A C 1
ATOM 2675 O O . GLU A 1 338 ? -27.386 -12.109 17.699 1.00 95.19 338 GLU A O 1
ATOM 2680 N N . LEU A 1 339 ? -26.459 -10.146 17.138 1.00 92.94 339 LEU A N 1
ATOM 2681 C CA . LEU A 1 339 ? -26.284 -10.483 15.724 1.00 92.94 339 LEU A CA 1
ATOM 2682 C C . LEU A 1 339 ? -25.092 -11.410 15.467 1.00 92.94 339 LEU A C 1
ATOM 2684 O O . LEU A 1 339 ? -25.119 -12.173 14.502 1.00 92.94 339 LEU A O 1
ATOM 2688 N N . ARG A 1 340 ? -24.026 -11.275 16.261 1.00 90.25 340 ARG A N 1
ATOM 2689 C CA . ARG A 1 340 ? -22.699 -11.874 16.053 1.00 90.25 340 ARG A CA 1
ATOM 2690 C C . ARG A 1 340 ? -22.130 -12.431 17.371 1.00 90.25 340 ARG A C 1
ATOM 2692 O O . ARG A 1 340 ? -21.062 -11.981 17.810 1.00 90.25 340 ARG A O 1
ATOM 2699 N N . PRO A 1 341 ? -22.817 -13.399 18.008 1.00 93.44 341 PRO A N 1
ATOM 2700 C CA . PRO A 1 341 ? -22.413 -13.973 19.293 1.00 93.44 341 PRO A CA 1
ATOM 2701 C C . PRO A 1 341 ? -21.137 -14.825 19.206 1.00 93.44 341 PRO A C 1
ATOM 2703 O O . PRO A 1 341 ? -20.656 -15.326 20.207 1.00 93.44 341 PRO A O 1
ATOM 2706 N N . GLU A 1 342 ? -20.579 -15.038 18.016 1.00 89.81 342 GLU A N 1
ATOM 2707 C CA . GLU A 1 342 ? -19.346 -15.798 17.808 1.00 89.81 342 GLU A CA 1
ATOM 2708 C C . GLU A 1 342 ? -18.067 -14.945 17.882 1.00 89.81 342 GLU A C 1
ATOM 2710 O O . GLU A 1 342 ? -16.977 -15.438 17.601 1.00 89.81 342 GLU A O 1
ATOM 2715 N N . SER A 1 343 ? -18.178 -13.651 18.194 1.00 87.88 343 SER A N 1
ATOM 2716 C CA . SER A 1 343 ? -17.063 -12.704 18.106 1.00 87.88 343 SER A CA 1
ATOM 2717 C C . SER A 1 343 ? -16.456 -12.363 19.469 1.00 87.88 343 SER A C 1
ATOM 2719 O O . SER A 1 343 ? -17.073 -11.683 20.290 1.00 87.88 343 SER A O 1
ATOM 2721 N N . CYS A 1 344 ? -15.173 -12.701 19.650 1.00 88.38 344 CYS A N 1
ATOM 2722 C CA . CYS A 1 344 ? -14.387 -12.334 20.836 1.00 88.38 344 CYS A CA 1
ATOM 2723 C C . CYS A 1 344 ? -14.389 -10.817 21.102 1.00 88.38 344 CYS A C 1
ATOM 2725 O O . CYS A 1 344 ? -14.465 -10.382 22.250 1.00 88.38 344 CYS A O 1
ATOM 2727 N N . HIS A 1 345 ? -14.293 -9.993 20.052 1.00 87.44 345 HIS A N 1
ATOM 2728 C CA . HIS A 1 345 ? -14.267 -8.534 20.201 1.00 87.44 345 HIS A CA 1
ATOM 2729 C C . HIS A 1 345 ? -15.604 -7.982 20.696 1.00 87.44 345 HIS A C 1
ATOM 2731 O O . HIS A 1 345 ? -15.626 -7.017 21.457 1.00 87.44 345 HIS A O 1
ATOM 2737 N N . VAL A 1 346 ? -16.710 -8.592 20.265 1.00 91.00 346 VAL A N 1
ATOM 2738 C CA . VAL A 1 346 ? -18.058 -8.160 20.638 1.00 91.00 346 VAL A CA 1
ATOM 2739 C C . VAL A 1 346 ? -18.327 -8.497 22.099 1.00 91.00 346 VAL A C 1
ATOM 2741 O O . VAL A 1 346 ? -18.694 -7.596 22.842 1.00 91.00 346 VAL A O 1
ATOM 2744 N N . HIS A 1 347 ? -18.034 -9.728 22.531 1.00 95.25 347 HIS A N 1
ATOM 2745 C CA . HIS A 1 347 ? -18.117 -10.129 23.940 1.00 95.25 347 HIS A CA 1
ATOM 2746 C C . HIS A 1 347 ? -17.285 -9.219 24.855 1.00 95.25 347 HIS A C 1
ATOM 2748 O O . HIS A 1 347 ? -17.790 -8.691 25.842 1.00 95.25 347 HIS A O 1
ATOM 2754 N N . ASN A 1 348 ? -16.024 -8.951 24.494 1.00 92.94 348 ASN A N 1
ATOM 2755 C CA . ASN A 1 348 ? -15.170 -8.057 25.278 1.00 92.94 348 ASN A CA 1
ATOM 2756 C C . ASN A 1 348 ? -15.765 -6.644 25.408 1.00 92.94 348 ASN A C 1
ATOM 2758 O O . ASN A 1 348 ? -15.793 -6.081 26.499 1.00 92.94 348 ASN A O 1
ATOM 2762 N N . ASN A 1 349 ? -16.240 -6.060 24.307 1.00 92.25 349 ASN A N 1
ATOM 2763 C CA . ASN A 1 349 ? -16.758 -4.692 24.325 1.00 92.25 349 ASN A CA 1
ATOM 2764 C C . ASN A 1 349 ? -18.145 -4.597 24.984 1.00 92.25 349 ASN A C 1
ATOM 2766 O O . ASN A 1 349 ? -18.426 -3.608 25.657 1.00 92.25 349 ASN A O 1
ATOM 2770 N N . ALA A 1 350 ? -18.983 -5.630 24.857 1.00 94.62 350 ALA A N 1
ATOM 2771 C CA . ALA A 1 350 ? -20.233 -5.743 25.603 1.00 94.62 350 ALA A CA 1
ATOM 2772 C C . ALA A 1 350 ? -19.971 -5.833 27.114 1.00 94.62 350 ALA A C 1
ATOM 2774 O O . ALA A 1 350 ? -20.618 -5.125 27.880 1.00 94.62 350 ALA A O 1
ATOM 2775 N N . GLY A 1 351 ? -18.954 -6.596 27.536 1.00 94.31 351 GLY A N 1
ATOM 2776 C CA . GLY A 1 351 ? -18.501 -6.640 28.928 1.00 94.31 351 GLY A CA 1
ATOM 2777 C C . GLY A 1 351 ? -18.154 -5.253 29.475 1.00 94.31 351 GLY A C 1
ATOM 2778 O O . GLY A 1 351 ? -18.657 -4.865 30.526 1.00 94.31 351 GLY A O 1
ATOM 2779 N N . VAL A 1 352 ? -17.384 -4.452 28.728 1.00 90.81 352 VAL A N 1
ATOM 2780 C CA . VAL A 1 352 ? -17.071 -3.054 29.102 1.00 90.81 352 VAL A CA 1
ATOM 2781 C C . VAL A 1 352 ? -18.343 -2.208 29.258 1.00 90.81 352 VAL A C 1
ATOM 2783 O O . VAL A 1 352 ? -18.463 -1.429 30.204 1.00 90.81 352 VAL A O 1
ATOM 2786 N N . CYS A 1 353 ? -19.316 -2.375 28.365 1.00 91.94 353 CYS A N 1
ATOM 2787 C CA . CYS A 1 353 ? -20.589 -1.663 28.439 1.00 91.94 353 CYS A CA 1
ATOM 2788 C C . CYS A 1 353 ? -21.452 -2.071 29.637 1.00 91.94 353 CYS A C 1
ATOM 2790 O O . CYS A 1 353 ? -22.024 -1.199 30.290 1.00 91.94 353 CYS A O 1
ATOM 2792 N N . LEU A 1 354 ? -21.488 -3.359 29.975 1.00 92.44 354 LEU A N 1
ATOM 2793 C CA . LEU A 1 354 ? -22.204 -3.875 31.144 1.00 92.44 354 LEU A CA 1
ATOM 2794 C C . LEU A 1 354 ? -21.579 -3.376 32.456 1.00 92.44 354 LEU A C 1
ATOM 2796 O O . LEU A 1 354 ? -22.303 -2.999 33.374 1.00 92.44 354 LEU A O 1
ATOM 2800 N N . VAL A 1 355 ? -20.245 -3.250 32.531 1.00 88.62 355 VAL A N 1
ATOM 2801 C CA . VAL A 1 355 ? -19.581 -2.597 33.680 1.00 88.62 355 VAL A CA 1
ATOM 2802 C C . VAL A 1 355 ? -20.097 -1.171 33.869 1.00 88.62 355 VAL A C 1
ATOM 2804 O O . VAL A 1 355 ? -20.403 -0.772 34.992 1.00 88.62 355 VAL A O 1
ATOM 2807 N N . ARG A 1 356 ? -20.228 -0.408 32.776 1.00 85.56 356 ARG A N 1
ATOM 2808 C CA . ARG A 1 356 ? -20.735 0.973 32.809 1.00 85.56 356 ARG A CA 1
ATOM 2809 C C . ARG A 1 356 ? -22.209 1.047 33.218 1.00 85.56 356 ARG A C 1
ATOM 2811 O O . ARG A 1 356 ? -22.594 2.010 33.874 1.00 85.56 356 ARG A O 1
ATOM 2818 N N . GLN A 1 357 ? -23.014 0.056 32.840 1.00 86.06 357 GLN A N 1
ATOM 2819 C CA . GLN A 1 357 ? -24.423 -0.050 33.241 1.00 86.06 357 GLN A CA 1
ATOM 2820 C C . GLN A 1 357 ? -24.587 -0.493 34.705 1.00 86.06 357 GLN A C 1
ATOM 2822 O O . GLN A 1 357 ? -25.607 -0.200 35.323 1.00 86.06 357 GLN A O 1
ATOM 2827 N N . GLY A 1 358 ? -23.552 -1.105 35.290 1.00 85.88 358 GLY A N 1
ATOM 2828 C CA . GLY A 1 358 ? -23.555 -1.615 36.662 1.00 85.88 358 GLY A CA 1
ATOM 2829 C C . GLY A 1 358 ? -23.872 -3.109 36.762 1.00 85.88 358 GLY A C 1
ATOM 2830 O O . GLY A 1 358 ? -23.860 -3.657 37.866 1.00 85.88 358 GLY A O 1
ATOM 2831 N N . ASP A 1 359 ? -24.069 -3.783 35.631 1.00 90.56 359 ASP A N 1
ATOM 2832 C CA . ASP A 1 359 ? -24.427 -5.198 35.530 1.00 90.56 359 ASP A CA 1
ATOM 2833 C C . ASP A 1 359 ? -23.180 -6.092 35.617 1.00 90.56 359 ASP A C 1
ATOM 2835 O O . ASP A 1 359 ? -22.770 -6.786 34.685 1.00 90.56 359 ASP A O 1
ATOM 2839 N N . LEU A 1 360 ? -22.523 -6.055 36.780 1.00 89.56 360 LEU A N 1
ATOM 2840 C CA . LEU A 1 360 ? -21.181 -6.623 36.972 1.00 89.56 360 LEU A CA 1
ATOM 2841 C C . LEU A 1 360 ? -21.124 -8.139 36.759 1.00 89.56 360 LEU A C 1
ATOM 2843 O O . LEU A 1 360 ? -20.135 -8.667 36.252 1.00 89.56 360 LEU A O 1
ATOM 2847 N N . SER A 1 361 ? -22.186 -8.849 37.144 1.00 92.06 361 SER A N 1
ATOM 2848 C CA . SER A 1 361 ? -22.246 -10.306 36.997 1.00 92.06 361 SER A CA 1
ATOM 2849 C C . SER A 1 361 ? -22.284 -10.739 35.528 1.00 92.06 361 SER A C 1
ATOM 2851 O O . SER A 1 361 ? -21.635 -11.717 35.154 1.00 92.06 361 SER A O 1
ATOM 2853 N N . GLU A 1 362 ? -22.988 -9.980 34.691 1.00 95.12 362 GLU A N 1
ATOM 2854 C CA . GLU A 1 362 ? -23.106 -10.220 33.255 1.00 95.12 362 GLU A CA 1
ATOM 2855 C C . GLU A 1 362 ? -21.833 -9.765 32.544 1.00 95.12 362 GLU A C 1
ATOM 2857 O O . GLU A 1 362 ? -21.294 -10.509 31.728 1.00 95.12 362 GLU A O 1
ATOM 2862 N N . ALA A 1 363 ? -21.267 -8.620 32.940 1.00 94.06 363 ALA A N 1
ATOM 2863 C CA . ALA A 1 363 ? -19.984 -8.145 32.428 1.00 94.06 363 ALA A CA 1
ATOM 2864 C C . ALA A 1 363 ? -18.875 -9.202 32.553 1.00 94.06 363 ALA A C 1
ATOM 2866 O O . ALA A 1 363 ? -18.149 -9.471 31.594 1.00 94.06 363 ALA A O 1
ATOM 2867 N N . ARG A 1 364 ? -18.773 -9.843 33.726 1.00 94.94 364 ARG A N 1
ATOM 2868 C CA . ARG A 1 364 ? -17.793 -10.907 33.975 1.00 94.94 364 ARG A CA 1
ATOM 2869 C C . ARG A 1 364 ? -17.999 -12.104 33.049 1.00 94.94 364 ARG A C 1
ATOM 2871 O O . ARG A 1 364 ? -17.029 -12.595 32.474 1.00 94.94 364 ARG A O 1
ATOM 2878 N N . GLN A 1 365 ? -19.247 -12.542 32.869 1.00 96.44 365 GLN A N 1
ATOM 2879 C CA . GLN A 1 365 ? -19.571 -13.639 31.953 1.00 96.44 365 GLN A CA 1
ATOM 2880 C C . GLN A 1 365 ? -19.191 -13.304 30.511 1.00 96.44 365 GLN A C 1
ATOM 2882 O O . GLN A 1 365 ? -18.655 -14.159 29.810 1.00 96.44 365 GLN A O 1
ATOM 2887 N N . GLU A 1 366 ? -19.431 -12.073 30.063 1.00 96.38 366 GLU A N 1
ATOM 2888 C CA . GLU A 1 366 ? -19.069 -11.644 28.712 1.00 96.38 366 GLU A CA 1
ATOM 2889 C C . GLU A 1 366 ? -17.548 -11.626 28.502 1.00 96.38 366 GLU A C 1
ATOM 2891 O O . GLU A 1 366 ? -17.057 -12.130 27.490 1.00 96.38 366 GLU A O 1
ATOM 2896 N N . PHE A 1 367 ? -16.764 -11.161 29.480 1.00 95.19 367 PHE A N 1
ATOM 2897 C CA . PHE A 1 367 ? -15.304 -11.277 29.407 1.00 95.19 367 PHE A CA 1
ATOM 2898 C C . PHE A 1 367 ? -14.824 -12.736 29.379 1.00 95.19 367 PHE A C 1
ATOM 2900 O O . PHE A 1 367 ? -13.911 -13.071 28.619 1.00 95.19 367 PHE A O 1
ATOM 2907 N N . GLU A 1 368 ? -15.442 -13.623 30.161 1.00 96.31 368 GLU A N 1
ATOM 2908 C CA . GLU A 1 368 ? -15.130 -15.057 30.141 1.00 96.31 368 GLU A CA 1
ATOM 2909 C C . GLU A 1 368 ? -15.485 -15.697 28.788 1.00 96.31 368 GLU A C 1
ATOM 2911 O O . GLU A 1 368 ? -14.675 -16.450 28.243 1.00 96.31 368 GLU A O 1
ATOM 2916 N N . ARG A 1 369 ? -16.636 -15.351 28.193 1.00 96.31 369 ARG A N 1
ATOM 2917 C CA . ARG A 1 369 ? -17.043 -15.804 26.848 1.00 96.31 369 ARG A CA 1
ATOM 2918 C C . ARG A 1 369 ? -16.078 -15.327 25.767 1.00 96.31 369 ARG A C 1
ATOM 2920 O O . ARG A 1 369 ? -15.712 -16.115 24.892 1.00 96.31 369 ARG A O 1
ATOM 2927 N N . ALA A 1 370 ? -15.589 -14.087 25.861 1.00 95.00 370 ALA A N 1
ATOM 2928 C CA . ALA A 1 370 ? -14.566 -13.577 24.948 1.00 95.00 370 ALA A CA 1
ATOM 2929 C C . ALA A 1 370 ? -13.317 -14.477 24.944 1.00 95.00 370 ALA A C 1
ATOM 2931 O O . ALA A 1 370 ? -12.795 -14.798 23.881 1.00 95.00 370 ALA A O 1
ATOM 2932 N N . LEU A 1 371 ? -12.883 -14.948 26.119 1.00 95.69 371 LEU A N 1
ATOM 2933 C CA . LEU A 1 371 ? -11.728 -15.843 26.285 1.00 95.69 371 LEU A CA 1
ATOM 2934 C C . LEU A 1 371 ? -12.005 -17.315 25.938 1.00 95.69 371 LEU A C 1
ATOM 2936 O O . LEU A 1 371 ? -11.073 -18.122 25.893 1.00 95.69 371 LEU A O 1
ATOM 2940 N N . GLN A 1 372 ? -13.264 -17.674 25.700 1.00 94.94 372 GLN A N 1
ATOM 2941 C CA . GLN A 1 372 ? -13.696 -19.021 25.320 1.00 94.94 372 GLN A CA 1
ATOM 2942 C C . GLN A 1 372 ? -14.075 -19.123 23.835 1.00 94.94 372 GLN A C 1
ATOM 2944 O O . GLN A 1 372 ? -14.443 -20.204 23.382 1.00 94.94 372 GLN A O 1
ATOM 2949 N N . THR A 1 373 ? -13.973 -18.031 23.069 1.00 91.56 373 THR A N 1
ATOM 2950 C CA . THR A 1 373 ? -14.359 -17.983 21.652 1.00 91.56 373 THR A CA 1
ATOM 2951 C C . THR A 1 373 ? -13.323 -18.701 20.760 1.00 91.56 373 THR A C 1
ATOM 2953 O O . THR A 1 373 ? -12.232 -18.168 20.547 1.00 91.56 373 THR A O 1
ATOM 2956 N N . PRO A 1 374 ? -13.624 -19.876 20.173 1.00 87.50 374 PRO A N 1
ATOM 2957 C CA . PRO A 1 374 ? -12.626 -20.659 19.437 1.00 87.50 374 PRO A CA 1
ATOM 2958 C C . PRO A 1 374 ? -12.044 -19.911 18.227 1.00 87.50 374 PRO A C 1
ATOM 2960 O O . PRO A 1 374 ? -12.790 -19.315 17.449 1.00 87.50 374 PRO A O 1
ATOM 2963 N N . GLY A 1 375 ? -10.722 -19.971 18.032 1.00 83.06 375 GLY A N 1
ATOM 2964 C CA . GLY A 1 375 ? -10.036 -19.351 16.887 1.00 83.06 375 GLY A CA 1
ATOM 2965 C C . GLY A 1 375 ? -9.623 -17.884 17.084 1.00 83.06 375 GLY A C 1
ATOM 2966 O O . GLY A 1 375 ? -9.038 -17.279 16.181 1.00 83.06 375 GLY A O 1
ATOM 2967 N N . TYR A 1 376 ? -9.894 -17.304 18.257 1.00 78.44 376 TYR A N 1
ATOM 2968 C CA . TYR A 1 376 ? -9.536 -15.926 18.616 1.00 78.44 376 TYR A CA 1
ATOM 2969 C C . TYR A 1 376 ? -8.374 -15.834 19.616 1.00 78.44 376 TYR A C 1
ATOM 2971 O O . TYR A 1 376 ? -8.075 -14.758 20.131 1.00 78.44 376 TYR A O 1
ATOM 2979 N N . GLU A 1 377 ? -7.651 -16.929 19.855 1.00 85.19 377 GLU A N 1
ATOM 2980 C CA . GLU A 1 377 ? -6.624 -17.027 20.899 1.00 85.19 377 GLU A CA 1
ATOM 2981 C C . GLU A 1 377 ? -5.511 -15.977 20.735 1.00 85.19 377 GLU A C 1
ATOM 2983 O O . GLU A 1 377 ? -4.967 -15.471 21.718 1.00 85.19 377 GLU A O 1
ATOM 2988 N N . HIS A 1 378 ? -5.212 -15.600 19.488 1.00 75.25 378 HIS A N 1
ATOM 2989 C CA . HIS A 1 378 ? -4.220 -14.583 19.134 1.00 75.25 378 HIS A CA 1
ATOM 2990 C C . HIS A 1 378 ? -4.618 -13.144 19.522 1.00 75.25 378 HIS A C 1
ATOM 2992 O O . HIS A 1 378 ? -3.741 -12.289 19.622 1.00 75.25 378 HIS A O 1
ATOM 2998 N N . VAL A 1 379 ? -5.904 -12.862 19.781 1.00 73.00 379 VAL A N 1
ATOM 2999 C CA . VAL A 1 379 ? -6.404 -11.532 20.193 1.00 73.00 379 VAL A CA 1
ATOM 3000 C C . VAL A 1 379 ? -6.903 -11.478 21.640 1.00 73.00 379 VAL A C 1
ATOM 3002 O O . VAL A 1 379 ? -7.475 -10.475 22.065 1.00 73.00 379 VAL A O 1
ATOM 3005 N N . TYR A 1 380 ? -6.624 -12.502 22.450 1.00 84.69 380 TYR A N 1
ATOM 3006 C CA . TYR A 1 380 ? -7.036 -12.543 23.860 1.00 84.69 380 TYR A CA 1
ATOM 3007 C C . TYR A 1 380 ? -6.314 -11.554 24.784 1.00 84.69 380 TYR A C 1
ATOM 3009 O O . TYR A 1 380 ? -6.668 -11.450 25.957 1.00 84.69 380 TYR A O 1
ATOM 3017 N N . ALA A 1 381 ? -5.321 -10.808 24.296 1.00 84.25 381 ALA A N 1
ATOM 3018 C CA . ALA A 1 381 ? -4.596 -9.833 25.110 1.00 84.25 381 ALA A CA 1
ATOM 3019 C C . ALA A 1 381 ? -5.530 -8.781 25.741 1.00 84.25 381 ALA A C 1
ATOM 3021 O O . ALA A 1 381 ? -5.450 -8.540 26.945 1.00 84.25 381 ALA A O 1
ATOM 3022 N N . ALA A 1 382 ? -6.452 -8.215 24.954 1.00 82.25 382 ALA A N 1
ATOM 3023 C CA . ALA A 1 382 ? -7.409 -7.214 25.427 1.00 82.25 382 ALA A CA 1
ATOM 3024 C C . ALA A 1 382 ? -8.412 -7.772 26.462 1.00 82.25 382 ALA A C 1
ATOM 3026 O O . ALA A 1 382 ? -8.453 -7.237 27.570 1.00 82.25 382 ALA A O 1
ATOM 3027 N N . PRO A 1 383 ? -9.154 -8.871 26.201 1.00 88.00 383 PRO A N 1
ATOM 3028 C CA . PRO A 1 383 ? -10.072 -9.425 27.199 1.00 88.00 383 PRO A CA 1
ATOM 3029 C C . PRO A 1 383 ? -9.369 -9.933 28.461 1.00 88.00 383 PRO A C 1
ATOM 3031 O O . PRO A 1 383 ? -9.918 -9.784 29.548 1.00 88.00 383 PRO A O 1
ATOM 3034 N N . ARG A 1 384 ? -8.130 -10.447 28.374 1.00 92.25 384 ARG A N 1
ATOM 3035 C CA . ARG A 1 384 ? -7.339 -10.795 29.573 1.00 92.25 384 ARG A CA 1
ATOM 3036 C C . ARG A 1 384 ? -6.998 -9.571 30.418 1.00 92.25 384 ARG A C 1
ATOM 3038 O O . ARG A 1 384 ? -7.043 -9.645 31.642 1.00 92.25 384 ARG A O 1
ATOM 3045 N N . ALA A 1 385 ? -6.635 -8.460 29.780 1.00 87.75 385 ALA A N 1
ATOM 3046 C CA . ALA A 1 385 ? -6.372 -7.217 30.493 1.00 87.75 385 ALA A CA 1
ATOM 3047 C C . ALA A 1 385 ? -7.655 -6.664 31.132 1.00 87.75 385 ALA A C 1
ATOM 3049 O O . ALA A 1 385 ? -7.630 -6.257 32.291 1.00 87.75 385 ALA A O 1
ATOM 3050 N N . ASN A 1 386 ? -8.775 -6.704 30.407 1.00 88.12 386 ASN A N 1
ATOM 3051 C CA . ASN A 1 386 ? -10.054 -6.183 30.882 1.00 88.12 386 ASN A CA 1
ATOM 3052 C C . ASN A 1 386 ? -10.639 -7.003 32.031 1.00 88.12 386 ASN A C 1
ATOM 3054 O O . ASN A 1 386 ? -11.019 -6.405 33.032 1.00 88.12 386 ASN A O 1
ATOM 3058 N N . ILE A 1 387 ? -10.643 -8.340 31.953 1.00 92.25 387 ILE A N 1
ATOM 3059 C CA . ILE A 1 387 ? -11.146 -9.175 33.056 1.00 92.25 387 ILE A CA 1
ATOM 3060 C C . ILE A 1 387 ? -10.300 -9.002 34.321 1.00 92.25 387 ILE A C 1
ATOM 3062 O O . ILE A 1 387 ? -10.842 -8.904 35.415 1.00 92.25 387 ILE A O 1
ATOM 3066 N N . LYS A 1 388 ? -8.974 -8.867 34.172 1.00 91.06 388 LYS A N 1
ATOM 3067 C CA . LYS A 1 388 ? -8.074 -8.615 35.300 1.00 91.06 388 LYS A CA 1
ATOM 3068 C C . LYS A 1 388 ? -8.381 -7.274 35.973 1.00 91.06 388 LYS A C 1
ATOM 3070 O O . LYS A 1 388 ? -8.527 -7.227 37.188 1.00 91.06 388 LYS A O 1
ATOM 3075 N N . ARG A 1 389 ? -8.509 -6.198 35.186 1.00 87.69 389 ARG A N 1
ATOM 3076 C CA . ARG A 1 389 ? -8.878 -4.863 35.697 1.00 87.69 389 ARG A CA 1
ATOM 3077 C C . ARG A 1 389 ? -10.268 -4.861 36.328 1.00 87.69 389 ARG A C 1
ATOM 3079 O O . ARG A 1 389 ? -10.482 -4.183 37.325 1.00 87.69 389 ARG A O 1
ATOM 3086 N N . PHE A 1 390 ? -11.201 -5.614 35.750 1.00 89.81 390 PHE A N 1
ATOM 3087 C CA . PHE A 1 390 ? -12.536 -5.801 36.296 1.00 89.81 390 PHE A CA 1
ATOM 3088 C C . PHE A 1 390 ? -12.489 -6.471 37.673 1.00 89.81 390 PHE A C 1
ATOM 3090 O O . PHE A 1 390 ? -13.041 -5.916 38.617 1.00 89.81 390 PHE A O 1
ATOM 3097 N N . ASP A 1 391 ? -11.791 -7.601 37.815 1.00 90.25 391 ASP A N 1
ATOM 3098 C CA . ASP A 1 391 ? -11.672 -8.311 39.095 1.00 90.25 391 ASP A CA 1
ATOM 3099 C C . ASP A 1 391 ? -10.972 -7.435 40.159 1.00 90.25 391 ASP A C 1
ATOM 3101 O O . ASP A 1 391 ? -11.425 -7.368 41.303 1.00 90.25 391 ASP A O 1
ATOM 3105 N N . GLU A 1 392 ? -9.913 -6.703 39.781 1.00 87.50 392 GLU A N 1
ATOM 3106 C CA . GLU A 1 392 ? -9.239 -5.724 40.653 1.00 87.50 392 GLU A CA 1
ATOM 3107 C C . GLU A 1 392 ? -10.205 -4.623 41.125 1.00 87.50 392 GLU A C 1
ATOM 3109 O O . GLU A 1 392 ? -10.250 -4.290 42.310 1.00 87.50 392 GLU A O 1
ATOM 3114 N N . TRP A 1 393 ? -11.013 -4.077 40.215 1.00 83.44 393 TRP A N 1
ATOM 3115 C CA . TRP A 1 393 ? -11.987 -3.035 40.529 1.00 83.44 393 TRP A CA 1
ATOM 3116 C C . TRP A 1 393 ? -13.133 -3.538 41.414 1.00 83.44 393 TRP A C 1
ATOM 3118 O O . TRP A 1 393 ? -13.528 -2.836 42.344 1.00 83.44 393 TRP A O 1
ATOM 3128 N N . VAL A 1 394 ? -13.649 -4.748 41.169 1.00 85.81 394 VAL A N 1
ATOM 3129 C CA . VAL A 1 394 ? -14.691 -5.359 42.012 1.00 85.81 394 VAL A CA 1
ATOM 3130 C C . VAL A 1 394 ? -14.176 -5.558 43.437 1.00 85.81 394 VAL A C 1
ATOM 3132 O O . VAL A 1 394 ? -14.857 -5.159 44.378 1.00 85.81 394 VAL A O 1
ATOM 3135 N N . ALA A 1 395 ? -12.956 -6.076 43.605 1.00 86.00 395 ALA A N 1
ATOM 3136 C CA . ALA A 1 395 ? -12.355 -6.258 44.927 1.00 86.00 395 ALA A CA 1
ATOM 3137 C C . ALA A 1 395 ? -12.188 -4.926 45.681 1.00 86.00 395 ALA A C 1
ATOM 3139 O O . ALA A 1 395 ? -12.487 -4.838 46.872 1.00 86.00 395 ALA A O 1
ATOM 3140 N N . LEU A 1 396 ? -11.754 -3.869 44.984 1.00 82.38 396 LEU A N 1
ATOM 3141 C CA . LEU A 1 396 ? -11.635 -2.528 45.565 1.00 82.38 396 LEU A CA 1
ATOM 3142 C C . LEU A 1 396 ? -13.002 -1.947 45.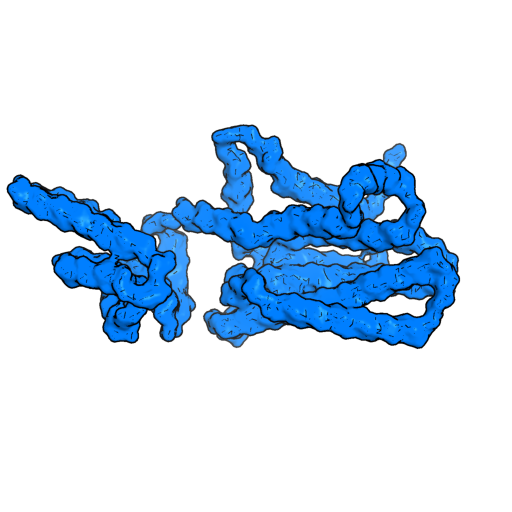945 1.00 82.38 396 LEU A C 1
ATOM 3144 O O . LEU A 1 396 ? -13.128 -1.306 46.986 1.00 82.38 396 LEU A O 1
ATOM 3148 N N . LYS A 1 397 ? -14.036 -2.201 45.135 1.00 77.75 397 LYS A N 1
ATOM 3149 C CA . LYS A 1 397 ? -15.411 -1.782 45.424 1.00 77.75 397 LYS A CA 1
ATOM 3150 C C . LYS A 1 397 ? -15.960 -2.454 46.678 1.00 77.75 397 LYS A C 1
ATOM 3152 O O . LYS A 1 397 ? -16.555 -1.771 47.506 1.00 77.75 397 LYS A O 1
ATOM 3157 N N . GLU A 1 398 ? -15.750 -3.758 46.826 1.00 83.12 398 GLU A N 1
ATOM 3158 C CA . GLU A 1 398 ? -16.169 -4.503 48.016 1.00 83.12 398 GLU A CA 1
ATOM 3159 C C . GLU A 1 398 ? -15.450 -3.989 49.275 1.00 83.12 398 GLU A C 1
ATOM 3161 O O . GLU A 1 398 ? -16.098 -3.706 50.281 1.00 83.12 398 GLU A O 1
ATOM 3166 N N . ASP A 1 399 ? -14.132 -3.772 49.215 1.00 82.69 399 ASP A N 1
ATOM 3167 C CA . ASP A 1 399 ? -13.351 -3.216 50.330 1.00 82.69 399 ASP A CA 1
ATOM 3168 C C . ASP A 1 399 ? -13.812 -1.794 50.710 1.00 82.69 399 ASP A C 1
ATOM 3170 O O . ASP A 1 399 ? -14.071 -1.526 51.886 1.00 82.69 399 ASP A O 1
ATOM 3174 N N . ALA A 1 400 ? -14.023 -0.902 49.738 1.00 77.81 400 ALA A N 1
ATOM 3175 C CA . ALA A 1 400 ? -14.530 0.451 49.988 1.00 77.81 400 ALA A CA 1
ATOM 3176 C C . ALA A 1 400 ? -15.932 0.450 50.622 1.00 77.81 400 ALA A C 1
ATOM 3178 O O . ALA A 1 400 ? -16.196 1.226 51.546 1.00 77.81 400 ALA A O 1
ATOM 3179 N N . GLN A 1 401 ? -16.812 -0.459 50.185 1.00 80.44 401 GLN A N 1
ATOM 3180 C CA . GLN A 1 401 ? -18.126 -0.660 50.802 1.00 80.44 401 GLN A CA 1
ATOM 3181 C C . GLN A 1 401 ? -18.004 -1.101 52.264 1.00 80.44 401 GLN A C 1
ATOM 3183 O O . GLN A 1 401 ? -18.712 -0.573 53.120 1.00 80.44 401 GLN A O 1
ATOM 3188 N N . THR A 1 402 ? -17.069 -2.002 52.593 1.00 84.06 402 THR A N 1
ATOM 3189 C CA . THR A 1 402 ? -16.853 -2.408 53.997 1.00 84.06 402 THR A CA 1
ATOM 3190 C C . THR A 1 402 ? -16.327 -1.280 54.890 1.00 84.06 402 THR A C 1
ATOM 3192 O O . THR A 1 402 ? -16.566 -1.303 56.098 1.00 84.06 402 THR A O 1
ATOM 3195 N N . ARG A 1 403 ? -15.647 -0.279 54.315 1.00 82.81 403 ARG A N 1
ATOM 3196 C CA . ARG A 1 403 ? -15.105 0.893 55.027 1.00 82.81 403 ARG A CA 1
ATOM 3197 C C . ARG A 1 403 ? -16.069 2.082 55.086 1.00 82.81 403 ARG A C 1
ATOM 3199 O O . ARG A 1 403 ? -15.806 3.024 55.826 1.00 82.81 403 ARG A O 1
ATOM 3206 N N . GLY A 1 404 ? -17.181 2.036 54.349 1.00 78.25 404 GLY A N 1
ATOM 3207 C CA . GLY A 1 404 ? -18.150 3.134 54.261 1.00 78.25 404 GLY A CA 1
ATOM 3208 C C . GLY A 1 404 ? -17.676 4.330 53.421 1.00 78.25 404 GLY A C 1
ATOM 3209 O O . GLY A 1 404 ? -18.166 5.438 53.618 1.00 78.25 404 GLY A O 1
ATOM 3210 N N . GLU A 1 405 ? -16.730 4.128 52.497 1.00 73.00 405 GLU A N 1
ATOM 3211 C CA . GLU A 1 405 ? -16.078 5.181 51.692 1.00 73.00 405 GLU A CA 1
ATOM 3212 C C . GLU A 1 405 ? -16.568 5.192 50.226 1.00 73.00 405 GLU A C 1
ATOM 3214 O O . GLU A 1 405 ? -15.785 5.312 49.279 1.00 73.00 405 GLU A O 1
ATOM 3219 N N . GLU A 1 406 ? -17.880 5.058 50.011 1.00 64.62 406 GLU A N 1
ATOM 3220 C CA . GLU A 1 406 ? -18.470 4.835 48.679 1.00 64.62 406 GLU A CA 1
ATOM 3221 C C . GLU A 1 406 ? -18.274 6.004 47.688 1.00 64.62 406 GLU A C 1
ATOM 3223 O O . GLU A 1 406 ? -18.197 5.777 46.480 1.00 64.62 406 GLU A O 1
ATOM 3228 N N . GLU A 1 407 ? -18.124 7.249 48.161 1.00 58.09 407 GLU A N 1
ATOM 3229 C CA . GLU A 1 407 ? -17.954 8.433 47.294 1.00 58.09 407 GLU A CA 1
ATOM 3230 C C . GLU A 1 407 ? -16.621 8.451 46.521 1.00 58.09 407 GLU A C 1
ATOM 3232 O O . GLU A 1 407 ? -16.537 9.058 45.451 1.00 58.09 407 GLU A O 1
ATOM 3237 N N . SER A 1 408 ? -15.591 7.744 46.999 1.00 56.34 408 SER A N 1
ATOM 3238 C CA . SER A 1 408 ? -14.280 7.669 46.329 1.00 56.34 408 SER A CA 1
ATOM 3239 C C . SER A 1 408 ? -14.275 6.767 45.078 1.00 56.34 408 SER A C 1
ATOM 3241 O O . SER A 1 408 ? -13.358 6.826 44.258 1.00 56.34 408 SER A O 1
ATOM 3243 N N . MET A 1 409 ? -15.338 5.978 44.873 1.00 56.62 409 MET A N 1
ATOM 3244 C CA . MET A 1 409 ? -15.413 4.917 43.861 1.00 56.62 409 MET A CA 1
ATOM 3245 C C . MET A 1 409 ? -15.771 5.391 42.445 1.00 56.62 409 MET A C 1
ATOM 3247 O O . MET A 1 409 ? -15.442 4.709 41.467 1.00 56.62 409 MET A O 1
ATOM 3251 N N . LEU A 1 410 ? -16.423 6.553 42.299 1.00 52.78 410 LEU A N 1
ATOM 3252 C CA . LEU A 1 410 ? -16.879 7.050 40.991 1.00 52.78 410 LEU A CA 1
ATOM 3253 C C . LEU A 1 410 ? -15.696 7.321 40.035 1.00 52.78 410 LEU A C 1
ATOM 3255 O O . LEU A 1 410 ? -15.810 7.111 38.827 1.00 52.78 410 LEU A O 1
ATOM 3259 N N . GLN A 1 411 ? -14.539 7.707 40.590 1.00 49.97 411 GLN A N 1
ATOM 3260 C CA . GLN A 1 411 ? -13.311 8.037 39.853 1.00 49.97 411 GLN A CA 1
ATOM 3261 C C . GLN A 1 411 ? -12.537 6.811 39.330 1.00 49.97 411 GLN A C 1
ATOM 3263 O O . GLN A 1 411 ? -11.666 6.957 38.472 1.00 49.97 411 GLN A O 1
ATOM 3268 N N . MET A 1 412 ? -12.840 5.596 39.804 1.00 51.06 412 MET A N 1
ATOM 3269 C CA . MET A 1 412 ? -12.119 4.376 39.404 1.00 51.06 412 MET A CA 1
ATOM 3270 C C . MET A 1 412 ? -12.779 3.595 38.263 1.00 51.06 412 MET A C 1
ATOM 3272 O O . MET A 1 412 ? -12.096 2.821 37.595 1.00 51.06 412 MET A O 1
ATOM 3276 N N . SER A 1 413 ? -14.068 3.828 37.981 1.00 51.44 413 SER A N 1
ATOM 3277 C CA . SER A 1 413 ? -14.759 3.228 36.820 1.00 51.44 413 SER A CA 1
ATOM 3278 C C . SER A 1 413 ? -14.062 3.551 35.486 1.00 51.44 413 SER A C 1
ATOM 3280 O O . SER A 1 413 ? -14.076 2.756 34.551 1.00 51.44 413 SER A O 1
ATOM 3282 N N . THR A 1 414 ? -13.359 4.684 35.436 1.00 51.16 414 THR A N 1
ATOM 3283 C CA . THR A 1 414 ? -12.583 5.183 34.297 1.00 51.16 414 THR A CA 1
ATOM 3284 C C . THR A 1 414 ? -11.335 4.366 33.946 1.00 51.16 414 THR A C 1
ATOM 3286 O O . THR A 1 414 ? -10.755 4.607 32.891 1.00 51.16 414 THR A O 1
ATOM 3289 N N . GLN A 1 415 ? -10.900 3.406 34.774 1.00 51.19 415 GLN A N 1
ATOM 3290 C CA . GLN A 1 415 ? -9.727 2.568 34.465 1.00 51.19 415 GLN A CA 1
ATOM 3291 C C . GLN A 1 415 ? -10.058 1.305 33.652 1.00 51.19 415 GLN A C 1
ATOM 3293 O O . GLN A 1 415 ? -9.171 0.737 33.010 1.00 51.19 415 GLN A O 1
ATOM 3298 N N . ILE A 1 416 ? -11.325 0.880 33.627 1.00 54.72 416 ILE A N 1
ATOM 3299 C CA . ILE A 1 416 ? -11.804 -0.195 32.750 1.00 54.72 416 ILE A CA 1
ATOM 3300 C C . ILE A 1 416 ? -12.247 0.466 31.439 1.00 54.72 416 ILE A C 1
ATOM 3302 O O . ILE A 1 416 ? -13.424 0.747 31.238 1.00 54.72 416 ILE A O 1
ATOM 3306 N N . MET A 1 417 ? -11.290 0.806 30.572 1.00 56.16 417 MET A N 1
ATOM 3307 C CA . MET A 1 417 ? -11.570 1.481 29.297 1.00 56.16 417 MET A CA 1
ATOM 3308 C C . MET A 1 417 ? -10.899 0.794 28.094 1.00 56.16 417 MET A C 1
ATOM 3310 O O . MET A 1 417 ? -9.839 0.178 28.224 1.00 56.16 417 MET A O 1
ATOM 3314 N N . TYR A 1 418 ? -11.619 0.935 26.972 1.00 51.47 418 TYR A N 1
ATOM 3315 C CA . TYR A 1 418 ? -11.556 0.361 25.615 1.00 51.47 418 TYR A CA 1
ATOM 3316 C C . TYR A 1 418 ? -10.196 0.097 24.966 1.00 51.47 418 TYR A C 1
ATOM 3318 O O . TYR A 1 418 ? -9.313 0.980 25.026 1.00 51.47 418 TYR A O 1
#

InterPro domains:
  IPR011990 Tetratricopeptide-like helical domain superfamily [G3DSA:1.25.40.10] (314-392)
  IPR011990 Tetratricopeptide-like helical domain superfamily [SSF48452] (323-378)

Nearest PDB structures (foldseek):
  8ye5-assembly1_A  TM=7.194E-01  e=2.058E-01  Dehalobacter sp.
  4am9-assembly1_A  TM=6.651E-01  e=4.846E-01  Yersinia enterocolitica
  2vyi-assembly2_B  TM=7.300E-01  e=1.191E+00  Homo sapiens
  5jqy-assembly1_A  TM=6.246E-01  e=2.170E+00  Homo sapiens
  6q9i-assembly1_A  TM=3.656E-01  e=2.364E+00  Homo sapiens

Radius of gyration: 29.71 Å; Cα contacts (8 Å, |Δi|>4): 355; chains: 1; bounding box: 69×45×94 Å

Sequence (418 aa):
MRLELSTGEVVFCLCAVALALYISPFFIDNGSSAWEFLLIWDDEENFLNNDPFGWLVKAIEVQLVGLDSWYIRLVSVAFHFTAAAVLARASAVLLDVKEILSAFMSGAAVDGELQRERERRHWLGCCISAVVFAIHPVHVEVMGWPSAQPYAQCALFSNLALYVYVRAVYRKLCEVAIDERNVKTVLMSSIFSGHGRSDLLCCVFYLSALLSKSVCILLPAGFFLVDVLVDQSDGNASLDLLFTLWLFQHRCAPQHLLALAYFTIMVLPVSGLIQHGMVSAGCDRRCTREDEECRHLWELSFYFTPRGTLKSDLQRLKLLVWLDKMDLACEGYMKLLELRPESCHVHNNAGVCLVRQGDLSEARQEFERALQTPGYEHVYAAPRANIKRFDEWVALKEDAQTRGEEESMLQMSTQIMY

Solvent-accessible surface area (backbone atoms only — not comparable to full-atom values): 22925 Å² total; per-residue (Å²): 134,82,86,80,70,52,52,45,54,50,50,49,51,51,45,51,49,51,46,46,63,71,51,47,63,84,75,54,85,67,99,60,72,68,59,46,63,62,62,69,54,34,59,58,61,60,67,66,68,54,23,64,51,34,51,48,50,53,52,51,42,41,74,75,64,42,90,44,66,66,60,56,30,51,52,25,47,50,32,41,53,49,20,31,54,38,37,18,52,28,52,22,44,45,53,50,40,54,48,54,52,52,33,62,77,66,70,51,84,84,52,73,65,63,48,54,54,47,51,50,50,38,38,52,53,25,46,55,52,26,51,59,56,65,69,48,83,70,77,49,60,43,43,67,35,82,90,35,31,25,55,31,48,18,47,27,24,44,24,49,17,49,26,41,48,41,49,50,52,39,50,54,53,58,55,35,75,74,64,81,53,65,65,65,62,58,69,67,50,43,74,50,68,75,85,51,75,56,44,57,51,23,50,52,22,42,50,52,7,38,36,20,32,65,83,51,66,56,47,66,60,53,52,51,50,50,51,51,66,62,52,69,74,55,95,76,53,93,73,41,55,66,61,48,50,58,42,60,78,64,78,51,63,65,71,59,53,52,49,47,49,47,42,56,68,63,42,54,82,64,30,63,68,58,52,50,52,51,52,58,64,54,66,79,72,74,74,50,89,85,37,66,67,52,50,50,52,39,52,52,46,48,70,70,52,61,80,94,44,72,70,40,47,53,50,42,34,52,37,27,49,65,70,70,38,49,70,64,21,38,56,50,30,50,53,42,35,74,76,42,75,82,37,38,69,34,28,32,52,32,14,54,38,26,49,75,73,62,44,53,74,58,15,52,51,26,24,51,47,25,74,64,33,85,93,42,75,92,62,39,66,59,38,55,52,48,46,50,49,46,54,54,49,51,54,50,50,53,53,30,56,77,70,70,49,62,82,71,52,72,75,56,61,72,72,67,67,136